Protein AF-A0A518GA41-F1 (afdb_monomer_lite)

InterPro domains:
  IPR002491 ABC transporter periplasmic binding domain [PF01497] (14-274)
  IPR002491 ABC transporter periplasmic binding domain [PS50983] (13-300)
  IPR006680 Amidohydrolase-related [PF01979] (378-723)
  IPR011059 Metal-dependent hydrolase, composite domain superfamily [G3DSA:2.30.40.10] (337-722)
  IPR011059 Metal-dependent hydrolase, composite domain superfamily [SSF51338] (331-724)
  IPR032466 Metal-dependent hydrolase [SSF51556] (382-696)
  IPR051030 Vitamin B12-binding component of ABC transporter [PTHR42860] (8-301)

Sequence (729 aa):
MHDARIVEVTPLRIVSLLPSATEILCCLGLADQLVGISHECDYPSSISGLPRVTHSLLPSNATSSQIDQAVRERWKTEPSLYALNGQLLADLKPDLIVTQTLCNVCAVPASGVQTAIRHMTPQPAVLNLEPSTLSDIFESIRQVGIASNCERRAEATLAELEERVERVTRTSCDIEMLPTVVLLEWIDPPFSAGHWNPELVARAGGEDFFKRGGQQSIAIQWEQIVAADPEVLVIACCGFDVPRTLQDLPTLQSNPQWSSLTCVQTGRVYVVDGSAYFNRPGPRIVDSLELLAHALHPTLHPRPTGLPPLHSVSPQVPVRVLPTSAPRTVAWIGGTAILPDRLLPNSTVLCRNGRITAVSEREEIPDQSLTFDVRGKYVSPGFVDIHVHGGDGADFMDGQVEAVEQVCRAHLRRGTTTIFPTTTTGTPQQILAMIAACQSVALCASNPELTTGLPNLPGVHLYGPYFAEDKVGCHSSTGRRSPTRDENQAYFDTQFVRIATCAAELPGASEFYQMARQSHCLITCGHSNSSWGEMLTAFEHGMRHVDHFWCAMSSVPSLRKRFNVPMQASMAEFVLMHEDMSTEVIADGFHLAPELLEFAYRMKGATRLCLVTDANRALGMPAGEYRFGNRESGSWLYSDGQVGWSQDRQSLASSIVGLDHMVRHMHAHTSASLPEIIRMASLTPAERAGVEQNLGSLSPGKQADLLILDSQLSVEQVYVRGQRCGPQV

Foldseek 3Di:
DDDPPPPPDDAFQEEEFAQQLQQLCVLLVNLVNYQEYAPLNPPDVSNVPHHHQKDFPDDPPDALQRRVVVQVVCVVPPLARMDGNLVVVQVSPGQEYEWEDQDSDGGDDPVNVCVSQVPHVPGHHYHYQHAQALVSLLVVSCVSCVSRVNNVSSVVLSVVLVVLLVVQQVLLVPDPDAFEEFEFQGVVLTKTDAGHQQVLSVSLNHHDQVSRYSHHIDRDHPVVVLVSLTLAYEYQYDSDAQVSSVVNVVVNVVDPCQLVRNCLVLQRYWYHPNNPAPVRSHSNVSVVSLLSSCSRPVPSRPRDPPDDHTDTDHRPDPDPDDDPDDWAKAKEFQAWEQFLVDTAGRWIFIATQQFTADIHNDDDDDPRHHYHYQHQWYKFFFFAAQAAAAAPLAGLLQLALVSVQRRQQLQLLLRHQHYAREAALDDLVSLVSSQVSLVVNQSQCPDPSSDAFGHHHQAHADYDPQADQQLNFQWDSVSHDHDDPVSLCVVLVSLRHAHYEHALPGVCNLVSLLSCVVSNHQYEYENYQDFPVSVVSSVVSPHAEYEAPPHNFHDQVSVCVVPVPDGGHTPNVVQLVDLSHAYEHALLCPSDHLVVLQVNCVRNNLLRYAYHQSAAHCQVHAWAWGFGRHRPPGAIWTGPPRFIARPVRPGGDTGNYHLLSSLLSCVVRYPDDNSSSLSNRFQNSCVSSVNNQATRGSDGPHRPFIFIAHPSSGTPWTDGSNHTHDDDD

Structure (mmCIF, N/CA/C/O backbone):
data_AF-A0A518GA41-F1
#
_entry.id   AF-A0A518GA41-F1
#
loop_
_atom_site.group_PDB
_atom_site.id
_atom_site.type_symbol
_atom_site.label_atom_id
_atom_site.label_alt_id
_atom_site.label_comp_id
_atom_site.label_asym_id
_atom_site.label_entity_id
_atom_site.label_seq_id
_atom_site.pdbx_PDB_ins_code
_atom_site.Cartn_x
_atom_site.Cartn_y
_atom_site.Cartn_z
_atom_site.occupancy
_atom_site.B_iso_or_equiv
_atom_site.auth_seq_id
_atom_site.auth_comp_id
_atom_site.auth_asym_id
_atom_site.auth_atom_id
_atom_site.pdbx_PDB_model_num
ATOM 1 N N . MET A 1 1 ? -7.193 -30.853 -69.306 1.00 41.56 1 MET A N 1
ATOM 2 C CA . MET A 1 1 ? -6.418 -29.633 -69.613 1.00 41.56 1 MET A CA 1
ATOM 3 C C . MET A 1 1 ? -7.355 -28.439 -69.554 1.00 41.56 1 MET A C 1
ATOM 5 O O . MET A 1 1 ? -8.029 -28.168 -70.535 1.00 41.56 1 MET A O 1
ATOM 9 N N . HIS A 1 2 ? -7.459 -27.794 -68.396 1.00 37.16 2 HIS A N 1
ATOM 10 C CA . HIS A 1 2 ? -7.844 -26.388 -68.274 1.00 37.16 2 HIS A CA 1
ATOM 11 C C . HIS A 1 2 ? -6.832 -25.807 -67.291 1.00 37.16 2 HIS A C 1
ATOM 13 O O . HIS A 1 2 ? -6.751 -26.227 -66.141 1.00 37.16 2 HIS A O 1
ATOM 19 N N . ASP A 1 3 ? -5.960 -24.984 -67.852 1.00 40.62 3 ASP A N 1
ATOM 20 C CA . ASP A 1 3 ? -4.780 -24.399 -67.243 1.00 40.62 3 ASP A CA 1
ATOM 21 C C . ASP A 1 3 ? -5.243 -23.189 -66.420 1.00 40.62 3 ASP A C 1
ATOM 23 O O . ASP A 1 3 ? -5.532 -22.123 -66.967 1.00 40.62 3 ASP A O 1
ATOM 27 N N . ALA A 1 4 ? -5.433 -23.382 -65.114 1.00 40.69 4 ALA A N 1
ATOM 28 C CA . ALA A 1 4 ? -5.719 -22.289 -64.195 1.00 40.69 4 ALA A CA 1
ATOM 29 C C . ALA A 1 4 ? -4.411 -21.526 -63.964 1.00 40.69 4 ALA A C 1
ATOM 31 O O . ALA A 1 4 ? -3.634 -21.856 -63.070 1.00 40.69 4 ALA A O 1
ATOM 32 N N . ARG A 1 5 ? -4.148 -20.525 -64.810 1.00 43.25 5 ARG A N 1
ATOM 33 C CA . ARG A 1 5 ? -3.075 -19.555 -64.581 1.00 43.25 5 ARG A CA 1
ATOM 34 C C . ARG A 1 5 ? -3.326 -18.882 -63.234 1.00 43.25 5 ARG A C 1
ATOM 36 O O . ARG A 1 5 ? -4.257 -18.091 -63.101 1.00 43.25 5 ARG A O 1
ATOM 43 N N . ILE A 1 6 ? -2.501 -19.214 -62.247 1.00 44.97 6 ILE A N 1
ATOM 44 C CA . ILE A 1 6 ? -2.376 -18.450 -61.010 1.00 44.97 6 ILE A CA 1
ATOM 45 C C . ILE A 1 6 ? -1.821 -17.088 -61.429 1.00 44.97 6 ILE A C 1
ATOM 47 O O . ILE A 1 6 ? -0.672 -16.981 -61.852 1.00 44.97 6 ILE A O 1
ATOM 51 N N . VAL A 1 7 ? -2.669 -16.063 -61.405 1.00 42.88 7 VAL A N 1
ATOM 52 C CA . VAL A 1 7 ? -2.219 -14.676 -61.506 1.00 42.88 7 VAL A CA 1
ATOM 53 C C . VAL A 1 7 ? -1.554 -14.368 -60.168 1.00 42.88 7 VAL A C 1
ATOM 55 O O . VAL A 1 7 ? -2.246 -14.236 -59.161 1.00 42.88 7 VAL A O 1
ATOM 58 N N . GLU A 1 8 ? -0.222 -14.324 -60.128 1.00 43.22 8 GLU A N 1
ATOM 59 C CA . GLU A 1 8 ? 0.498 -13.736 -58.996 1.00 43.22 8 GLU A CA 1
ATOM 60 C C . GLU A 1 8 ? 0.098 -12.259 -58.915 1.00 43.22 8 GLU A C 1
ATOM 62 O O . GLU A 1 8 ? 0.491 -11.443 -59.748 1.00 43.22 8 GLU A O 1
ATOM 67 N N . VAL A 1 9 ? -0.753 -11.923 -57.946 1.00 57.50 9 VAL A N 1
ATOM 68 C CA . VAL A 1 9 ? -1.063 -10.532 -57.619 1.00 57.50 9 VAL A CA 1
ATOM 69 C C . VAL A 1 9 ? 0.130 -10.003 -56.835 1.00 57.50 9 VAL A C 1
ATOM 71 O O . VAL A 1 9 ? 0.365 -10.422 -55.702 1.00 57.50 9 VAL A O 1
ATOM 74 N N . THR A 1 10 ? 0.917 -9.123 -57.451 1.00 67.69 10 THR A N 1
ATOM 75 C CA . THR A 1 10 ? 2.010 -8.428 -56.768 1.00 67.69 10 THR A CA 1
ATOM 76 C C . THR A 1 10 ? 1.435 -7.684 -55.556 1.00 67.69 10 THR A C 1
ATOM 78 O O . THR A 1 10 ? 0.450 -6.960 -55.723 1.00 67.69 10 THR A O 1
ATOM 81 N N . PRO A 1 11 ? 1.990 -7.853 -54.343 1.00 80.62 11 PRO A N 1
ATOM 82 C CA . PRO A 1 11 ? 1.499 -7.140 -53.168 1.00 80.62 11 PRO A CA 1
ATOM 83 C C . PRO A 1 11 ? 1.674 -5.628 -53.354 1.00 80.62 11 PRO A C 1
ATOM 85 O O . PRO A 1 11 ? 2.709 -5.184 -53.857 1.00 80.62 11 PRO A O 1
ATOM 88 N N . LEU A 1 12 ? 0.658 -4.855 -52.957 1.00 90.94 12 LEU A N 1
ATOM 89 C CA . LEU A 1 12 ? 0.660 -3.397 -53.076 1.00 90.94 12 LEU A CA 1
ATOM 90 C C . LEU A 1 12 ? 1.801 -2.792 -52.256 1.00 90.94 12 LEU A C 1
ATOM 92 O O . LEU A 1 12 ? 2.097 -3.237 -51.149 1.00 90.94 12 LEU A O 1
ATOM 96 N N . ARG A 1 13 ? 2.414 -1.735 -52.781 1.00 96.12 13 ARG A N 1
ATOM 97 C CA . ARG A 1 13 ? 3.384 -0.908 -52.062 1.00 96.12 13 ARG A CA 1
ATOM 98 C C . ARG A 1 13 ? 2.664 0.305 -51.497 1.00 96.12 13 ARG A C 1
ATOM 100 O O . ARG A 1 13 ? 2.216 1.170 -52.248 1.00 96.12 13 ARG A O 1
ATOM 107 N N . ILE A 1 14 ? 2.544 0.378 -50.179 1.00 97.25 14 ILE A N 1
ATOM 108 C CA . ILE A 1 14 ? 1.713 1.377 -49.509 1.00 97.25 14 ILE A CA 1
ATOM 109 C C . ILE A 1 14 ? 2.596 2.388 -48.783 1.00 97.25 14 ILE A C 1
ATOM 111 O O . ILE A 1 14 ? 3.519 2.023 -48.054 1.00 97.25 14 ILE A O 1
ATOM 115 N N . VAL A 1 15 ? 2.304 3.674 -48.964 1.00 97.00 15 VAL A N 1
ATOM 116 C CA . VAL A 1 15 ? 2.869 4.747 -48.142 1.00 97.00 15 VAL A CA 1
ATOM 117 C C . VAL A 1 15 ? 1.767 5.354 -47.285 1.00 97.00 15 VAL A C 1
ATOM 119 O O . VAL A 1 15 ? 0.741 5.793 -47.800 1.00 97.00 15 VAL A O 1
ATOM 122 N N . SER A 1 16 ? 1.989 5.404 -45.974 1.00 95.50 16 SER A N 1
ATOM 123 C CA . SER A 1 16 ? 1.065 6.031 -45.028 1.00 95.50 16 SER A CA 1
ATOM 124 C C . SER A 1 16 ? 1.602 7.385 -44.576 1.00 95.50 16 SER A C 1
ATOM 126 O O . SER A 1 16 ? 2.713 7.481 -44.061 1.00 95.50 16 SER A O 1
ATOM 128 N N . LEU A 1 17 ? 0.834 8.457 -44.761 1.00 92.19 17 LEU A N 1
ATOM 129 C CA . LEU A 1 17 ? 1.266 9.818 -44.424 1.00 92.19 17 LEU A CA 1
ATOM 130 C C . LEU A 1 17 ? 0.778 10.302 -43.057 1.00 92.19 17 LEU A C 1
ATOM 132 O O . LEU A 1 17 ? 0.968 11.473 -42.733 1.00 92.19 17 LEU A O 1
ATOM 136 N N . LEU A 1 18 ? 0.226 9.405 -42.238 1.00 89.62 18 LEU A N 1
ATOM 137 C CA . LEU A 1 18 ? -0.265 9.721 -40.904 1.00 89.62 18 LEU A CA 1
ATOM 138 C C . LEU A 1 18 ? -0.341 8.489 -39.985 1.00 89.62 18 LEU A C 1
ATOM 140 O O . LEU A 1 18 ? -0.508 7.370 -40.479 1.00 89.62 18 LEU A O 1
ATOM 144 N N . PRO A 1 19 ? -0.276 8.676 -38.653 1.00 91.25 19 PRO A N 1
ATOM 145 C CA . PRO A 1 19 ? -0.298 7.563 -37.706 1.00 91.25 19 PRO A CA 1
ATOM 146 C C . PRO A 1 19 ? -1.570 6.709 -37.772 1.00 91.25 19 PRO A C 1
ATOM 148 O O . PRO A 1 19 ? -1.466 5.489 -37.855 1.00 91.25 19 PRO A O 1
ATOM 151 N N . SER A 1 20 ? -2.761 7.316 -37.823 1.00 92.12 20 SER A N 1
ATOM 152 C CA . SER A 1 20 ? -4.032 6.568 -37.840 1.00 92.12 20 SER A CA 1
ATOM 153 C C . SER A 1 20 ? -4.149 5.633 -39.047 1.00 92.12 20 SER A C 1
ATOM 155 O O . SER A 1 20 ? -4.502 4.470 -38.886 1.00 92.12 20 SER A O 1
ATOM 157 N N . ALA A 1 21 ? -3.770 6.081 -40.246 1.00 93.50 21 ALA A N 1
ATOM 158 C CA . ALA A 1 21 ? -3.757 5.228 -41.434 1.00 93.50 21 ALA A CA 1
ATOM 159 C C . ALA A 1 21 ? -2.757 4.069 -41.315 1.00 93.50 21 ALA A C 1
ATOM 161 O O . ALA A 1 21 ? -3.058 2.955 -41.743 1.00 93.50 21 ALA A O 1
ATOM 162 N N . THR A 1 22 ? -1.592 4.300 -40.702 1.00 95.75 22 THR A N 1
ATOM 163 C CA . THR A 1 22 ? -0.607 3.238 -40.441 1.00 95.75 22 THR A CA 1
ATOM 164 C C . THR A 1 22 ? -1.181 2.179 -39.508 1.00 95.75 22 THR A C 1
ATOM 166 O O . THR A 1 22 ? -1.021 0.987 -39.763 1.00 95.75 22 THR A O 1
ATOM 169 N N . GLU A 1 23 ? -1.896 2.599 -38.466 1.00 95.69 23 GLU A N 1
ATOM 170 C CA . GLU A 1 23 ? -2.553 1.698 -37.518 1.00 95.69 23 GLU A CA 1
ATOM 171 C C . GLU A 1 23 ? -3.658 0.880 -38.179 1.00 95.69 23 GLU A C 1
ATOM 173 O O . GLU A 1 23 ? -3.713 -0.333 -37.976 1.00 95.69 23 GLU A O 1
ATOM 178 N N . ILE A 1 24 ? -4.483 1.510 -39.024 1.00 96.56 24 ILE A N 1
ATOM 179 C CA . ILE A 1 24 ? -5.497 0.811 -39.823 1.00 96.56 24 ILE A CA 1
ATOM 180 C C . ILE A 1 24 ? -4.820 -0.248 -40.701 1.00 96.56 24 ILE A C 1
ATOM 182 O O . ILE A 1 24 ? -5.158 -1.425 -40.614 1.00 96.56 24 ILE A O 1
ATOM 186 N N . LEU A 1 25 ? -3.817 0.132 -41.498 1.00 96.81 25 LEU A N 1
ATOM 187 C CA . LEU A 1 25 ? -3.103 -0.789 -42.391 1.00 96.81 25 LEU A CA 1
ATOM 188 C C . LEU A 1 25 ? -2.470 -1.963 -41.626 1.00 96.81 25 LEU A C 1
ATOM 190 O O . LEU A 1 25 ? -2.567 -3.114 -42.055 1.00 96.81 25 LEU A O 1
ATOM 194 N N . CYS A 1 26 ? -1.855 -1.704 -40.471 1.00 95.94 26 CYS A N 1
ATOM 195 C CA . CYS A 1 26 ? -1.254 -2.755 -39.652 1.00 95.94 26 CYS A CA 1
ATOM 196 C C . CYS A 1 26 ? -2.301 -3.685 -39.031 1.00 95.94 26 CYS A C 1
ATOM 198 O O . CYS A 1 26 ? -2.110 -4.899 -39.056 1.00 95.94 26 CYS A O 1
ATOM 200 N N . CYS A 1 27 ? -3.415 -3.142 -38.532 1.00 94.81 27 CYS A N 1
ATOM 201 C CA . CYS A 1 27 ? -4.527 -3.925 -37.987 1.00 94.81 27 CYS A CA 1
ATOM 202 C C . CYS A 1 27 ? -5.156 -4.834 -39.055 1.00 94.81 27 CYS A C 1
ATOM 204 O O . CYS A 1 27 ? -5.465 -5.993 -38.794 1.00 94.81 27 CYS A O 1
ATOM 206 N N . LEU A 1 28 ? -5.213 -4.357 -40.301 1.00 95.62 28 LEU A N 1
ATOM 207 C CA . LEU A 1 28 ? -5.640 -5.144 -41.457 1.00 95.62 28 LEU A CA 1
ATOM 208 C C . LEU A 1 28 ? -4.578 -6.143 -41.945 1.00 95.62 28 LEU A C 1
ATOM 210 O O . LEU A 1 28 ? -4.800 -6.827 -42.942 1.00 95.62 28 LEU A O 1
ATOM 214 N N . GLY A 1 29 ? -3.431 -6.264 -41.270 1.00 94.12 29 GLY A N 1
ATOM 215 C CA . GLY A 1 29 ? -2.361 -7.202 -41.609 1.00 94.12 29 GLY A CA 1
ATOM 216 C C . GLY A 1 29 ? -1.610 -6.831 -42.889 1.00 94.12 29 GLY A C 1
ATOM 217 O O . GLY A 1 29 ? -1.315 -7.710 -43.702 1.00 94.12 29 GLY A O 1
ATOM 218 N N . LEU A 1 30 ? -1.361 -5.536 -43.105 1.00 95.00 30 LEU A N 1
ATOM 219 C CA . LEU A 1 30 ? -0.630 -4.990 -44.258 1.00 95.00 30 LEU A CA 1
ATOM 220 C C . LEU A 1 30 ? 0.715 -4.359 -43.864 1.00 95.00 30 LEU A C 1
ATOM 222 O O . LEU A 1 30 ? 1.281 -3.594 -44.640 1.00 95.00 30 LEU A O 1
ATOM 226 N N . ALA A 1 31 ? 1.247 -4.681 -42.681 1.00 94.12 31 ALA A N 1
ATOM 227 C CA . ALA A 1 31 ? 2.524 -4.137 -42.211 1.00 94.12 31 ALA A CA 1
ATOM 228 C C . ALA A 1 31 ? 3.673 -4.389 -43.208 1.00 94.12 31 ALA A C 1
ATOM 230 O O . ALA A 1 31 ? 4.426 -3.471 -43.513 1.00 94.12 31 ALA A O 1
ATOM 231 N N . ASP A 1 32 ? 3.741 -5.586 -43.800 1.00 93.31 32 ASP A N 1
ATOM 232 C CA . ASP A 1 32 ? 4.771 -5.956 -44.789 1.00 93.31 32 ASP A CA 1
ATOM 233 C C . ASP A 1 32 ? 4.619 -5.235 -46.142 1.00 93.31 32 ASP A C 1
ATOM 235 O O . ASP A 1 32 ? 5.524 -5.260 -46.976 1.00 93.31 32 ASP A O 1
ATOM 239 N N . GLN A 1 33 ? 3.465 -4.604 -46.380 1.00 95.06 33 GLN A N 1
ATOM 240 C CA . GLN A 1 33 ? 3.168 -3.833 -47.590 1.00 95.06 33 GLN A CA 1
ATOM 241 C C . GLN A 1 33 ? 3.475 -2.340 -47.415 1.00 95.06 33 GLN A C 1
ATOM 243 O O . GLN A 1 33 ? 3.480 -1.594 -48.397 1.00 95.06 33 GLN A O 1
ATOM 248 N N . LEU A 1 34 ? 3.769 -1.890 -46.190 1.00 96.88 34 LEU A N 1
ATOM 249 C CA . LEU A 1 34 ? 4.205 -0.524 -45.929 1.00 96.88 34 LEU A CA 1
ATOM 250 C C . LEU A 1 34 ? 5.657 -0.338 -46.379 1.00 96.88 34 LEU A C 1
ATOM 252 O O . LEU A 1 34 ? 6.572 -0.991 -45.885 1.00 96.88 34 LEU A O 1
ATOM 256 N N . VAL A 1 35 ? 5.878 0.598 -47.300 1.00 96.56 35 VAL A N 1
ATOM 257 C CA . VAL A 1 35 ? 7.214 0.926 -47.829 1.00 96.56 35 VAL A CA 1
ATOM 258 C C . VAL A 1 35 ? 7.709 2.295 -47.365 1.00 96.56 35 VAL A C 1
ATOM 260 O O . VAL A 1 35 ? 8.890 2.599 -47.498 1.00 96.56 35 VAL A O 1
ATOM 263 N N . GLY A 1 36 ? 6.828 3.117 -46.792 1.00 96.12 36 GLY A N 1
ATOM 264 C CA . GLY A 1 36 ? 7.167 4.402 -46.189 1.00 96.12 36 GLY A CA 1
ATOM 265 C C . GLY A 1 36 ? 6.044 4.916 -45.295 1.00 96.12 36 GLY A C 1
ATOM 266 O O . GLY A 1 36 ? 4.870 4.620 -45.520 1.00 96.12 36 GLY A O 1
ATOM 267 N N . ILE A 1 37 ? 6.410 5.679 -44.272 1.00 96.31 37 ILE A N 1
ATOM 268 C CA . ILE A 1 37 ? 5.491 6.171 -43.239 1.00 96.31 37 ILE A CA 1
ATOM 269 C C . ILE A 1 37 ? 5.780 7.637 -42.883 1.00 96.31 37 ILE A C 1
ATOM 271 O O . ILE A 1 37 ? 6.848 8.167 -43.203 1.00 96.31 37 ILE A O 1
ATOM 275 N N . SER A 1 38 ? 4.854 8.318 -42.206 1.00 91.19 38 SER A N 1
ATOM 276 C CA . SER A 1 38 ? 5.099 9.671 -41.688 1.00 91.19 38 SER A CA 1
ATOM 277 C C . SER A 1 38 ? 6.113 9.653 -40.537 1.00 91.19 38 SER A C 1
ATOM 279 O O . SER A 1 38 ? 6.327 8.617 -39.904 1.00 91.19 38 SER A O 1
ATOM 281 N N . HIS A 1 39 ? 6.744 10.790 -40.236 1.00 87.81 39 HIS A N 1
ATOM 282 C CA . HIS A 1 39 ? 7.635 10.916 -39.069 1.00 87.81 39 HIS A CA 1
ATOM 283 C C . HIS A 1 39 ? 6.946 10.650 -37.718 1.00 87.81 39 HIS A C 1
ATOM 285 O O . HIS A 1 39 ? 7.630 10.257 -36.782 1.00 87.81 39 HIS A O 1
ATOM 291 N N . GLU A 1 40 ? 5.624 10.802 -37.627 1.00 85.75 40 GLU A N 1
ATOM 292 C CA . GLU A 1 40 ? 4.846 10.596 -36.392 1.00 85.75 40 GLU A CA 1
ATOM 293 C C . GLU A 1 40 ? 4.333 9.155 -36.232 1.00 85.75 40 GLU A C 1
ATOM 295 O O . GLU A 1 40 ? 3.752 8.811 -35.209 1.00 85.75 40 GLU A O 1
ATOM 300 N N . CYS A 1 41 ? 4.518 8.287 -37.233 1.00 90.62 41 CYS A N 1
ATOM 301 C CA . CYS A 1 41 ? 4.073 6.895 -37.141 1.00 90.62 41 CYS A CA 1
ATOM 302 C C . CYS A 1 41 ? 4.962 6.095 -36.172 1.00 90.62 41 CYS A C 1
ATOM 304 O O . CYS A 1 41 ? 6.109 5.774 -36.476 1.00 90.62 41 CYS A O 1
ATOM 306 N N . ASP A 1 42 ? 4.443 5.720 -35.018 1.00 91.06 42 ASP A N 1
ATOM 307 C CA . ASP A 1 42 ? 5.210 5.079 -33.940 1.00 91.06 42 ASP A CA 1
ATOM 308 C C . ASP A 1 42 ? 4.669 3.694 -33.538 1.00 91.06 42 ASP A C 1
ATOM 310 O O . ASP A 1 42 ? 5.316 2.980 -32.772 1.00 91.06 42 ASP A O 1
ATOM 314 N N . TYR A 1 43 ? 3.522 3.284 -34.089 1.00 91.31 43 TYR A N 1
ATOM 315 C CA . TYR A 1 43 ? 2.820 2.059 -33.721 1.00 91.31 43 TYR A CA 1
ATOM 316 C C . TYR A 1 43 ? 2.307 1.288 -34.952 1.00 91.31 43 TYR A C 1
ATOM 318 O O . TYR A 1 43 ? 1.838 1.913 -35.908 1.00 91.31 43 TYR A O 1
ATOM 326 N N . PRO A 1 44 ? 2.327 -0.062 -34.925 1.00 91.81 44 PRO A N 1
ATOM 327 C CA . PRO A 1 44 ? 2.980 -0.927 -33.932 1.00 91.81 44 PRO A CA 1
ATOM 328 C C . PRO A 1 44 ? 4.509 -0.903 -34.079 1.00 91.81 44 PRO A C 1
ATOM 330 O O . PRO A 1 44 ? 5.030 -0.497 -35.109 1.00 91.81 44 PRO A O 1
ATOM 333 N N . SER A 1 45 ? 5.261 -1.375 -33.084 1.00 89.50 45 SER A N 1
ATOM 334 C CA . SER A 1 45 ? 6.738 -1.289 -33.078 1.00 89.50 45 SER A CA 1
ATOM 335 C C . SER A 1 45 ? 7.433 -1.921 -34.298 1.00 89.50 45 SER A C 1
ATOM 337 O O . SER A 1 45 ? 8.556 -1.531 -34.636 1.00 89.50 45 SER A O 1
ATOM 339 N N . SER A 1 46 ? 6.764 -2.841 -35.000 1.00 89.75 46 SER A N 1
ATOM 340 C CA . SER A 1 46 ? 7.250 -3.476 -36.231 1.00 89.75 46 SER A CA 1
ATOM 341 C C . SER A 1 46 ? 7.485 -2.501 -37.393 1.00 89.75 46 SER A C 1
ATOM 343 O O . SER A 1 46 ? 8.305 -2.793 -38.257 1.00 89.75 46 SER A O 1
ATOM 345 N N . ILE A 1 47 ? 6.842 -1.327 -37.405 1.00 92.94 47 ILE A N 1
ATOM 346 C CA . ILE A 1 47 ? 7.004 -0.317 -38.470 1.00 92.94 47 ILE A CA 1
ATOM 347 C C . ILE A 1 47 ? 8.167 0.658 -38.231 1.00 92.94 47 ILE A C 1
ATOM 349 O O . ILE A 1 47 ? 8.469 1.485 -39.090 1.00 92.94 47 ILE A O 1
ATOM 353 N N . SER A 1 48 ? 8.835 0.580 -37.075 1.00 86.81 48 SER A N 1
ATOM 354 C CA . SER A 1 48 ? 9.861 1.548 -36.649 1.00 86.81 48 SER A CA 1
ATOM 355 C C . SER A 1 48 ? 11.020 1.711 -37.642 1.00 86.81 48 SER A C 1
ATOM 357 O O . SER A 1 48 ? 11.534 2.820 -37.791 1.00 86.81 48 SER A O 1
ATOM 359 N N . GLY A 1 49 ? 11.385 0.637 -38.353 1.00 89.12 49 GLY A N 1
ATOM 360 C CA . GLY A 1 49 ? 12.461 0.613 -39.349 1.00 89.12 49 GLY A CA 1
ATOM 361 C C . GLY A 1 49 ? 12.093 1.144 -40.740 1.00 89.12 49 GLY A C 1
ATOM 362 O O . GLY A 1 49 ? 12.960 1.172 -41.613 1.00 89.12 49 GLY A O 1
ATOM 363 N N . LEU A 1 50 ? 10.839 1.544 -40.980 1.00 94.81 50 LEU A N 1
ATOM 364 C CA . LEU A 1 50 ? 10.407 2.009 -42.298 1.00 94.81 50 LEU A CA 1
ATOM 365 C C . LEU A 1 50 ? 10.872 3.449 -42.603 1.00 94.81 50 LEU A C 1
ATOM 367 O O . LEU A 1 50 ? 10.938 4.291 -41.700 1.00 94.81 50 LEU A O 1
ATOM 371 N N . PRO A 1 51 ? 11.148 3.774 -43.883 1.00 95.19 51 PRO A N 1
ATOM 372 C CA . PRO A 1 51 ? 11.537 5.118 -44.308 1.00 95.19 51 PRO A CA 1
ATOM 373 C C . PRO A 1 51 ? 10.505 6.194 -43.950 1.00 95.19 51 PRO A C 1
ATOM 375 O O . PRO A 1 51 ? 9.307 6.030 -44.189 1.00 95.19 51 PRO A O 1
ATOM 378 N N . ARG A 1 52 ? 10.982 7.333 -43.427 1.00 94.94 52 ARG A N 1
ATOM 379 C CA . ARG A 1 52 ? 10.143 8.483 -43.059 1.00 94.94 52 ARG A CA 1
ATOM 380 C C . ARG A 1 52 ? 10.031 9.461 -44.220 1.00 94.94 52 ARG A C 1
ATOM 382 O O . ARG A 1 52 ? 11.009 10.107 -44.589 1.00 94.94 52 ARG A O 1
ATOM 389 N N . VAL A 1 53 ? 8.841 9.564 -44.807 1.00 91.38 53 VAL A N 1
ATOM 390 C CA . VAL A 1 53 ? 8.603 10.382 -46.011 1.00 91.38 53 VAL A CA 1
ATOM 391 C C . VAL A 1 53 ? 8.175 11.817 -45.702 1.00 91.38 53 VAL A C 1
ATOM 393 O O . VAL A 1 53 ? 8.152 12.648 -46.605 1.00 91.38 53 VAL A O 1
ATOM 396 N N . THR A 1 54 ? 7.882 12.141 -44.442 1.00 88.06 54 THR A N 1
ATOM 397 C CA . THR A 1 54 ? 7.578 13.506 -43.983 1.00 88.06 54 THR A CA 1
ATOM 398 C C . THR A 1 54 ? 8.499 13.917 -42.840 1.00 88.06 54 THR A C 1
ATOM 400 O O . THR A 1 54 ? 9.088 13.056 -42.193 1.00 88.06 54 THR A O 1
ATOM 403 N N . HIS A 1 55 ? 8.620 15.219 -42.579 1.00 82.75 55 HIS A N 1
ATOM 404 C CA . HIS A 1 55 ? 9.231 15.755 -41.358 1.00 82.75 55 HIS A CA 1
ATOM 405 C C . HIS A 1 55 ? 8.485 17.003 -40.872 1.00 82.75 55 HIS A C 1
ATOM 407 O O . HIS A 1 55 ? 7.887 17.726 -41.677 1.00 82.75 55 HIS A O 1
ATOM 413 N N . SER A 1 56 ? 8.531 17.243 -39.560 1.00 80.94 56 SER A N 1
ATOM 414 C CA . SER A 1 56 ? 7.954 18.432 -38.930 1.00 80.94 56 SER A CA 1
ATOM 415 C C . SER A 1 56 ? 8.765 19.682 -39.248 1.00 80.94 56 SER A C 1
ATOM 417 O O . SER A 1 56 ? 9.996 19.666 -39.220 1.00 80.94 56 SER A O 1
ATOM 419 N N . LEU A 1 57 ? 8.058 20.773 -39.545 1.00 76.50 57 LEU A N 1
ATOM 420 C CA . LEU A 1 57 ? 8.634 22.108 -39.705 1.00 76.50 57 LEU A CA 1
ATOM 421 C C . LEU A 1 57 ? 8.506 22.953 -38.422 1.00 76.50 57 LEU A C 1
ATOM 423 O O . LEU A 1 57 ? 8.840 24.145 -38.428 1.00 76.50 57 LEU A O 1
ATOM 427 N N . LEU A 1 58 ? 8.000 22.347 -37.343 1.00 74.12 58 LEU A N 1
ATOM 428 C CA . LEU A 1 58 ? 7.851 22.951 -36.025 1.00 74.12 58 LEU A CA 1
ATOM 429 C C . LEU A 1 58 ? 9.049 22.610 -35.116 1.00 74.12 58 LEU A C 1
ATOM 431 O O . LEU A 1 58 ? 9.665 21.553 -35.263 1.00 74.12 58 LEU A O 1
ATOM 435 N N . PRO A 1 59 ? 9.397 23.493 -34.164 1.00 69.62 59 PRO A N 1
ATOM 436 C CA . PRO A 1 59 ? 10.459 23.244 -33.190 1.00 69.62 59 PRO A CA 1
ATOM 437 C C . PRO A 1 59 ? 10.097 22.112 -32.213 1.00 69.62 59 PRO A C 1
ATOM 439 O O . PRO A 1 59 ? 9.013 22.102 -31.640 1.00 69.62 59 PRO A O 1
ATOM 442 N N . SER A 1 60 ? 11.035 21.192 -31.966 1.00 63.28 60 SER A N 1
ATOM 443 C CA . SER A 1 60 ? 10.806 19.972 -31.170 1.00 63.28 60 SER A CA 1
ATOM 444 C C . SER A 1 60 ? 10.758 20.173 -29.646 1.00 63.28 60 SER A C 1
ATOM 446 O O . SER A 1 60 ? 10.321 19.273 -28.940 1.00 63.28 60 SER A O 1
ATOM 448 N N . ASN A 1 61 ? 11.195 21.333 -29.133 1.00 67.19 61 ASN A N 1
ATOM 449 C CA . ASN A 1 61 ? 11.311 21.628 -27.691 1.00 67.19 61 ASN A CA 1
ATOM 450 C C . ASN A 1 61 ? 10.524 22.889 -27.270 1.00 67.19 61 ASN A C 1
ATOM 452 O O . ASN A 1 61 ? 10.905 23.568 -26.317 1.00 67.19 61 ASN A O 1
ATOM 456 N N . ALA A 1 62 ? 9.489 23.258 -28.021 1.00 74.56 62 ALA A N 1
ATOM 457 C CA . ALA A 1 62 ? 8.681 24.447 -27.755 1.00 74.56 62 ALA A CA 1
ATOM 458 C C . ALA A 1 62 ? 7.507 24.144 -26.806 1.00 74.56 62 ALA A C 1
ATOM 460 O O . ALA A 1 62 ? 6.980 23.034 -26.809 1.00 74.56 62 ALA A O 1
ATOM 461 N N . THR A 1 63 ? 7.085 25.132 -26.010 1.00 76.81 63 THR A N 1
ATOM 462 C CA . THR A 1 63 ? 5.870 25.045 -25.174 1.00 76.81 63 THR A CA 1
ATOM 463 C C . THR A 1 63 ? 4.602 25.029 -26.040 1.00 76.81 63 THR A C 1
ATOM 465 O O . THR A 1 63 ? 4.638 25.479 -27.185 1.00 76.81 63 THR A O 1
ATOM 468 N N . SER A 1 64 ? 3.459 24.565 -25.518 1.00 76.69 64 SER A N 1
ATOM 469 C CA . SER A 1 64 ? 2.157 24.613 -26.222 1.00 76.69 64 SER A CA 1
ATOM 470 C C . SER A 1 64 ? 1.831 25.996 -26.788 1.00 76.69 64 SER A C 1
ATOM 472 O O . SER A 1 64 ? 1.464 26.099 -27.954 1.00 76.69 64 SER A O 1
ATOM 474 N N . SER A 1 65 ? 2.063 27.058 -26.014 1.00 79.44 65 SER A N 1
ATOM 475 C CA . SER A 1 65 ? 1.882 28.451 -26.451 1.00 79.44 65 SER A CA 1
ATOM 476 C C . SER A 1 65 ? 2.764 28.813 -27.660 1.00 79.44 65 SER A C 1
ATOM 478 O O . SER A 1 65 ? 2.311 29.400 -28.642 1.00 79.44 65 SER A O 1
ATOM 480 N N . GLN A 1 66 ? 4.039 28.405 -27.631 1.00 81.25 66 GLN A N 1
ATOM 481 C CA . GLN A 1 66 ? 4.991 28.645 -28.722 1.00 81.25 66 GLN A CA 1
ATOM 482 C C . GLN A 1 66 ? 4.653 27.825 -29.973 1.00 81.25 66 GLN A C 1
ATOM 484 O O . GLN A 1 66 ? 4.838 28.305 -31.093 1.00 81.25 66 GLN A O 1
ATOM 489 N N . ILE A 1 67 ? 4.156 26.599 -29.792 1.00 79.38 67 ILE A N 1
ATOM 490 C CA . ILE A 1 67 ? 3.688 25.748 -30.887 1.00 79.38 67 ILE A CA 1
ATOM 491 C C . ILE A 1 67 ? 2.433 26.360 -31.519 1.00 79.38 67 ILE A C 1
ATOM 493 O O . ILE A 1 67 ? 2.425 26.544 -32.733 1.00 79.38 67 ILE A O 1
ATOM 497 N N . ASP A 1 68 ? 1.420 26.751 -30.737 1.00 79.25 68 ASP A N 1
ATOM 498 C CA . ASP A 1 68 ? 0.207 27.409 -31.253 1.00 79.25 68 ASP A CA 1
ATOM 499 C C . ASP A 1 68 ? 0.556 28.699 -32.018 1.00 79.25 68 ASP A C 1
ATOM 501 O O . ASP A 1 68 ? 0.089 28.895 -33.144 1.00 79.25 68 ASP A O 1
ATOM 505 N N . GLN A 1 69 ? 1.468 29.526 -31.491 1.00 80.44 69 GLN A N 1
ATOM 506 C CA . GLN A 1 69 ? 1.953 30.714 -32.196 1.00 80.44 69 GLN A CA 1
ATOM 507 C C . GLN A 1 69 ? 2.619 30.359 -33.536 1.00 80.44 69 GLN A C 1
ATOM 509 O O . GLN A 1 69 ? 2.273 30.943 -34.566 1.00 80.44 69 GLN A O 1
ATOM 514 N N . ALA A 1 70 ? 3.538 29.388 -33.549 1.00 78.50 70 ALA A N 1
ATOM 515 C CA . ALA A 1 70 ? 4.233 28.962 -34.763 1.00 78.50 70 ALA A CA 1
ATOM 516 C C . ALA A 1 70 ? 3.268 28.385 -35.815 1.00 78.50 70 ALA A C 1
ATOM 518 O O . ALA A 1 70 ? 3.424 28.648 -37.011 1.00 78.50 70 ALA A O 1
ATOM 519 N N . VAL A 1 71 ? 2.245 27.643 -35.379 1.00 77.88 71 VAL A N 1
ATOM 520 C CA . VAL A 1 71 ? 1.177 27.122 -36.242 1.00 77.88 71 VAL A CA 1
ATOM 521 C C . VAL A 1 71 ? 0.361 28.265 -36.844 1.00 77.88 71 VAL A C 1
ATOM 523 O O . VAL A 1 71 ? 0.196 28.314 -38.063 1.00 77.88 71 VAL A O 1
ATOM 526 N N . ARG A 1 72 ? -0.093 29.230 -36.032 1.00 77.62 72 ARG A N 1
ATOM 527 C CA . ARG A 1 72 ? -0.872 30.392 -36.502 1.00 77.62 72 ARG A CA 1
ATOM 528 C C . ARG A 1 72 ? -0.091 31.295 -37.447 1.00 77.62 72 ARG A C 1
ATOM 530 O O . ARG A 1 72 ? -0.673 31.858 -38.373 1.00 77.62 72 ARG A O 1
ATOM 537 N N . GLU A 1 73 ? 1.202 31.487 -37.203 1.00 77.50 73 GLU A N 1
ATOM 538 C CA . GLU A 1 73 ? 2.072 32.282 -38.071 1.00 77.50 73 GLU A CA 1
ATOM 539 C C . GLU A 1 73 ? 2.287 31.597 -39.420 1.00 77.50 73 GLU A C 1
ATOM 541 O O . GLU A 1 73 ? 2.125 32.245 -40.455 1.00 77.50 73 GLU A O 1
ATOM 546 N N . ARG A 1 74 ? 2.556 30.285 -39.423 1.00 72.62 74 ARG A N 1
ATOM 547 C CA . ARG A 1 74 ? 2.678 29.501 -40.659 1.00 72.62 74 ARG A CA 1
ATOM 548 C C . ARG A 1 74 ? 1.371 29.438 -41.431 1.00 72.62 74 ARG A C 1
ATOM 550 O O . ARG A 1 74 ? 1.390 29.648 -42.633 1.00 72.62 74 ARG A O 1
ATOM 557 N N . TRP A 1 75 ? 0.232 29.274 -40.764 1.00 67.88 75 TRP A N 1
ATOM 558 C CA . TRP A 1 75 ? -1.083 29.290 -41.415 1.00 67.88 75 TRP A CA 1
ATOM 559 C C . TRP A 1 75 ? -1.360 30.553 -42.242 1.00 67.88 75 TRP A C 1
ATOM 561 O O . TRP A 1 75 ? -2.140 30.499 -43.191 1.00 67.88 75 TRP A O 1
ATOM 571 N N . LYS A 1 76 ? -0.724 31.689 -41.923 1.00 66.69 76 LYS A N 1
ATOM 572 C CA . LYS A 1 76 ? -0.852 32.927 -42.711 1.00 66.69 76 LYS A CA 1
ATOM 573 C C . LYS A 1 76 ? -0.061 32.894 -44.023 1.00 66.69 76 LYS A C 1
ATOM 575 O O . LYS A 1 76 ? -0.366 33.688 -44.910 1.00 66.69 76 LYS A O 1
ATOM 580 N N . THR A 1 77 ? 0.959 32.043 -44.138 1.00 60.28 77 THR A N 1
ATOM 581 C CA . THR A 1 77 ? 1.940 32.051 -45.236 1.00 60.28 77 THR A CA 1
ATOM 582 C C . THR A 1 77 ? 1.987 30.740 -46.028 1.00 60.28 77 THR A C 1
ATOM 584 O O . THR A 1 77 ? 2.042 30.794 -47.254 1.00 60.28 77 THR A O 1
ATOM 587 N N . GLU A 1 78 ? 1.908 29.578 -45.372 1.00 60.44 78 GLU A N 1
ATOM 588 C CA . GLU A 1 78 ? 1.891 28.237 -45.972 1.00 60.44 78 GLU A CA 1
ATOM 589 C C . GLU A 1 78 ? 0.957 27.284 -45.188 1.00 60.44 78 GLU A C 1
ATOM 591 O O . GLU A 1 78 ? 1.100 27.131 -43.975 1.00 60.44 78 GLU A O 1
ATOM 596 N N . PRO A 1 79 ? 0.015 26.582 -45.846 1.00 59.47 79 PRO A N 1
ATOM 597 C CA . PRO A 1 79 ? -1.000 25.788 -45.147 1.00 59.47 79 PRO A CA 1
ATOM 598 C C . PRO A 1 79 ? -0.521 24.425 -44.613 1.00 59.47 79 PRO A C 1
ATOM 600 O O . PRO A 1 79 ? -1.286 23.779 -43.905 1.00 59.47 79 PRO A O 1
ATOM 603 N N . SER A 1 80 ? 0.695 23.963 -44.939 1.00 67.31 80 SER A N 1
ATOM 604 C CA . SER A 1 80 ? 1.220 22.668 -44.469 1.00 67.31 80 SER A CA 1
ATOM 605 C C . SER A 1 80 ? 2.265 22.859 -43.372 1.00 67.31 80 SER A C 1
ATOM 607 O O . SER A 1 80 ? 3.269 23.539 -43.575 1.00 67.31 80 SER A O 1
ATOM 609 N N . LEU A 1 81 ? 2.071 22.202 -42.227 1.00 69.88 81 LEU A N 1
ATOM 610 C CA . LEU A 1 81 ? 3.052 22.177 -41.131 1.00 69.88 81 LEU A CA 1
ATOM 611 C C . LEU A 1 81 ? 4.177 21.156 -41.335 1.00 69.88 81 LEU A C 1
ATOM 613 O O . LEU A 1 81 ? 5.145 21.120 -40.573 1.00 69.88 81 LEU A O 1
ATOM 617 N N . TYR A 1 82 ? 4.065 20.349 -42.387 1.00 74.31 82 TYR A N 1
ATOM 618 C CA . TYR A 1 82 ? 4.977 19.258 -42.685 1.00 74.31 82 TYR A CA 1
ATOM 619 C C . TYR A 1 82 ? 5.507 19.371 -44.105 1.00 74.31 82 TYR A C 1
ATOM 621 O O . TYR A 1 82 ? 4.778 19.730 -45.036 1.00 74.31 82 TYR A O 1
ATOM 629 N N . ALA A 1 83 ? 6.771 19.000 -44.280 1.00 78.00 83 ALA A N 1
ATOM 630 C CA . ALA A 1 83 ? 7.382 18.884 -45.592 1.00 78.00 83 ALA A CA 1
ATOM 631 C C . ALA A 1 83 ? 7.444 17.415 -46.025 1.00 78.00 83 ALA A C 1
ATOM 633 O O . ALA A 1 83 ? 7.886 16.537 -45.278 1.00 78.00 83 ALA A O 1
ATOM 634 N N . LEU A 1 84 ? 6.996 17.161 -47.255 1.00 84.69 84 LEU A N 1
ATOM 635 C CA . LEU A 1 84 ? 7.006 15.851 -47.898 1.00 84.69 84 LEU A CA 1
ATOM 636 C C . LEU A 1 84 ? 8.308 15.675 -48.691 1.00 84.69 84 LEU A C 1
ATOM 638 O O . LEU A 1 84 ? 8.654 16.507 -49.531 1.00 84.69 84 LEU A O 1
ATOM 642 N N . ASN A 1 85 ? 9.024 14.578 -48.458 1.00 87.06 85 ASN A N 1
ATOM 643 C CA . ASN A 1 85 ? 10.216 14.226 -49.219 1.00 87.06 85 ASN A CA 1
ATOM 644 C C . ASN A 1 85 ? 9.810 13.575 -50.550 1.00 87.06 85 ASN A C 1
ATOM 646 O O . ASN A 1 85 ? 9.685 12.355 -50.651 1.00 87.06 85 ASN A O 1
ATOM 650 N N . GLY A 1 86 ? 9.588 14.406 -51.572 1.00 84.12 86 GLY A N 1
ATOM 651 C CA . GLY A 1 86 ? 9.132 13.955 -52.889 1.00 84.12 86 GLY A CA 1
ATOM 652 C C . GLY A 1 86 ? 10.092 12.987 -53.588 1.00 84.12 86 GLY A C 1
ATOM 653 O O . GLY A 1 86 ? 9.630 12.067 -54.258 1.00 84.12 86 GLY A O 1
ATOM 654 N N . GLN A 1 87 ? 11.408 13.142 -53.394 1.00 85.81 87 GLN A N 1
ATOM 655 C CA . GLN A 1 87 ? 12.402 12.241 -53.986 1.00 85.81 87 GLN A CA 1
ATOM 656 C C . GLN A 1 87 ? 12.327 10.849 -53.355 1.00 85.81 87 GLN A C 1
ATOM 658 O O . GLN A 1 87 ? 12.176 9.864 -54.071 1.00 85.81 87 GLN A O 1
ATOM 663 N N . LEU A 1 88 ? 12.340 10.770 -52.019 1.00 91.38 88 LEU A N 1
ATOM 664 C CA . LEU A 1 88 ? 12.187 9.497 -51.314 1.00 91.38 88 LEU A CA 1
ATOM 665 C C . LEU A 1 88 ? 10.846 8.837 -51.659 1.00 91.38 88 LEU A C 1
ATOM 667 O O . LEU A 1 88 ? 10.800 7.639 -51.912 1.00 91.38 88 LEU A O 1
ATOM 671 N N . LEU A 1 89 ? 9.762 9.614 -51.723 1.00 90.81 89 LEU A N 1
ATOM 672 C CA . LEU A 1 89 ? 8.449 9.104 -52.115 1.00 90.81 89 LEU A CA 1
ATOM 673 C C . LEU A 1 89 ? 8.464 8.495 -53.530 1.00 90.81 89 LEU A C 1
ATOM 675 O O . LEU A 1 89 ? 7.871 7.439 -53.735 1.00 90.81 89 LEU A O 1
ATOM 679 N N . ALA A 1 90 ? 9.165 9.119 -54.485 1.00 89.44 90 ALA A N 1
ATOM 680 C CA . ALA A 1 90 ? 9.336 8.586 -55.838 1.00 89.44 90 ALA A CA 1
ATOM 681 C C . ALA A 1 90 ? 10.152 7.283 -55.845 1.00 89.44 90 ALA A C 1
ATOM 683 O O . ALA A 1 90 ? 9.770 6.312 -56.501 1.00 89.44 90 ALA A O 1
ATOM 684 N N . ASP A 1 91 ? 11.249 7.246 -55.083 1.00 92.25 91 ASP A N 1
ATOM 685 C CA . ASP A 1 91 ? 12.155 6.095 -54.997 1.00 92.25 91 ASP A CA 1
ATOM 686 C C . ASP A 1 91 ? 11.466 4.865 -54.384 1.00 92.25 91 ASP A C 1
ATOM 688 O O . ASP A 1 91 ? 11.744 3.726 -54.771 1.00 92.25 91 ASP A O 1
ATOM 692 N N . LEU A 1 92 ? 10.517 5.092 -53.471 1.00 94.19 92 LEU A N 1
ATOM 693 C CA . LEU A 1 92 ? 9.711 4.047 -52.845 1.00 94.19 92 LEU A CA 1
ATOM 694 C C . LEU A 1 92 ? 8.664 3.427 -53.775 1.00 94.19 92 LEU A C 1
ATOM 696 O O . LEU A 1 92 ? 8.182 2.338 -53.460 1.00 94.19 92 LEU A O 1
ATOM 700 N N . LYS A 1 93 ? 8.339 4.056 -54.913 1.00 93.44 93 LYS A N 1
ATOM 701 C CA . LYS A 1 93 ? 7.384 3.548 -55.917 1.00 93.44 93 LYS A CA 1
ATOM 702 C C . LYS A 1 93 ? 6.078 3.022 -55.288 1.00 93.44 93 LYS A C 1
ATOM 704 O O . LYS A 1 93 ? 5.819 1.821 -55.383 1.00 93.44 93 LYS A O 1
ATOM 709 N N . PRO A 1 94 ? 5.313 3.860 -54.567 1.00 94.94 94 PRO A N 1
ATOM 710 C CA . PRO A 1 94 ? 4.041 3.434 -54.000 1.00 94.94 94 PRO A CA 1
ATOM 711 C C . PRO A 1 94 ? 3.005 3.157 -55.096 1.00 94.94 94 PRO A C 1
ATOM 713 O O . PRO A 1 94 ? 2.990 3.832 -56.123 1.00 94.94 94 PRO A O 1
ATOM 716 N N . ASP A 1 95 ? 2.110 2.212 -54.827 1.00 94.81 95 ASP A N 1
ATOM 717 C CA . ASP A 1 95 ? 0.877 1.966 -55.582 1.00 94.81 95 ASP A CA 1
ATOM 718 C C . ASP A 1 95 ? -0.315 2.688 -54.929 1.00 94.81 95 ASP A C 1
ATOM 720 O O . ASP A 1 95 ? -1.222 3.159 -55.616 1.00 94.81 95 ASP A O 1
ATOM 724 N N . LEU A 1 96 ? -0.283 2.817 -53.596 1.00 95.50 96 LEU A N 1
ATOM 725 C CA . LEU A 1 96 ? -1.292 3.489 -52.779 1.00 95.50 96 LEU A CA 1
ATOM 726 C C . LEU A 1 96 ? -0.619 4.426 -51.769 1.00 95.50 96 LEU A C 1
ATOM 728 O O . LEU A 1 96 ? 0.308 4.036 -51.058 1.00 95.50 96 LEU A O 1
ATOM 732 N N . ILE A 1 97 ? -1.121 5.653 -51.671 1.00 95.19 97 ILE A N 1
ATOM 733 C CA . ILE A 1 97 ? -0.764 6.615 -50.631 1.00 95.19 97 ILE A CA 1
ATOM 734 C C . ILE A 1 97 ? -2.013 6.918 -49.812 1.00 95.19 97 ILE A C 1
ATOM 736 O O . ILE A 1 97 ? -3.010 7.385 -50.362 1.00 95.19 97 ILE A O 1
ATOM 740 N N . VAL A 1 98 ? -1.953 6.691 -48.502 1.00 94.31 98 VAL A N 1
ATOM 741 C CA . VAL A 1 98 ? -3.040 7.043 -47.579 1.00 94.31 98 VAL A CA 1
ATOM 742 C C . VAL A 1 98 ? -2.685 8.339 -46.855 1.00 94.31 98 VAL A C 1
ATOM 744 O O . VAL A 1 98 ? -1.594 8.469 -46.300 1.00 94.31 98 VAL A O 1
ATOM 747 N N . THR A 1 99 ? -3.591 9.311 -46.897 1.00 89.88 99 THR A N 1
ATOM 748 C CA . THR A 1 99 ? -3.443 10.645 -46.306 1.00 89.88 99 THR A CA 1
ATOM 749 C C . THR A 1 99 ? -4.745 11.102 -45.628 1.00 89.88 99 THR A C 1
ATOM 751 O O . THR A 1 99 ? -5.735 10.372 -45.641 1.00 89.88 99 THR A O 1
ATOM 754 N N . GLN A 1 100 ? -4.761 12.292 -45.028 1.00 81.38 100 GLN A N 1
ATOM 755 C CA . GLN A 1 100 ? -5.925 12.868 -44.344 1.00 81.38 100 GLN A CA 1
ATOM 756 C C . GLN A 1 100 ? -5.957 14.385 -44.509 1.00 81.38 100 GLN A C 1
ATOM 758 O O . GLN A 1 100 ? -4.918 15.042 -44.464 1.00 81.38 100 GLN A O 1
ATOM 763 N N . THR A 1 101 ? -7.164 14.939 -44.638 1.00 73.12 101 THR A N 1
ATOM 764 C CA . THR A 1 101 ? -7.410 16.393 -44.684 1.00 73.12 101 THR A CA 1
ATOM 765 C C . THR A 1 101 ? -8.464 16.802 -43.640 1.00 73.12 101 THR A C 1
ATOM 767 O O . THR A 1 101 ? -9.245 17.723 -43.833 1.00 73.12 101 THR A O 1
ATOM 770 N N . LEU A 1 102 ? -8.489 16.116 -42.491 1.00 65.19 102 LEU A N 1
ATOM 771 C CA . LEU A 1 102 ? -9.379 16.453 -41.367 1.00 65.19 102 LEU A CA 1
ATOM 772 C C . LEU A 1 102 ? -8.950 17.743 -40.652 1.00 65.19 102 LEU A C 1
ATOM 774 O O . LEU A 1 102 ? -9.772 18.568 -40.260 1.00 65.19 102 LEU A O 1
ATOM 778 N N . CYS A 1 103 ? -7.638 17.912 -40.492 1.00 61.03 103 CYS A N 1
ATOM 779 C CA . CYS A 1 103 ? -7.017 19.077 -39.889 1.00 61.03 103 CYS A CA 1
ATOM 780 C C . CYS A 1 103 ? -5.710 19.369 -40.632 1.00 61.03 103 CYS A C 1
ATOM 782 O O . CYS A 1 103 ? -4.842 18.501 -40.717 1.00 61.03 103 CYS A O 1
ATOM 784 N N . ASN A 1 104 ? -5.537 20.599 -41.127 1.00 57.72 104 ASN A N 1
ATOM 785 C CA . ASN A 1 104 ? -4.301 21.031 -41.804 1.00 57.72 104 ASN A CA 1
ATOM 786 C C . ASN A 1 104 ? -3.090 21.121 -40.851 1.00 57.72 104 ASN A C 1
ATOM 788 O O . ASN A 1 104 ? -1.992 21.476 -41.275 1.00 57.72 104 ASN A O 1
ATOM 792 N N . VAL A 1 105 ? -3.297 20.829 -39.561 1.00 59.25 105 VAL A N 1
ATOM 793 C CA . VAL A 1 105 ? -2.240 20.728 -38.551 1.00 59.25 105 VAL A CA 1
ATOM 794 C C . VAL A 1 105 ? -1.638 19.328 -38.491 1.00 59.25 105 VAL A C 1
ATOM 796 O O . VAL A 1 105 ? -0.451 19.232 -38.236 1.00 59.25 105 VAL A O 1
ATOM 799 N N . CYS A 1 106 ? -2.416 18.263 -38.727 1.00 56.31 106 CYS A N 1
ATOM 800 C CA . CYS A 1 106 ? -2.056 16.902 -38.290 1.00 56.31 106 CYS A CA 1
ATOM 801 C C . CYS A 1 106 ? -1.576 15.966 -39.412 1.00 56.31 106 CYS A C 1
ATOM 803 O O . CYS A 1 106 ? -1.143 14.850 -39.142 1.00 56.31 106 CYS A O 1
ATOM 805 N N . ALA A 1 107 ? -1.682 16.371 -40.680 1.00 62.09 107 ALA A N 1
ATOM 806 C CA . ALA A 1 107 ? -1.197 15.585 -41.815 1.00 62.09 107 ALA A CA 1
ATOM 807 C C . ALA A 1 107 ? -0.870 16.473 -43.025 1.00 62.09 107 ALA A C 1
ATOM 809 O O . ALA A 1 107 ? -1.265 17.637 -43.090 1.00 62.09 107 ALA A O 1
ATOM 810 N N . VAL A 1 108 ? -0.149 15.914 -44.006 1.00 69.88 108 VAL A N 1
ATOM 811 C CA . VAL A 1 108 ? 0.076 16.564 -45.309 1.00 69.88 108 VAL A CA 1
ATOM 812 C C . VAL A 1 108 ? -1.225 16.511 -46.125 1.00 69.88 108 VAL A C 1
ATOM 814 O O . VAL A 1 108 ? -1.633 15.411 -46.504 1.00 69.88 108 VAL A O 1
ATOM 817 N N . PRO A 1 109 ? -1.848 17.649 -46.484 1.00 70.06 109 PRO A N 1
ATOM 818 C CA . PRO A 1 109 ? -3.117 17.646 -47.211 1.00 70.06 109 PRO A CA 1
ATOM 819 C C . PRO A 1 109 ? -3.027 16.919 -48.556 1.00 70.06 109 PRO A C 1
ATOM 821 O O . PRO A 1 109 ? -1.989 16.949 -49.230 1.00 70.06 109 PRO A O 1
ATOM 824 N N . ALA A 1 110 ? -4.140 16.338 -49.013 1.00 75.94 110 ALA A N 1
ATOM 825 C CA . ALA A 1 110 ? -4.191 15.593 -50.274 1.00 75.94 110 ALA A CA 1
ATOM 826 C C . ALA A 1 110 ? -3.696 16.402 -51.493 1.00 75.94 110 ALA A C 1
ATOM 828 O O . ALA A 1 110 ? -3.069 15.848 -52.395 1.00 75.94 110 ALA A O 1
ATOM 829 N N . SER A 1 111 ? -3.897 17.723 -51.506 1.00 75.50 111 SER A N 1
ATOM 830 C CA . SER A 1 111 ? -3.398 18.625 -52.557 1.00 75.50 111 SER A CA 1
ATOM 831 C C . SER A 1 111 ? -1.862 18.705 -52.614 1.00 75.50 111 SER A C 1
ATOM 833 O O . SER A 1 111 ? -1.279 18.769 -53.704 1.00 75.50 111 SER A O 1
ATOM 835 N N . GLY A 1 112 ? -1.193 18.647 -51.458 1.00 77.31 112 GLY A N 1
ATOM 836 C CA . GLY A 1 112 ? 0.266 18.585 -51.349 1.00 77.31 112 GLY A CA 1
ATOM 837 C C . GLY A 1 112 ? 0.814 17.258 -51.871 1.00 77.31 112 GLY A C 1
ATOM 838 O O . GLY A 1 112 ? 1.760 17.244 -52.660 1.00 77.31 112 GLY A O 1
ATOM 839 N N . VAL A 1 113 ? 0.149 16.149 -51.527 1.00 82.31 113 VAL A N 1
ATOM 840 C CA . VAL A 1 113 ? 0.480 14.806 -52.033 1.00 82.31 113 VAL A CA 1
ATOM 841 C C . VAL A 1 113 ? 0.321 14.744 -53.549 1.00 82.31 113 VAL A C 1
ATOM 843 O O . VAL A 1 113 ? 1.258 14.366 -54.247 1.00 82.31 113 VAL A O 1
ATOM 846 N N . GLN A 1 114 ? -0.828 15.186 -54.074 1.00 83.94 114 GLN A N 1
ATOM 847 C CA . GLN A 1 114 ? -1.106 15.211 -55.512 1.00 83.94 114 GLN A CA 1
ATOM 848 C C . GLN A 1 114 ? -0.055 16.001 -56.287 1.00 83.94 114 GLN A C 1
ATOM 850 O O . GLN A 1 114 ? 0.300 15.602 -57.389 1.00 83.94 114 GLN A O 1
ATOM 855 N N . THR A 1 115 ? 0.452 17.101 -55.722 1.00 82.38 115 THR A N 1
ATOM 856 C CA . THR A 1 115 ? 1.523 17.905 -56.325 1.00 82.38 115 THR A CA 1
ATOM 857 C C . THR A 1 115 ? 2.851 17.148 -56.362 1.00 82.38 115 THR A C 1
ATOM 859 O O . THR A 1 115 ? 3.509 17.137 -57.401 1.00 82.38 115 THR A O 1
ATOM 862 N N . ALA A 1 116 ? 3.215 16.460 -55.278 1.00 82.69 116 ALA A N 1
ATOM 863 C CA . ALA A 1 116 ? 4.465 15.705 -55.194 1.00 82.69 116 ALA A CA 1
ATOM 864 C C . ALA A 1 116 ? 4.516 14.490 -56.136 1.00 82.69 116 ALA A C 1
ATOM 866 O O . ALA A 1 116 ? 5.591 14.130 -56.611 1.00 82.69 116 ALA A O 1
ATOM 867 N N . ILE A 1 117 ? 3.368 13.879 -56.443 1.00 87.00 117 ILE A N 1
ATOM 868 C CA . ILE A 1 117 ? 3.303 12.670 -57.278 1.00 87.00 117 ILE A CA 1
ATOM 869 C C . ILE A 1 117 ? 3.045 12.937 -58.770 1.00 87.00 117 ILE A C 1
ATOM 871 O O . ILE A 1 117 ? 3.060 11.987 -59.549 1.00 87.00 117 ILE A O 1
ATOM 875 N N . ARG A 1 118 ? 2.827 14.193 -59.210 1.00 87.06 118 ARG A N 1
ATOM 876 C CA . ARG A 1 118 ? 2.464 14.511 -60.618 1.00 87.06 118 ARG A CA 1
ATOM 877 C C . ARG A 1 118 ? 3.470 14.010 -61.652 1.00 87.06 118 ARG A C 1
ATOM 879 O O . ARG A 1 118 ? 3.107 13.792 -62.801 1.00 87.06 118 ARG A O 1
ATOM 886 N N . HIS A 1 119 ? 4.733 13.887 -61.256 1.00 84.62 119 HIS A N 1
ATOM 887 C CA . HIS A 1 119 ? 5.830 13.477 -62.129 1.00 84.62 119 HIS A CA 1
ATOM 888 C C . HIS A 1 119 ? 6.113 11.966 -62.079 1.00 84.62 119 HIS A C 1
ATOM 890 O O . HIS A 1 119 ? 7.011 11.497 -62.775 1.00 84.62 119 HIS A O 1
ATOM 896 N N . MET A 1 120 ? 5.375 11.200 -61.267 1.00 88.25 120 MET A N 1
ATOM 897 C CA . MET A 1 120 ? 5.547 9.752 -61.132 1.00 88.25 120 MET A CA 1
ATOM 898 C C . MET A 1 120 ? 4.803 9.005 -62.245 1.00 88.25 120 MET A C 1
ATOM 900 O O . MET A 1 120 ? 3.738 9.423 -62.697 1.00 88.25 120 MET A O 1
ATOM 904 N N . THR A 1 121 ? 5.363 7.893 -62.721 1.00 84.19 121 THR A N 1
ATOM 905 C CA . THR A 1 121 ? 4.737 7.041 -63.744 1.00 84.19 121 THR A CA 1
ATOM 906 C C . THR A 1 121 ? 5.018 5.562 -63.429 1.00 84.19 121 THR A C 1
ATOM 908 O O . THR A 1 121 ? 6.187 5.172 -63.472 1.00 84.19 121 THR A O 1
ATOM 911 N N . PRO A 1 122 ? 3.994 4.728 -63.140 1.00 86.62 122 PRO A N 1
ATOM 912 C CA . PRO A 1 122 ? 2.583 5.094 -62.962 1.00 86.62 122 PRO A CA 1
ATOM 913 C C . PRO A 1 122 ? 2.374 5.989 -61.730 1.00 86.62 122 PRO A C 1
ATOM 915 O O . PRO A 1 122 ? 3.211 6.036 -60.831 1.00 86.62 122 PRO A O 1
ATOM 918 N N . GLN A 1 123 ? 1.271 6.735 -61.714 1.00 90.62 123 GLN A N 1
ATOM 919 C CA . GLN A 1 123 ? 0.918 7.582 -60.578 1.00 90.62 123 GLN A CA 1
ATOM 920 C C . GLN A 1 123 ? 0.210 6.734 -59.500 1.00 90.62 123 GLN A C 1
ATOM 922 O O . GLN A 1 123 ? -0.717 6.003 -59.857 1.00 90.62 123 GLN A O 1
ATOM 927 N N . PRO A 1 124 ? 0.602 6.825 -58.213 1.00 92.38 124 PRO A N 1
ATOM 928 C CA . PRO A 1 124 ? -0.067 6.102 -57.132 1.00 92.38 124 PRO A CA 1
ATOM 929 C C . PRO A 1 124 ? -1.514 6.566 -56.943 1.00 92.38 124 PRO A C 1
ATOM 931 O O . PRO A 1 124 ? -1.823 7.751 -57.106 1.00 92.38 124 PRO A O 1
ATOM 934 N N . ALA A 1 125 ? -2.383 5.650 -56.514 1.00 93.06 125 ALA A N 1
ATOM 935 C CA . ALA A 1 125 ? -3.694 6.008 -55.990 1.00 93.06 125 ALA A CA 1
ATOM 936 C C . ALA A 1 125 ? -3.530 6.784 -54.673 1.00 93.06 125 ALA A C 1
ATOM 938 O O . ALA A 1 125 ? -2.685 6.440 -53.848 1.00 93.06 125 ALA A O 1
ATOM 939 N N . VAL A 1 126 ? -4.336 7.825 -54.459 1.00 93.00 126 VAL A N 1
ATOM 940 C CA . VAL A 1 126 ? -4.330 8.606 -53.212 1.00 93.00 126 VAL A CA 1
ATOM 941 C C . VAL A 1 126 ? -5.674 8.431 -52.520 1.00 93.00 126 VAL A C 1
ATOM 943 O O . VAL A 1 126 ? -6.697 8.852 -53.057 1.00 93.00 126 VAL A O 1
ATOM 946 N N . LEU A 1 127 ? -5.663 7.830 -51.331 1.00 94.06 127 LEU A N 1
ATOM 947 C CA . LEU A 1 127 ? -6.825 7.711 -50.456 1.00 94.06 127 LEU A CA 1
ATOM 948 C C . LEU A 1 127 ? -6.742 8.789 -49.374 1.00 94.06 127 LEU A C 1
ATOM 950 O O . LEU A 1 127 ? -5.789 8.818 -48.601 1.00 94.06 127 LEU A O 1
ATOM 954 N N . ASN A 1 128 ? -7.730 9.677 -49.331 1.00 91.75 128 ASN A N 1
ATOM 955 C CA . ASN A 1 128 ? -7.828 10.745 -48.341 1.00 91.75 128 ASN A CA 1
ATOM 956 C C . ASN A 1 128 ? -8.944 10.414 -47.345 1.00 91.75 128 ASN A C 1
ATOM 958 O O . ASN A 1 128 ? -10.093 10.277 -47.754 1.00 91.75 128 ASN A O 1
ATOM 962 N N . LEU A 1 129 ? -8.591 10.283 -46.068 1.00 91.38 129 LEU A N 1
ATOM 963 C CA . LEU A 1 129 ? -9.515 9.973 -44.976 1.00 91.38 129 LEU A CA 1
ATOM 964 C C . LEU A 1 129 ? -9.932 11.269 -44.269 1.00 91.38 129 LEU A C 1
ATOM 966 O O . LEU A 1 129 ? -9.082 12.108 -43.983 1.00 91.38 129 LEU A O 1
ATOM 970 N N . GLU A 1 130 ? -11.218 11.447 -43.969 1.00 89.44 130 GLU A N 1
ATOM 971 C CA . GLU A 1 130 ? -11.740 12.643 -43.279 1.00 89.44 130 GLU A CA 1
ATOM 972 C C . GLU A 1 130 ? -12.811 12.286 -42.231 1.00 89.44 130 GLU A C 1
ATOM 974 O O . GLU A 1 130 ? -13.952 12.738 -42.326 1.00 89.44 130 GLU A O 1
ATOM 979 N N . PRO A 1 131 ? -12.486 11.450 -41.229 1.00 92.69 131 PRO A N 1
ATOM 980 C CA . PRO A 1 131 ? -13.481 11.019 -40.261 1.00 92.69 131 PRO A CA 1
ATOM 981 C C . PRO A 1 131 ? -13.839 12.128 -39.272 1.00 92.69 131 PRO A C 1
ATOM 983 O O . PRO A 1 131 ? -12.955 12.705 -38.645 1.00 92.69 131 PRO A O 1
ATOM 986 N N . SER A 1 132 ? -15.133 12.396 -39.092 1.00 91.75 132 SER A N 1
ATOM 987 C CA . SER A 1 132 ? -15.634 13.391 -38.136 1.00 91.75 132 SER A CA 1
ATOM 988 C C . SER A 1 132 ? -16.387 12.773 -36.958 1.00 91.75 132 SER A C 1
ATOM 990 O O . SER A 1 132 ? -16.483 13.386 -35.902 1.00 91.75 132 SER A O 1
ATOM 992 N N . THR A 1 133 ? -16.878 11.547 -37.105 1.00 95.00 133 THR A N 1
ATOM 993 C CA . THR A 1 133 ? -17.614 10.782 -36.087 1.00 95.00 133 THR A CA 1
ATOM 994 C C . THR A 1 133 ? -16.988 9.404 -35.887 1.00 95.00 133 THR A C 1
ATOM 996 O O . THR A 1 133 ? -16.180 8.975 -36.713 1.00 95.00 133 THR A O 1
ATOM 999 N N . LEU A 1 134 ? -17.373 8.669 -34.835 1.00 95.62 134 LEU A N 1
ATOM 1000 C CA . LEU A 1 134 ? -16.901 7.289 -34.649 1.00 95.62 134 LEU A CA 1
ATOM 1001 C C . LEU A 1 134 ? -17.291 6.395 -35.838 1.00 95.62 134 LEU A C 1
ATOM 1003 O O . LEU A 1 134 ? -16.505 5.559 -36.280 1.00 95.62 134 LEU A O 1
ATOM 1007 N N . SER A 1 135 ? -18.478 6.623 -36.405 1.00 95.25 135 SER A N 1
ATOM 1008 C CA . SER A 1 135 ? -18.943 5.897 -37.592 1.00 95.25 135 SER A CA 1
ATOM 1009 C C . SER A 1 135 ? -18.072 6.185 -38.820 1.00 95.25 135 SER A C 1
ATOM 1011 O O . SER A 1 135 ? -17.752 5.264 -39.569 1.00 95.25 135 SER A O 1
ATOM 1013 N N . ASP A 1 136 ? -17.610 7.426 -39.002 1.00 96.06 136 ASP A N 1
ATOM 1014 C CA . ASP A 1 136 ? -16.706 7.760 -40.111 1.00 96.06 136 ASP A CA 1
ATOM 1015 C C . ASP A 1 136 ? -15.311 7.135 -39.936 1.00 96.06 136 ASP A C 1
ATOM 1017 O O . ASP A 1 136 ? -14.635 6.839 -40.924 1.00 96.06 136 ASP A O 1
ATOM 1021 N N . ILE A 1 137 ? -14.854 6.926 -38.693 1.00 96.56 137 ILE A N 1
ATOM 1022 C CA . ILE A 1 137 ? -13.603 6.197 -38.417 1.00 96.56 137 ILE A CA 1
ATOM 1023 C C . ILE A 1 137 ? -13.736 4.753 -38.901 1.00 96.56 137 ILE A C 1
ATOM 1025 O O . ILE A 1 137 ? -12.842 4.230 -39.567 1.00 96.56 137 ILE A O 1
ATOM 1029 N N . PHE A 1 138 ? -14.865 4.113 -38.605 1.00 97.38 138 PHE A N 1
ATOM 1030 C CA . PHE A 1 138 ? -15.145 2.753 -39.059 1.00 97.38 138 PHE A CA 1
ATOM 1031 C C . PHE A 1 138 ? -15.282 2.686 -40.582 1.00 97.38 138 PHE A C 1
ATOM 1033 O O . PHE A 1 138 ? -14.718 1.794 -41.218 1.00 97.38 138 PHE A O 1
ATOM 1040 N N . GLU A 1 139 ? -15.905 3.688 -41.199 1.00 96.75 139 GLU A N 1
ATOM 1041 C CA . GLU A 1 139 ? -15.920 3.798 -42.657 1.00 96.75 139 GLU A CA 1
ATOM 1042 C C . GLU A 1 139 ? -14.514 4.020 -43.237 1.00 96.75 139 GLU A C 1
ATOM 1044 O O . GLU A 1 139 ? -14.175 3.443 -44.265 1.00 96.75 139 GLU A O 1
ATOM 1049 N N . SER A 1 140 ? -13.636 4.757 -42.552 1.00 96.12 140 SER A N 1
ATOM 1050 C CA . SER A 1 140 ? -12.235 4.917 -42.968 1.00 96.12 140 SER A CA 1
ATOM 1051 C C . SER A 1 140 ? -11.482 3.579 -42.964 1.00 96.12 140 SER A C 1
ATOM 1053 O O . SER A 1 140 ? -10.729 3.293 -43.896 1.00 96.12 140 SER A O 1
ATOM 1055 N N . ILE A 1 141 ? -11.723 2.713 -41.970 1.00 97.19 141 ILE A N 1
ATOM 1056 C CA . ILE A 1 141 ? -11.187 1.338 -41.945 1.00 97.19 141 ILE A CA 1
ATOM 1057 C C . ILE A 1 141 ? -11.706 0.539 -43.148 1.00 97.19 141 ILE A C 1
ATOM 1059 O O . ILE A 1 141 ? -10.920 -0.129 -43.827 1.00 97.19 141 ILE A O 1
ATOM 1063 N N . ARG A 1 142 ? -13.005 0.650 -43.461 1.00 97.44 142 ARG A N 1
ATOM 1064 C CA . ARG A 1 142 ? -13.628 0.003 -44.628 1.00 97.44 142 ARG A CA 1
ATOM 1065 C C . ARG A 1 142 ? -13.008 0.483 -45.944 1.00 97.44 142 ARG A C 1
ATOM 1067 O O . ARG A 1 142 ? -12.634 -0.338 -46.781 1.00 97.44 142 ARG A O 1
ATOM 1074 N N . GLN A 1 143 ? -12.828 1.793 -46.110 1.00 96.94 143 GLN A N 1
ATOM 1075 C CA . GLN A 1 143 ? -12.221 2.410 -47.293 1.00 96.94 143 GLN A CA 1
ATOM 1076 C C . GLN A 1 143 ? -10.771 1.970 -47.503 1.00 96.94 143 GLN A C 1
ATOM 1078 O O . GLN A 1 143 ? -10.389 1.646 -48.629 1.00 96.94 143 GLN A O 1
ATOM 1083 N N . VAL A 1 144 ? -9.970 1.905 -46.433 1.00 96.38 144 VAL A N 1
ATOM 1084 C CA . VAL A 1 144 ? -8.610 1.350 -46.505 1.00 96.38 144 VAL A CA 1
ATOM 1085 C C . VAL A 1 144 ? -8.666 -0.126 -46.892 1.00 96.38 144 VAL A C 1
ATOM 1087 O O . VAL A 1 144 ? -7.893 -0.546 -47.752 1.00 96.38 144 VAL A O 1
ATOM 1090 N N . GLY A 1 145 ? -9.606 -0.894 -46.333 1.00 95.81 145 GLY A N 1
ATOM 1091 C CA . GLY A 1 145 ? -9.867 -2.282 -46.710 1.00 95.81 145 GLY A CA 1
ATOM 1092 C C . GLY A 1 145 ? -10.100 -2.461 -48.210 1.00 95.81 145 GLY A C 1
ATOM 1093 O O . GLY A 1 145 ? -9.428 -3.276 -48.836 1.00 95.81 145 GLY A O 1
ATOM 1094 N N . ILE A 1 146 ? -10.982 -1.653 -48.801 1.00 95.12 146 ILE A N 1
ATOM 1095 C CA . ILE A 1 146 ? -11.280 -1.669 -50.242 1.00 95.12 146 ILE A CA 1
ATOM 1096 C C . ILE A 1 146 ? -10.052 -1.253 -51.062 1.00 95.12 146 ILE A C 1
ATOM 1098 O O . ILE A 1 146 ? -9.640 -1.962 -51.976 1.00 95.12 146 ILE A O 1
ATOM 1102 N N . ALA A 1 147 ? -9.416 -0.130 -50.718 1.00 94.62 147 ALA A N 1
ATOM 1103 C CA . ALA A 1 147 ? -8.273 0.397 -51.469 1.00 94.62 147 ALA A CA 1
ATOM 1104 C C . ALA A 1 147 ? -7.047 -0.534 -51.453 1.00 94.62 147 ALA A C 1
ATOM 1106 O O . ALA A 1 147 ? -6.204 -0.463 -52.347 1.00 94.62 147 ALA A O 1
ATOM 1107 N N . SER A 1 148 ? -6.949 -1.406 -50.448 1.00 93.62 148 SER A N 1
ATOM 1108 C CA . SER A 1 148 ? -5.866 -2.379 -50.285 1.00 93.62 148 SER A CA 1
ATOM 1109 C C . SER A 1 148 ? -6.271 -3.827 -50.607 1.00 93.62 148 SER A C 1
ATOM 1111 O O . SER A 1 148 ? -5.479 -4.743 -50.380 1.00 93.62 148 SER A O 1
ATOM 1113 N N . ASN A 1 149 ? -7.469 -4.047 -51.167 1.00 92.56 149 ASN A N 1
ATOM 1114 C CA . ASN A 1 149 ? -8.022 -5.366 -51.513 1.00 92.56 149 ASN A CA 1
ATOM 1115 C C . ASN A 1 149 ? -8.054 -6.351 -50.323 1.00 92.56 149 ASN A C 1
ATOM 1117 O O . ASN A 1 149 ? -7.670 -7.521 -50.439 1.00 92.56 149 ASN A O 1
ATOM 1121 N N . CYS A 1 150 ? -8.446 -5.872 -49.143 1.00 93.56 150 CYS A N 1
ATOM 1122 C CA . CYS A 1 150 ? -8.552 -6.669 -47.924 1.00 93.56 150 CYS A CA 1
ATOM 1123 C C . CYS A 1 150 ? -9.885 -6.503 -47.174 1.00 93.56 150 CYS A C 1
ATOM 1125 O O . CYS A 1 150 ? -9.947 -6.649 -45.954 1.00 93.56 150 CYS A O 1
ATOM 1127 N N . GLU A 1 151 ? -10.973 -6.300 -47.911 1.00 96.12 151 GLU A N 1
ATOM 1128 C CA . GLU A 1 151 ? -12.333 -6.052 -47.418 1.00 96.12 151 GLU A CA 1
ATOM 1129 C C . GLU A 1 151 ? -12.777 -7.073 -46.368 1.00 96.12 151 GLU A C 1
ATOM 1131 O O . GLU A 1 151 ? -13.257 -6.698 -45.307 1.00 96.12 151 GLU A O 1
ATOM 1136 N N . ARG A 1 152 ? -12.543 -8.374 -46.596 1.00 94.38 152 ARG A N 1
ATOM 1137 C CA . ARG A 1 152 ? -12.904 -9.414 -45.612 1.00 94.38 152 ARG A CA 1
ATOM 1138 C C . ARG A 1 152 ? -12.203 -9.242 -44.263 1.00 94.38 152 ARG A C 1
ATOM 1140 O O . ARG A 1 152 ? -12.803 -9.559 -43.242 1.00 94.38 152 ARG A O 1
ATOM 1147 N N . ARG A 1 153 ? -10.944 -8.788 -44.256 1.00 95.31 153 ARG A N 1
ATOM 1148 C CA . ARG A 1 153 ? -10.216 -8.496 -43.010 1.00 95.31 153 ARG A CA 1
ATOM 1149 C C . ARG A 1 153 ? -10.760 -7.225 -42.366 1.00 95.31 153 ARG A C 1
ATOM 1151 O O . ARG A 1 153 ? -10.957 -7.224 -41.161 1.00 95.31 153 ARG A O 1
ATOM 1158 N N . ALA A 1 154 ? -11.081 -6.208 -43.168 1.00 95.81 154 ALA A N 1
ATOM 1159 C CA . ALA A 1 154 ? -11.685 -4.974 -42.675 1.00 95.81 154 ALA A CA 1
ATOM 1160 C C . ALA A 1 154 ? -13.041 -5.210 -42.001 1.00 95.81 154 ALA A C 1
ATOM 1162 O O . ALA A 1 154 ? -13.219 -4.771 -40.872 1.00 95.81 154 ALA A O 1
ATOM 1163 N N . GLU A 1 155 ? -13.950 -5.974 -42.612 1.00 97.25 155 GLU A N 1
ATOM 1164 C CA . GLU A 1 155 ? -15.238 -6.306 -41.980 1.00 97.25 155 GLU A CA 1
ATOM 1165 C C . GLU A 1 155 ? -15.064 -7.110 -40.682 1.00 97.25 155 GLU A C 1
ATOM 1167 O O . GLU A 1 155 ? -15.796 -6.892 -39.722 1.00 97.25 155 GLU A O 1
ATOM 1172 N N . ALA A 1 156 ? -14.086 -8.023 -40.625 1.00 95.44 156 ALA A N 1
ATOM 1173 C CA . ALA A 1 156 ? -13.808 -8.792 -39.412 1.00 95.44 156 ALA A CA 1
ATOM 1174 C C . ALA A 1 156 ? -13.287 -7.899 -38.273 1.00 95.44 156 ALA A C 1
ATOM 1176 O O . ALA A 1 156 ? -13.770 -8.000 -37.148 1.00 95.44 156 ALA A O 1
ATOM 1177 N N . THR A 1 157 ? -12.345 -6.999 -38.571 1.00 95.69 157 THR A N 1
ATOM 1178 C CA . THR A 1 157 ? -11.842 -6.003 -37.615 1.00 95.69 157 THR A CA 1
ATOM 1179 C C . THR A 1 157 ? -12.954 -5.065 -37.148 1.00 95.69 157 THR A C 1
ATOM 1181 O O . THR A 1 157 ? -13.053 -4.780 -35.959 1.00 95.69 157 THR A O 1
ATOM 1184 N N . LEU A 1 158 ? -13.811 -4.598 -38.060 1.00 97.62 158 LEU A N 1
ATOM 1185 C CA . LEU A 1 158 ? -14.936 -3.727 -37.720 1.00 97.62 158 LEU A CA 1
ATOM 1186 C C . LEU A 1 158 ? -15.913 -4.405 -36.762 1.00 97.62 158 LEU A C 1
ATOM 1188 O O . LEU A 1 158 ? -16.269 -3.799 -35.757 1.00 97.62 158 LEU A O 1
ATOM 1192 N N . ALA A 1 159 ? -16.267 -5.668 -37.008 1.00 96.69 159 ALA A N 1
ATOM 1193 C CA . ALA A 1 159 ? -17.145 -6.421 -36.116 1.00 96.69 159 ALA A CA 1
ATOM 1194 C C . ALA A 1 159 ? -16.583 -6.524 -34.683 1.00 96.69 159 ALA A C 1
ATOM 1196 O O . ALA A 1 159 ? -17.329 -6.380 -33.716 1.00 96.69 159 ALA A O 1
ATOM 1197 N N . GLU A 1 160 ? -15.268 -6.724 -34.532 1.00 97.06 160 GLU A N 1
ATOM 1198 C CA . GLU A 1 160 ? -14.607 -6.764 -33.220 1.00 97.06 160 GLU A CA 1
ATOM 1199 C C . GLU A 1 160 ? -14.650 -5.400 -32.509 1.00 97.06 160 GLU A C 1
ATOM 1201 O O . GLU A 1 160 ? -14.970 -5.317 -31.320 1.00 97.06 160 GLU A O 1
ATOM 1206 N N . LEU A 1 161 ? -14.350 -4.318 -33.233 1.00 97.25 161 LEU A N 1
ATOM 1207 C CA . LEU A 1 161 ? -14.371 -2.957 -32.688 1.00 97.25 161 LEU A CA 1
ATOM 1208 C C . LEU A 1 161 ? -15.792 -2.524 -32.298 1.00 97.25 161 LEU A C 1
ATOM 1210 O O . LEU A 1 161 ? -15.985 -1.947 -31.226 1.00 97.25 161 LEU A O 1
ATOM 1214 N N . GLU A 1 162 ? -16.790 -2.840 -33.123 1.00 97.94 162 GLU A N 1
ATOM 1215 C CA . GLU A 1 162 ? -18.205 -2.569 -32.851 1.00 97.94 162 GLU A CA 1
ATOM 1216 C C . GLU A 1 162 ? -18.699 -3.327 -31.613 1.00 97.94 162 GLU A C 1
ATOM 1218 O O . GLU A 1 162 ? -19.375 -2.740 -30.767 1.00 97.94 162 GLU A O 1
ATOM 1223 N N . GLU A 1 163 ? -18.311 -4.596 -31.443 1.00 97.44 163 GLU A N 1
ATOM 1224 C CA . GLU A 1 163 ? -18.668 -5.375 -30.252 1.00 97.44 163 GLU A CA 1
ATOM 1225 C C . GLU A 1 163 ? -18.100 -4.746 -28.971 1.00 97.44 163 GLU A C 1
ATOM 1227 O O . GLU A 1 163 ? -18.782 -4.667 -27.944 1.00 97.44 163 GLU A O 1
ATOM 1232 N N . ARG A 1 164 ? -16.852 -4.267 -29.020 1.00 96.75 164 ARG A N 1
ATOM 1233 C CA . ARG A 1 164 ? -16.213 -3.584 -27.887 1.00 96.75 164 ARG A CA 1
ATOM 1234 C C . ARG A 1 164 ? -16.922 -2.276 -27.529 1.00 96.75 164 ARG A C 1
ATOM 1236 O O . ARG A 1 164 ? -17.199 -2.044 -26.352 1.00 96.75 164 ARG A O 1
ATOM 1243 N N . VAL A 1 165 ? -17.280 -1.466 -28.526 1.00 97.88 165 VAL A N 1
ATOM 1244 C CA . VAL A 1 165 ? -18.051 -0.224 -28.331 1.00 97.88 165 VAL A CA 1
ATOM 1245 C C . VAL A 1 165 ? -19.419 -0.513 -27.719 1.00 97.88 165 VAL A C 1
ATOM 1247 O O . VAL A 1 165 ? -19.838 0.161 -26.775 1.00 97.88 165 VAL A O 1
ATOM 1250 N N . GLU A 1 166 ? -20.112 -1.524 -28.231 1.00 97.31 166 GLU A N 1
ATOM 1251 C CA . GLU A 1 166 ? -21.431 -1.927 -27.752 1.00 97.31 166 GLU A CA 1
ATOM 1252 C C . GLU A 1 166 ? -21.377 -2.440 -26.307 1.00 97.31 166 GLU A C 1
ATOM 1254 O O . GLU A 1 166 ? -22.265 -2.145 -25.509 1.00 97.31 166 GLU A O 1
ATOM 1259 N N . ARG A 1 167 ? -20.307 -3.146 -25.923 1.00 95.94 167 ARG A N 1
ATOM 1260 C CA . ARG A 1 167 ? -20.098 -3.590 -24.539 1.00 95.94 167 ARG A CA 1
ATOM 1261 C C . ARG A 1 167 ? -20.020 -2.415 -23.569 1.00 95.94 167 ARG A C 1
ATOM 1263 O O . ARG A 1 167 ? -20.683 -2.448 -22.536 1.00 95.94 167 ARG A O 1
ATOM 1270 N N . VAL A 1 168 ? -19.242 -1.384 -23.905 1.00 97.00 168 VAL A N 1
ATOM 1271 C CA . VAL A 1 168 ? -19.152 -0.168 -23.083 1.00 97.00 168 VAL A CA 1
ATOM 1272 C C . VAL A 1 168 ? -20.504 0.542 -23.040 1.00 97.00 168 VAL A C 1
ATOM 1274 O O . VAL A 1 168 ? -21.016 0.827 -21.962 1.00 97.00 168 VAL A O 1
ATOM 1277 N N . THR A 1 169 ? -21.115 0.747 -24.208 1.00 96.12 169 THR A N 1
ATOM 1278 C CA . THR A 1 169 ? -22.390 1.468 -24.340 1.00 96.12 169 THR A CA 1
ATOM 1279 C C . THR A 1 169 ? -23.498 0.805 -23.516 1.00 96.12 169 THR A C 1
ATOM 1281 O O . THR A 1 169 ? -24.245 1.490 -22.824 1.00 96.12 169 THR A O 1
ATOM 1284 N N . ARG A 1 170 ? -23.579 -0.531 -23.532 1.00 95.38 170 ARG A N 1
ATOM 1285 C CA . ARG A 1 170 ? -24.564 -1.297 -22.758 1.00 95.38 170 ARG A CA 1
ATOM 1286 C C . ARG A 1 170 ? -24.336 -1.202 -21.256 1.00 95.38 170 ARG A C 1
ATOM 1288 O O . ARG A 1 170 ? -25.291 -1.065 -20.511 1.00 95.38 170 ARG A O 1
ATOM 1295 N N . THR A 1 171 ? -23.095 -1.270 -20.793 1.00 93.25 171 THR A N 1
ATOM 1296 C CA . THR A 1 171 ? -22.811 -1.111 -19.359 1.00 93.25 171 THR A CA 1
ATOM 1297 C C . THR A 1 171 ? -23.105 0.318 -18.888 1.00 93.25 171 THR A C 1
ATOM 1299 O O . THR A 1 171 ? -23.510 0.516 -17.746 1.00 93.25 171 THR A O 1
ATOM 1302 N N . SER A 1 172 ? -22.947 1.313 -19.765 1.00 94.06 172 SER A N 1
ATOM 1303 C CA . SER A 1 172 ? -23.228 2.717 -19.452 1.00 94.06 172 SER A CA 1
ATOM 1304 C C . SER A 1 172 ? -24.696 3.134 -19.610 1.00 94.06 172 SER A C 1
ATOM 1306 O O . SER A 1 172 ? -25.037 4.241 -19.198 1.00 94.06 172 SER A O 1
ATOM 1308 N N . CYS A 1 173 ? -25.577 2.305 -20.187 1.00 88.88 173 CYS A N 1
ATOM 1309 C CA . CYS A 1 173 ? -26.938 2.742 -20.531 1.00 88.88 173 CYS A CA 1
ATOM 1310 C C . CYS A 1 173 ? -27.860 2.953 -19.322 1.00 88.88 173 CYS A C 1
ATOM 1312 O O . CYS A 1 173 ? -28.794 3.746 -19.414 1.00 88.88 173 CYS A O 1
ATOM 1314 N N . ASP A 1 174 ? -27.586 2.279 -18.203 1.00 84.44 174 ASP A N 1
ATOM 1315 C CA . ASP A 1 174 ? -28.414 2.320 -16.989 1.00 84.44 174 ASP A CA 1
ATOM 1316 C C . ASP A 1 174 ? -27.948 3.390 -15.978 1.00 84.44 174 ASP A C 1
ATOM 1318 O O . ASP A 1 174 ? -28.409 3.433 -14.837 1.00 84.44 174 ASP A O 1
ATOM 1322 N N . ILE A 1 175 ? -27.014 4.259 -16.372 1.00 88.56 175 ILE A N 1
ATOM 1323 C CA . ILE A 1 175 ? -26.473 5.310 -15.506 1.00 88.56 175 ILE A CA 1
ATOM 1324 C C . ILE A 1 175 ? -27.458 6.484 -15.450 1.00 88.56 175 ILE A C 1
ATOM 1326 O O . ILE A 1 175 ? -27.645 7.203 -16.428 1.00 88.56 175 ILE A O 1
ATOM 1330 N N . GLU A 1 176 ? -28.072 6.698 -14.284 1.00 80.44 176 GLU A N 1
ATOM 1331 C CA . GLU A 1 176 ? -29.084 7.750 -14.092 1.00 80.44 176 GLU A CA 1
ATOM 1332 C C . GLU A 1 176 ? -28.495 9.171 -14.032 1.00 80.44 176 GLU A C 1
ATOM 1334 O O . GLU A 1 176 ? -29.152 10.124 -14.451 1.00 80.44 176 GLU A O 1
ATOM 1339 N N . MET A 1 177 ? -27.269 9.329 -13.515 1.00 84.50 177 MET A N 1
ATOM 1340 C CA . MET A 1 177 ? -26.588 10.626 -13.402 1.00 84.50 177 MET A CA 1
ATOM 1341 C C . MET A 1 177 ? -25.257 10.602 -14.150 1.00 84.50 177 MET A C 1
ATOM 1343 O O . MET A 1 177 ? -24.305 9.945 -13.725 1.00 84.50 177 MET A O 1
ATOM 1347 N N . LEU A 1 178 ? -25.202 11.326 -15.267 1.00 90.50 178 LEU A N 1
ATOM 1348 C CA . LEU A 1 178 ? -24.011 11.431 -16.103 1.00 90.50 178 LEU A CA 1
ATOM 1349 C C . LEU A 1 178 ? -23.126 12.572 -15.580 1.00 90.50 178 LEU A C 1
ATOM 1351 O O . LEU A 1 178 ? -23.623 13.694 -15.475 1.00 90.50 178 LEU A O 1
ATOM 1355 N N . PRO A 1 179 ? -21.840 12.330 -15.268 1.00 93.38 179 PRO A N 1
ATOM 1356 C CA . PRO A 1 179 ? -20.940 13.404 -14.885 1.00 93.38 179 PRO A CA 1
ATOM 1357 C C . PRO A 1 179 ? -20.738 14.374 -16.050 1.00 93.38 179 PRO A C 1
ATOM 1359 O O . PRO A 1 179 ? -20.562 13.948 -17.197 1.00 93.38 179 PRO A O 1
ATOM 1362 N N . THR A 1 180 ? -20.692 15.669 -15.747 1.00 96.50 180 THR A N 1
ATOM 1363 C CA . THR A 1 180 ? -20.318 16.691 -16.733 1.00 96.50 180 THR A CA 1
ATOM 1364 C C . THR A 1 180 ? -18.822 16.601 -17.036 1.00 96.50 180 THR A C 1
ATOM 1366 O O . THR A 1 180 ? -17.988 16.652 -16.127 1.00 96.50 180 THR A O 1
ATOM 1369 N N . VAL A 1 181 ? -18.469 16.491 -18.316 1.00 97.88 181 VAL A N 1
ATOM 1370 C CA . VAL A 1 181 ? -17.097 16.286 -18.791 1.00 97.88 181 VAL A CA 1
ATOM 1371 C C . VAL A 1 181 ? -16.652 17.456 -19.658 1.00 97.88 181 VAL A C 1
ATOM 1373 O O . VAL A 1 181 ? -17.366 17.893 -20.559 1.00 97.88 181 VAL A O 1
ATOM 1376 N N . VAL A 1 182 ? -15.428 17.925 -19.434 1.00 97.62 182 VAL A N 1
ATOM 1377 C CA . VAL A 1 182 ? -14.700 18.756 -20.399 1.00 97.62 182 VAL A CA 1
ATOM 1378 C C . VAL A 1 182 ? -13.498 17.962 -20.894 1.00 97.62 182 VAL A C 1
ATOM 1380 O O . VAL A 1 182 ? -12.666 17.535 -20.096 1.00 97.62 182 VAL A O 1
ATOM 1383 N N . LEU A 1 183 ? -13.399 17.770 -22.211 1.00 96.81 183 LEU A N 1
ATOM 1384 C CA . LEU A 1 183 ? -12.238 17.161 -22.860 1.00 96.81 183 LEU A CA 1
ATOM 1385 C C . LEU A 1 183 ? -11.447 18.238 -23.610 1.00 96.81 183 LEU A C 1
ATOM 1387 O O . LEU A 1 183 ? -11.979 18.907 -24.500 1.00 96.81 183 LEU A O 1
ATOM 1391 N N . LEU A 1 184 ? -10.184 18.420 -23.226 1.00 96.06 184 LEU A N 1
ATOM 1392 C CA . LEU A 1 184 ? -9.264 19.381 -23.822 1.00 96.06 184 LEU A CA 1
ATOM 1393 C C . LEU A 1 184 ? -8.285 18.688 -24.767 1.00 96.06 184 LEU A C 1
ATOM 1395 O O . LEU A 1 184 ? -7.571 17.776 -24.362 1.00 96.06 184 LEU A O 1
ATOM 1399 N N . GLU A 1 185 ? -8.195 19.175 -26.001 1.00 92.81 185 GLU A N 1
ATOM 1400 C CA . GLU A 1 185 ? -7.203 18.727 -26.995 1.00 92.81 185 GLU A CA 1
ATOM 1401 C C . GLU A 1 185 ? -5.967 19.640 -27.050 1.00 92.81 185 GLU A C 1
ATOM 1403 O O . GLU A 1 185 ? -4.980 19.324 -27.716 1.00 92.81 185 GLU A O 1
ATOM 1408 N N . TRP A 1 186 ? -5.999 20.771 -26.342 1.00 92.44 186 TRP A N 1
ATOM 1409 C CA . TRP A 1 186 ? -4.871 21.689 -26.183 1.00 92.44 186 TRP A CA 1
ATOM 1410 C C . TRP A 1 186 ? -5.017 22.494 -24.888 1.00 92.44 186 TRP A C 1
ATOM 1412 O O . TRP A 1 186 ? -6.142 22.734 -24.445 1.00 92.44 186 TRP A O 1
ATOM 1422 N N . ILE A 1 187 ? -3.894 22.904 -24.286 1.00 89.88 187 ILE A N 1
ATOM 1423 C CA . ILE A 1 187 ? -3.855 23.597 -22.984 1.00 89.88 187 ILE A CA 1
ATOM 1424 C C . ILE A 1 187 ? -3.841 25.123 -23.128 1.00 89.88 187 ILE A C 1
ATOM 1426 O O . ILE A 1 187 ? -4.602 25.794 -22.434 1.00 89.88 187 ILE A O 1
ATOM 1430 N N . ASP A 1 188 ? -2.981 25.672 -23.992 1.00 85.12 188 ASP A N 1
ATOM 1431 C CA . ASP A 1 188 ? -2.784 27.121 -24.113 1.00 85.12 188 ASP A CA 1
ATOM 1432 C C . ASP A 1 188 ? -2.688 27.576 -25.585 1.00 85.12 188 ASP A C 1
ATOM 1434 O O . ASP A 1 188 ? -1.710 27.235 -26.262 1.00 85.12 188 ASP A O 1
ATOM 1438 N N . PRO A 1 189 ? -3.695 28.319 -26.095 1.00 87.88 189 PRO A N 1
ATOM 1439 C CA . PRO A 1 189 ? -5.000 28.542 -25.456 1.00 87.88 189 PRO A CA 1
ATOM 1440 C C . PRO A 1 189 ? -5.782 27.217 -25.345 1.00 87.88 189 PRO A C 1
ATOM 1442 O O . PRO A 1 189 ? -5.522 26.305 -26.128 1.00 87.88 189 PRO A O 1
ATOM 1445 N N . PRO A 1 190 ? -6.739 27.062 -24.414 1.00 91.19 190 PRO A N 1
ATOM 1446 C CA . PRO A 1 190 ? -7.438 25.792 -24.267 1.00 91.19 190 PRO A CA 1
ATOM 1447 C C . PRO A 1 190 ? -8.314 25.495 -25.490 1.00 91.19 190 PRO A C 1
ATOM 1449 O O . PRO A 1 190 ? -9.033 26.373 -25.970 1.00 91.19 190 PRO A O 1
ATOM 1452 N N . PHE A 1 191 ? -8.282 24.254 -25.985 1.00 93.50 191 PHE A N 1
ATOM 1453 C CA . PHE A 1 191 ? -9.167 23.794 -27.063 1.00 93.50 191 PHE A CA 1
ATOM 1454 C C . PHE A 1 191 ? -10.134 22.733 -26.555 1.00 93.50 191 PHE A C 1
ATOM 1456 O O . PHE A 1 191 ? -9.700 21.694 -26.064 1.00 93.50 191 PHE A O 1
ATOM 1463 N N . SER A 1 192 ? -11.434 22.971 -26.735 1.00 93.62 192 SER A N 1
ATOM 1464 C CA . SER A 1 192 ? -12.461 21.948 -26.530 1.00 93.62 192 SER A CA 1
ATOM 1465 C C . SER A 1 192 ? -12.419 20.942 -27.673 1.00 93.62 192 SER A C 1
ATOM 1467 O O . SER A 1 192 ? -12.389 21.328 -28.848 1.00 93.62 192 SER A O 1
ATOM 1469 N N . ALA A 1 193 ? -12.444 19.665 -27.301 1.00 93.19 193 ALA A N 1
ATOM 1470 C CA . ALA A 1 193 ? -12.470 18.551 -28.227 1.00 93.19 193 ALA A CA 1
ATOM 1471 C C . ALA A 1 193 ? -13.722 18.541 -29.108 1.00 93.19 193 ALA A C 1
ATOM 1473 O O . ALA A 1 193 ? -14.828 18.867 -28.672 1.00 93.19 193 ALA A O 1
ATOM 1474 N N . GLY A 1 194 ? -13.530 18.135 -30.358 1.00 91.06 194 GLY A N 1
ATOM 1475 C CA . GLY A 1 194 ? -14.585 17.976 -31.348 1.00 91.06 194 GLY A CA 1
ATOM 1476 C C . GLY A 1 194 ? -14.614 16.563 -31.927 1.00 91.06 194 GLY A C 1
ATOM 1477 O O . GLY A 1 194 ? -14.173 15.596 -31.310 1.00 91.06 194 GLY A O 1
ATOM 1478 N N . HIS A 1 195 ? -15.118 16.446 -33.148 1.00 93.62 195 HIS A N 1
ATOM 1479 C CA . HIS A 1 195 ? -15.167 15.224 -33.938 1.00 93.62 195 HIS A CA 1
ATOM 1480 C C . HIS A 1 195 ? -15.839 14.069 -33.168 1.00 93.62 195 HIS A C 1
ATOM 1482 O O . HIS A 1 195 ? -16.976 14.204 -32.708 1.00 93.62 195 HIS A O 1
ATOM 1488 N N . TRP A 1 196 ? -15.160 12.932 -33.028 1.00 95.38 196 TRP A N 1
ATOM 1489 C CA . TRP A 1 196 ? -15.662 11.740 -32.346 1.00 95.38 196 TRP A CA 1
ATOM 1490 C C . TRP A 1 196 ? -15.619 11.856 -30.818 1.00 95.38 196 TRP A C 1
ATOM 1492 O O . TRP A 1 196 ? -16.375 11.161 -30.149 1.00 95.38 196 TRP A O 1
ATOM 1502 N N . ASN A 1 197 ? -14.775 12.717 -30.239 1.00 96.12 197 ASN A N 1
ATOM 1503 C CA . ASN A 1 197 ? -14.511 12.720 -28.795 1.00 96.12 197 ASN A CA 1
ATOM 1504 C C . ASN A 1 197 ? -15.776 12.959 -27.940 1.00 96.12 197 ASN A C 1
ATOM 1506 O O . ASN A 1 197 ? -16.005 12.177 -27.014 1.00 96.12 197 ASN A O 1
ATOM 1510 N N . PRO A 1 198 ? -16.669 13.917 -28.267 1.00 95.69 198 PRO A N 1
ATOM 1511 C CA . PRO A 1 198 ? -17.947 14.059 -27.564 1.00 95.69 198 PRO A CA 1
ATOM 1512 C C . PRO A 1 198 ? -18.866 12.832 -27.683 1.00 95.69 198 PRO A C 1
ATOM 1514 O O . PRO A 1 198 ? -19.591 12.511 -26.743 1.00 95.69 198 PRO A O 1
ATOM 1517 N N . GLU A 1 199 ? -18.827 12.115 -28.813 1.00 96.25 199 GLU A N 1
ATOM 1518 C CA . GLU A 1 199 ? -19.566 10.855 -28.978 1.00 96.25 199 GLU A CA 1
ATOM 1519 C C . GLU A 1 199 ? -19.003 9.762 -28.056 1.00 96.25 199 GLU A C 1
ATOM 1521 O O . GLU A 1 199 ? -19.772 9.025 -27.438 1.00 96.25 199 GLU A O 1
ATOM 1526 N N . LEU A 1 200 ? -17.675 9.679 -27.910 1.00 97.62 200 LEU A N 1
ATOM 1527 C CA . LEU A 1 200 ? -17.039 8.735 -26.987 1.00 97.62 200 LEU A CA 1
ATOM 1528 C C . LEU A 1 200 ? -17.406 9.036 -25.533 1.00 97.62 200 LEU A C 1
ATOM 1530 O O . LEU A 1 200 ? -17.722 8.112 -24.790 1.00 97.62 200 LEU A O 1
ATOM 1534 N N . VAL A 1 201 ? -17.417 10.314 -25.136 1.00 97.75 201 VAL A N 1
ATOM 1535 C CA . VAL A 1 201 ? -17.857 10.739 -23.797 1.00 97.75 201 VAL A CA 1
ATOM 1536 C C . VAL A 1 201 ? -19.298 10.296 -23.536 1.00 97.75 201 VAL A C 1
ATOM 1538 O O . VAL A 1 201 ? -19.571 9.693 -22.499 1.00 97.75 201 VAL A O 1
ATOM 1541 N N . ALA A 1 202 ? -20.201 10.517 -24.495 1.00 96.38 202 ALA A N 1
ATOM 1542 C CA . ALA A 1 202 ? -21.596 10.100 -24.370 1.00 96.38 202 ALA A CA 1
ATOM 1543 C C . ALA A 1 202 ? -21.734 8.575 -24.223 1.00 96.38 202 ALA A C 1
ATOM 1545 O O . ALA A 1 202 ? -22.420 8.096 -23.322 1.00 96.38 202 ALA A O 1
ATOM 1546 N N . ARG A 1 203 ? -21.038 7.795 -25.061 1.00 96.94 203 ARG A N 1
ATOM 1547 C CA . ARG A 1 203 ? -21.051 6.320 -24.999 1.00 96.94 203 ARG A CA 1
ATOM 1548 C C . ARG A 1 203 ? -20.401 5.766 -23.731 1.00 96.94 203 ARG A C 1
ATOM 1550 O O . ARG A 1 203 ? -20.807 4.712 -23.256 1.00 96.94 203 ARG A O 1
ATOM 1557 N N . ALA A 1 204 ? -19.428 6.481 -23.170 1.00 97.38 204 ALA A N 1
ATOM 1558 C CA . ALA A 1 204 ? -18.803 6.161 -21.892 1.00 97.38 204 ALA A CA 1
ATOM 1559 C C . ALA A 1 204 ? -19.720 6.443 -20.687 1.00 97.38 204 ALA A C 1
ATOM 1561 O O . ALA A 1 204 ? -19.421 5.989 -19.584 1.00 97.38 204 ALA A O 1
ATOM 1562 N N . GLY A 1 205 ? -20.852 7.129 -20.880 1.00 96.44 205 GLY A N 1
ATOM 1563 C CA . GLY A 1 205 ? -21.778 7.499 -19.811 1.00 96.44 205 GLY A CA 1
ATOM 1564 C C . GLY A 1 205 ? -21.466 8.852 -19.170 1.00 96.44 205 GLY A C 1
ATOM 1565 O O . GLY A 1 205 ? -21.743 9.032 -17.990 1.00 96.44 205 GLY A O 1
ATOM 1566 N N . GLY A 1 206 ? -20.862 9.790 -19.899 1.00 96.06 206 GLY A N 1
ATOM 1567 C CA . GLY A 1 206 ? -20.683 11.182 -19.472 1.00 96.06 206 GLY A CA 1
ATOM 1568 C C . GLY A 1 206 ? -21.458 12.163 -20.342 1.00 96.06 206 GLY A C 1
ATOM 1569 O O . GLY A 1 206 ? -21.947 11.817 -21.417 1.00 96.06 206 GLY A O 1
ATOM 1570 N N . GLU A 1 207 ? -21.526 13.414 -19.902 1.00 95.12 207 GLU A N 1
ATOM 1571 C CA . GLU A 1 207 ? -22.083 14.515 -20.684 1.00 95.12 207 GLU A CA 1
ATOM 1572 C C . GLU A 1 207 ? -20.970 15.499 -21.063 1.00 95.12 207 GLU A C 1
ATOM 1574 O O . GLU A 1 207 ? -20.487 16.249 -20.220 1.00 95.12 207 GLU A O 1
ATOM 1579 N N . ASP A 1 208 ? -20.551 15.512 -22.334 1.00 95.00 208 ASP A N 1
ATOM 1580 C CA . ASP A 1 208 ? -19.617 16.534 -22.825 1.00 95.00 208 ASP A CA 1
ATOM 1581 C C . ASP A 1 208 ? -20.277 17.918 -22.749 1.00 95.00 208 ASP A C 1
ATOM 1583 O O . ASP A 1 208 ? -21.349 18.136 -23.317 1.00 95.00 208 ASP A O 1
ATOM 1587 N N . PHE A 1 209 ? -19.637 18.861 -22.059 1.00 93.00 209 PHE A N 1
ATOM 1588 C CA . PHE A 1 209 ? -20.223 20.174 -21.795 1.00 93.00 209 PHE A CA 1
ATOM 1589 C C . PHE A 1 209 ? -20.424 21.006 -23.072 1.00 93.00 209 PHE A C 1
ATOM 1591 O O . PHE A 1 209 ? -21.429 21.705 -23.218 1.00 93.00 209 PHE A O 1
ATOM 1598 N N . PHE A 1 210 ? -19.483 20.935 -24.020 1.00 89.56 210 PHE A N 1
ATOM 1599 C CA . PHE A 1 210 ? -19.506 21.764 -25.230 1.00 89.56 210 PHE A CA 1
ATOM 1600 C C . PHE A 1 210 ? -20.338 21.158 -26.375 1.00 89.56 210 PHE A C 1
ATOM 1602 O O . PHE A 1 210 ? -20.703 21.880 -27.307 1.00 89.56 210 PHE A O 1
ATOM 1609 N N . LYS A 1 211 ? -20.667 19.862 -26.299 1.00 87.69 211 LYS A N 1
ATOM 1610 C CA . LYS A 1 211 ? -21.557 19.097 -27.191 1.00 87.69 211 LYS A CA 1
ATOM 1611 C C . LYS A 1 211 ? -21.199 19.232 -28.673 1.00 87.69 211 LYS A C 1
ATOM 1613 O O . LYS A 1 211 ? -22.070 19.428 -29.522 1.00 87.69 211 LYS A O 1
ATOM 1618 N N . ARG A 1 212 ? -19.908 19.123 -29.007 1.00 87.12 212 ARG A N 1
ATOM 1619 C CA . ARG A 1 212 ? -19.374 19.372 -30.366 1.00 87.12 212 ARG A CA 1
ATOM 1620 C C . ARG A 1 212 ? -19.165 18.113 -31.218 1.00 87.12 212 ARG A C 1
ATOM 1622 O O . ARG A 1 212 ? -18.266 18.082 -32.056 1.00 87.12 212 ARG A O 1
ATOM 1629 N N . GLY A 1 213 ? -19.984 17.078 -31.027 1.00 89.44 213 GLY A N 1
ATOM 1630 C CA . GLY A 1 213 ? -19.887 15.838 -31.810 1.00 89.44 213 GLY A CA 1
ATOM 1631 C C . GLY A 1 213 ? -19.976 16.103 -33.320 1.00 89.44 213 GLY A C 1
ATOM 1632 O O . GLY A 1 213 ? -20.851 16.845 -33.770 1.00 89.44 213 GLY A O 1
ATOM 1633 N N . GLY A 1 214 ? -19.046 15.545 -34.098 1.00 89.50 214 GLY A N 1
ATOM 1634 C CA . GLY A 1 214 ? -18.950 15.730 -35.552 1.00 89.50 214 GLY A CA 1
ATOM 1635 C C . GLY A 1 214 ? -18.412 17.091 -36.017 1.00 89.50 214 GLY A C 1
ATOM 1636 O O . GLY A 1 214 ? -18.271 17.310 -37.217 1.00 89.50 214 GLY A O 1
ATOM 1637 N N . GLN A 1 215 ? -18.111 18.026 -35.109 1.00 90.81 215 GLN A N 1
ATOM 1638 C CA . GLN A 1 215 ? -17.628 19.371 -35.452 1.00 90.81 215 GLN A CA 1
ATOM 1639 C C . GLN A 1 215 ? -16.148 19.535 -35.123 1.00 90.81 215 GLN A C 1
ATOM 1641 O O . GLN A 1 215 ? -15.645 18.893 -34.215 1.00 90.81 215 GLN A O 1
ATOM 1646 N N . GLN A 1 216 ? -15.450 20.457 -35.785 1.00 87.62 216 GLN A N 1
ATOM 1647 C CA . GLN A 1 216 ? -14.055 20.746 -35.442 1.00 87.62 216 GLN A CA 1
ATOM 1648 C C . GLN A 1 216 ? -13.898 21.250 -33.999 1.00 87.62 216 GLN A C 1
ATOM 1650 O O . GLN A 1 216 ? -14.758 21.979 -33.473 1.00 87.62 216 GLN A O 1
ATOM 1655 N N . SER A 1 217 ? -12.760 20.889 -33.408 1.00 88.81 217 SER A N 1
ATOM 1656 C CA . SER A 1 217 ? -12.256 21.401 -32.137 1.00 88.81 217 SER A CA 1
ATOM 1657 C C . SER A 1 217 ? -12.054 22.913 -32.218 1.00 88.81 217 SER A C 1
ATOM 1659 O O . SER A 1 217 ? -11.655 23.446 -33.257 1.00 88.81 217 SER A O 1
ATOM 1661 N N . ILE A 1 218 ? -12.355 23.623 -31.133 1.00 89.12 218 ILE A N 1
ATOM 1662 C CA . ILE A 1 218 ? -12.312 25.090 -31.105 1.00 89.12 218 ILE A CA 1
ATOM 1663 C C . ILE A 1 218 ? -11.514 25.589 -29.913 1.00 89.12 218 ILE A C 1
ATOM 1665 O O . ILE A 1 218 ? -11.585 25.012 -28.829 1.00 89.12 218 ILE A O 1
ATOM 1669 N N . ALA A 1 219 ? -10.818 26.708 -30.104 1.00 90.19 219 ALA A N 1
ATOM 1670 C CA . ALA A 1 219 ? -10.270 27.463 -28.990 1.00 90.19 219 ALA A CA 1
ATOM 1671 C C . ALA A 1 219 ? -11.425 27.996 -28.132 1.00 90.19 219 ALA A C 1
ATOM 1673 O O . ALA A 1 219 ? -12.353 28.625 -28.649 1.00 90.19 219 ALA A O 1
ATOM 1674 N N . ILE A 1 220 ? -11.351 27.758 -26.831 1.00 91.44 220 ILE A N 1
ATOM 1675 C CA . ILE A 1 220 ? -12.279 28.267 -25.824 1.00 91.44 220 ILE A CA 1
ATOM 1676 C C . ILE A 1 220 ? -11.543 29.236 -24.902 1.00 91.44 220 ILE A C 1
ATOM 1678 O O . ILE A 1 220 ? -10.315 29.300 -24.882 1.00 91.44 220 ILE A O 1
ATOM 1682 N N . GLN A 1 221 ? -12.300 30.036 -24.162 1.00 88.06 221 GLN A N 1
ATOM 1683 C CA . GLN A 1 221 ? -11.750 30.869 -23.099 1.00 88.06 221 GLN A CA 1
ATOM 1684 C C . GLN A 1 221 ? -11.802 30.127 -21.767 1.00 88.06 221 GLN A C 1
ATOM 1686 O O . GLN A 1 221 ? -12.687 29.298 -21.539 1.00 88.06 221 GLN A O 1
ATOM 1691 N N . TRP A 1 222 ? -10.869 30.441 -20.872 1.00 86.94 222 TRP A N 1
ATOM 1692 C CA . TRP A 1 222 ? -10.796 29.803 -19.560 1.00 86.94 222 TRP A CA 1
ATOM 1693 C C . TRP A 1 222 ? -12.090 29.972 -18.754 1.00 86.94 222 TRP A C 1
ATOM 1695 O O . TRP A 1 222 ? -12.560 29.041 -18.106 1.00 86.94 222 TRP A O 1
ATOM 1705 N N . GLU A 1 223 ? -12.720 31.140 -18.854 1.00 85.25 223 GLU A N 1
ATOM 1706 C CA . GLU A 1 223 ? -13.979 31.463 -18.188 1.00 85.25 223 GLU A CA 1
ATOM 1707 C C . GLU A 1 223 ? -15.105 30.505 -18.590 1.00 85.25 223 GLU A C 1
ATOM 1709 O O . GLU A 1 223 ? -16.018 30.275 -17.803 1.00 85.25 223 GLU A O 1
ATOM 1714 N N . GLN A 1 224 ? -15.037 29.914 -19.787 1.00 88.56 224 GLN A N 1
ATOM 1715 C CA . GLN A 1 224 ? -16.003 28.911 -20.231 1.00 88.56 224 GLN A CA 1
ATOM 1716 C C . GLN A 1 224 ? -15.782 27.561 -19.541 1.00 88.56 224 GLN A C 1
ATOM 1718 O O . GLN A 1 224 ? -16.757 26.873 -19.270 1.00 88.56 224 GLN A O 1
ATOM 1723 N N . ILE A 1 225 ? -14.535 27.200 -19.217 1.00 90.81 225 ILE A N 1
ATOM 1724 C CA . ILE A 1 225 ? -14.216 26.004 -18.417 1.00 90.81 225 ILE A CA 1
ATOM 1725 C C . ILE A 1 225 ? -14.684 26.213 -16.974 1.00 90.81 225 ILE A C 1
ATOM 1727 O O . ILE A 1 225 ? -15.284 25.323 -16.384 1.00 90.81 225 ILE A O 1
ATOM 1731 N N . VAL A 1 226 ? -14.479 27.413 -16.424 1.00 86.69 226 VAL A N 1
ATOM 1732 C CA . VAL A 1 226 ? -14.970 27.764 -15.082 1.00 86.69 226 VAL A CA 1
ATOM 1733 C C . VAL A 1 226 ? -16.492 27.777 -15.022 1.00 86.69 226 VAL A C 1
ATOM 1735 O O . VAL A 1 226 ? -17.064 27.266 -14.069 1.00 86.69 226 VAL A O 1
ATOM 1738 N N . ALA A 1 227 ? -17.158 28.335 -16.034 1.00 79.88 227 ALA A N 1
ATOM 1739 C CA . ALA A 1 227 ? -18.617 28.333 -16.108 1.00 79.88 227 ALA A CA 1
ATOM 1740 C C . ALA A 1 227 ? -19.198 26.923 -16.291 1.00 79.88 227 ALA A C 1
ATOM 1742 O O . ALA A 1 227 ? -20.329 26.684 -15.875 1.00 79.88 227 ALA A O 1
ATOM 1743 N N . ALA A 1 228 ? -18.440 26.017 -16.917 1.00 87.56 228 ALA A N 1
ATOM 1744 C CA . ALA A 1 228 ? -18.811 24.616 -17.051 1.00 87.56 228 ALA A CA 1
ATOM 1745 C C . ALA A 1 228 ? -18.732 23.845 -15.732 1.00 87.56 228 ALA A C 1
ATOM 1747 O O . ALA A 1 228 ? -19.480 22.889 -15.568 1.00 87.56 228 ALA A O 1
ATOM 1748 N N . ASP A 1 229 ? -17.816 24.253 -14.844 1.00 90.00 229 ASP A N 1
ATOM 1749 C CA . ASP A 1 229 ? -17.470 23.583 -13.587 1.00 90.00 229 ASP A CA 1
ATOM 1750 C C . ASP A 1 229 ? -17.527 22.046 -13.686 1.00 90.00 229 ASP A C 1
ATOM 1752 O O . ASP A 1 229 ? -18.339 21.399 -13.020 1.00 90.00 229 ASP A O 1
ATOM 1756 N N . PRO A 1 230 ? -16.728 21.443 -14.587 1.00 94.38 230 PRO A N 1
ATOM 1757 C CA . PRO A 1 230 ? -16.893 20.040 -14.918 1.00 94.38 230 PRO A CA 1
ATOM 1758 C C . PRO A 1 230 ? -16.609 19.151 -13.709 1.00 94.38 230 PRO A C 1
ATOM 1760 O O . PRO A 1 230 ? -15.685 19.392 -12.929 1.00 94.38 230 PRO A O 1
ATOM 1763 N N . GLU A 1 231 ? -17.360 18.060 -13.607 1.00 94.56 231 GLU A N 1
ATOM 1764 C CA . GLU A 1 231 ? -17.105 16.998 -12.635 1.00 94.56 231 GLU A CA 1
ATOM 1765 C C . GLU A 1 231 ? -15.901 16.146 -13.048 1.00 94.56 231 GLU A C 1
ATOM 1767 O O . GLU A 1 231 ? -15.234 15.566 -12.193 1.00 94.56 231 GLU A O 1
ATOM 1772 N N . VAL A 1 232 ? -15.598 16.091 -14.352 1.00 96.81 232 VAL A N 1
ATOM 1773 C CA . VAL A 1 232 ? -14.416 15.424 -14.907 1.00 96.81 232 VAL A CA 1
ATOM 1774 C C . VAL A 1 232 ? -13.746 16.291 -15.969 1.00 96.81 232 VAL A C 1
ATOM 1776 O O . VAL A 1 232 ? -14.380 16.727 -16.927 1.00 96.81 232 VAL A O 1
ATOM 1779 N N . LEU A 1 233 ? -12.434 16.483 -15.843 1.00 97.19 233 LEU A N 1
ATOM 1780 C CA . LEU A 1 233 ? -11.614 17.147 -16.855 1.00 97.19 233 LEU A CA 1
ATOM 1781 C C . LEU A 1 233 ? -10.629 16.145 -17.454 1.00 97.19 233 LEU A C 1
ATOM 1783 O O . LEU A 1 233 ? -9.799 15.592 -16.738 1.00 97.19 233 LEU A O 1
ATOM 1787 N N . VAL A 1 234 ? -10.693 15.929 -18.765 1.00 97.00 234 VAL A N 1
ATOM 1788 C CA . VAL A 1 234 ? -9.756 15.071 -19.501 1.00 97.00 234 VAL A CA 1
ATOM 1789 C C . VAL A 1 234 ? -8.870 15.948 -20.379 1.00 97.00 234 VAL A C 1
ATOM 1791 O O . VAL A 1 234 ? -9.370 16.750 -21.159 1.00 97.00 234 VAL A O 1
ATOM 1794 N N . ILE A 1 235 ? -7.553 15.807 -20.263 1.00 96.56 235 ILE A N 1
ATOM 1795 C CA . ILE A 1 235 ? -6.553 16.571 -21.012 1.00 96.56 235 ILE A CA 1
ATOM 1796 C C . ILE A 1 235 ? -5.817 15.602 -21.938 1.00 96.56 235 ILE A C 1
ATOM 1798 O O . ILE A 1 235 ? -4.992 14.803 -21.493 1.00 96.56 235 ILE A O 1
ATOM 1802 N N . ALA A 1 236 ? -6.138 15.678 -23.225 1.00 94.75 236 ALA A N 1
ATOM 1803 C CA . ALA A 1 236 ? -5.704 14.772 -24.278 1.00 94.75 236 ALA A CA 1
ATOM 1804 C C . ALA A 1 236 ? -5.015 15.549 -25.411 1.00 94.75 236 ALA A C 1
ATOM 1806 O O . ALA A 1 236 ? -5.520 15.638 -26.533 1.00 94.75 236 ALA A O 1
ATOM 1807 N N . CYS A 1 237 ? -3.859 16.145 -25.113 1.00 92.19 237 CYS A N 1
ATOM 1808 C CA . CYS A 1 237 ? -3.209 17.094 -26.013 1.00 92.19 237 CYS A CA 1
ATOM 1809 C C . CYS A 1 237 ? -2.805 16.508 -27.382 1.00 92.19 237 CYS A C 1
ATOM 1811 O O . CYS A 1 237 ? -2.160 15.461 -27.477 1.00 92.19 237 CYS A O 1
ATOM 1813 N N . CYS A 1 238 ? -3.123 17.274 -28.430 1.00 86.88 238 CYS A N 1
ATOM 1814 C CA . CYS A 1 238 ? -2.620 17.204 -29.805 1.00 86.88 238 CYS A CA 1
ATOM 1815 C C . CYS A 1 238 ? -1.170 16.707 -29.928 1.00 86.88 238 CYS A C 1
ATOM 1817 O O . CYS A 1 238 ? -0.264 17.482 -29.648 1.00 86.88 238 CYS A O 1
ATOM 1819 N N . GLY A 1 239 ? -0.908 15.463 -30.345 1.00 83.81 239 GLY A N 1
ATOM 1820 C CA . GLY A 1 239 ? 0.461 14.998 -30.614 1.00 83.81 239 GLY A CA 1
ATOM 1821 C C . GLY A 1 239 ? 1.370 14.885 -29.382 1.00 83.81 239 GLY A C 1
ATOM 1822 O O . GLY A 1 239 ? 2.573 14.680 -29.540 1.00 83.81 239 GLY A O 1
ATOM 1823 N N . PHE A 1 240 ? 0.828 14.998 -28.165 1.00 88.56 240 PHE A N 1
ATOM 1824 C CA . PHE A 1 240 ? 1.584 14.858 -26.920 1.00 88.56 240 PHE A CA 1
ATOM 1825 C C . PHE A 1 240 ? 1.271 13.529 -26.233 1.00 88.56 240 PHE A C 1
ATOM 1827 O O . PHE A 1 240 ? 0.121 13.084 -26.192 1.00 88.56 240 PHE A O 1
ATOM 1834 N N . ASP A 1 241 ? 2.308 12.937 -25.647 1.00 89.69 241 ASP A N 1
ATOM 1835 C CA . ASP A 1 241 ? 2.171 11.886 -24.648 1.00 89.69 241 ASP A CA 1
ATOM 1836 C C . ASP A 1 241 ? 1.897 12.494 -23.255 1.00 89.69 241 ASP A C 1
ATOM 1838 O O . ASP A 1 241 ? 1.825 13.720 -23.069 1.00 89.69 241 ASP A O 1
ATOM 1842 N N . VAL A 1 242 ? 1.725 11.633 -22.250 1.00 90.50 242 VAL A N 1
ATOM 1843 C CA . VAL A 1 242 ? 1.476 12.070 -20.868 1.00 90.50 242 VAL A CA 1
ATOM 1844 C C . VAL A 1 242 ? 2.640 12.917 -20.318 1.00 90.50 242 VAL A C 1
ATOM 1846 O O . VAL A 1 242 ? 2.373 14.042 -19.888 1.00 90.50 242 VAL A O 1
ATOM 1849 N N . PRO A 1 243 ? 3.918 12.470 -20.345 1.00 90.00 243 PRO A N 1
ATOM 1850 C CA . PRO A 1 243 ? 5.037 13.274 -19.851 1.00 90.00 243 PRO A CA 1
ATOM 1851 C C . PRO A 1 243 ? 5.138 14.663 -20.483 1.00 90.00 243 PRO A C 1
ATOM 1853 O O . PRO A 1 243 ? 5.400 15.634 -19.771 1.00 90.00 243 PRO A O 1
ATOM 1856 N N . ARG A 1 244 ? 4.920 14.786 -21.798 1.00 88.12 244 ARG A N 1
ATOM 1857 C CA . ARG A 1 244 ? 4.952 16.079 -22.486 1.00 88.12 244 ARG A CA 1
ATOM 1858 C C . ARG A 1 244 ? 3.796 16.971 -22.052 1.00 88.12 244 ARG A C 1
ATOM 1860 O O . ARG A 1 244 ? 4.022 18.143 -21.766 1.00 88.12 244 ARG A O 1
ATOM 1867 N N . THR A 1 245 ? 2.585 16.427 -21.951 1.00 90.06 245 THR A N 1
ATOM 1868 C CA . THR A 1 245 ? 1.407 17.184 -21.497 1.00 90.06 245 THR A CA 1
ATOM 1869 C C . THR A 1 245 ? 1.594 17.721 -20.076 1.00 90.06 245 THR A C 1
ATOM 1871 O O . THR A 1 245 ? 1.251 18.868 -19.792 1.00 90.06 245 THR A O 1
ATOM 1874 N N . LEU A 1 246 ? 2.220 16.938 -19.193 1.00 89.06 246 LEU A N 1
ATOM 1875 C CA . LEU A 1 246 ? 2.514 17.350 -17.818 1.00 89.06 246 LEU A CA 1
ATOM 1876 C C . LEU A 1 246 ? 3.505 18.515 -17.713 1.00 89.06 246 LEU A C 1
ATOM 1878 O O . LEU A 1 246 ? 3.444 19.260 -16.738 1.00 89.06 246 LEU A O 1
ATOM 1882 N N . GLN A 1 247 ? 4.383 18.715 -18.701 1.00 88.62 247 GLN A N 1
ATOM 1883 C CA . GLN A 1 247 ? 5.288 19.874 -18.726 1.00 88.62 247 GLN A CA 1
ATOM 1884 C C . GLN A 1 247 ? 4.531 21.194 -18.918 1.00 88.62 247 GLN A C 1
ATOM 1886 O O . GLN A 1 247 ? 4.974 22.228 -18.422 1.00 88.62 247 GLN A O 1
ATOM 1891 N N . ASP A 1 248 ? 3.388 21.150 -19.605 1.00 86.19 248 ASP A N 1
ATOM 1892 C CA . ASP A 1 248 ? 2.584 22.327 -19.940 1.00 86.19 248 ASP A CA 1
ATOM 1893 C C . ASP A 1 248 ? 1.388 22.516 -18.988 1.00 86.19 248 ASP A C 1
ATOM 1895 O O . ASP A 1 248 ? 0.800 23.596 -18.925 1.00 86.19 248 ASP A O 1
ATOM 1899 N N . LEU A 1 249 ? 1.058 21.494 -18.192 1.00 88.88 249 LEU A N 1
ATOM 1900 C CA . LEU A 1 249 ? -0.001 21.539 -17.184 1.00 88.88 249 LEU A CA 1
ATOM 1901 C C . LEU A 1 249 ? 0.122 22.715 -16.187 1.00 88.88 249 LEU A C 1
ATOM 1903 O O . LEU A 1 249 ? -0.916 23.307 -15.881 1.00 88.88 249 LEU A O 1
ATOM 1907 N N . PRO A 1 250 ? 1.320 23.129 -15.711 1.00 88.62 250 PRO A N 1
ATOM 1908 C CA . PRO A 1 250 ? 1.454 24.294 -14.834 1.00 88.62 250 PRO A CA 1
ATOM 1909 C C . PRO A 1 250 ? 0.859 25.586 -15.408 1.00 88.62 250 PRO A C 1
ATOM 1911 O O . PRO A 1 250 ? 0.377 26.418 -14.643 1.00 88.62 250 PRO A O 1
ATOM 1914 N N . THR A 1 251 ? 0.833 25.751 -16.736 1.00 84.69 251 THR A N 1
ATOM 1915 C CA . THR A 1 251 ? 0.192 26.901 -17.397 1.00 84.69 251 THR A CA 1
ATOM 1916 C C . THR A 1 251 ? -1.297 26.945 -17.074 1.00 84.69 251 THR A C 1
ATOM 1918 O O . THR A 1 251 ? -1.824 27.986 -16.687 1.00 84.69 251 THR A O 1
ATOM 1921 N N . LEU A 1 252 ? -1.958 25.793 -17.141 1.00 84.19 252 LEU A N 1
ATOM 1922 C CA . LEU A 1 252 ? -3.374 25.645 -16.832 1.00 84.19 252 LEU A CA 1
ATOM 1923 C C . LEU A 1 252 ? -3.642 25.796 -15.321 1.00 84.19 252 LEU A C 1
ATOM 1925 O O . LEU A 1 252 ? -4.575 26.484 -14.913 1.00 84.19 252 LEU A O 1
ATOM 1929 N N . GLN A 1 253 ? -2.761 25.232 -14.487 1.00 85.69 253 GLN A N 1
ATOM 1930 C CA . GLN A 1 253 ? -2.836 25.325 -13.021 1.00 85.69 253 GLN A CA 1
ATOM 1931 C C . GLN A 1 253 ? -2.569 26.737 -12.481 1.00 85.69 253 GLN A C 1
ATOM 1933 O O . GLN A 1 253 ? -3.003 27.065 -11.379 1.00 85.69 253 GLN A O 1
ATOM 1938 N N . SER A 1 254 ? -1.862 27.576 -13.245 1.00 82.69 254 SER A N 1
ATOM 1939 C CA . SER A 1 254 ? -1.570 28.963 -12.867 1.00 82.69 254 SER A CA 1
ATOM 1940 C C . SER A 1 254 ? -2.807 29.863 -12.855 1.00 82.69 254 SER A C 1
ATOM 1942 O O . SER A 1 254 ? -2.758 30.970 -12.312 1.00 82.69 254 SER A O 1
ATOM 1944 N N . ASN A 1 255 ? -3.928 29.404 -13.423 1.00 83.81 255 ASN A N 1
ATOM 1945 C CA . ASN A 1 255 ? -5.156 30.169 -13.397 1.00 83.81 255 ASN A CA 1
ATOM 1946 C C . ASN A 1 255 ? -5.713 30.281 -11.959 1.00 83.81 255 ASN A C 1
ATOM 1948 O O . ASN A 1 255 ? -5.922 29.254 -11.310 1.00 83.81 255 ASN A O 1
ATOM 1952 N N . PRO A 1 256 ? -6.048 31.489 -11.462 1.00 82.25 256 PRO A N 1
ATOM 1953 C CA . PRO A 1 256 ? -6.554 31.675 -10.098 1.00 82.25 256 PRO A CA 1
ATOM 1954 C C . PRO A 1 256 ? -7.812 30.863 -9.754 1.00 82.25 256 PRO A C 1
ATOM 1956 O O . PRO A 1 256 ? -8.052 30.580 -8.583 1.00 82.25 256 PRO A O 1
ATOM 1959 N N . GLN A 1 257 ? -8.622 30.508 -10.754 1.00 84.56 257 GLN A N 1
ATOM 1960 C CA . GLN A 1 257 ? -9.870 29.758 -10.586 1.00 84.56 257 GLN A CA 1
ATOM 1961 C C . GLN A 1 257 ? -9.684 28.243 -10.762 1.00 84.56 257 GLN A C 1
ATOM 1963 O O . GLN A 1 257 ? -10.627 27.492 -10.529 1.00 84.56 257 GLN A O 1
ATOM 1968 N N . TRP A 1 258 ? -8.485 27.770 -11.121 1.00 86.31 258 TRP A N 1
ATOM 1969 C CA . TRP A 1 258 ? -8.187 26.343 -11.282 1.00 86.31 258 TRP A CA 1
ATOM 1970 C C . TRP A 1 258 ? -8.574 25.520 -10.052 1.00 86.31 258 TRP A C 1
ATOM 1972 O O . TRP A 1 258 ? -9.328 24.558 -10.150 1.00 86.31 258 TRP A O 1
ATOM 1982 N N . SER A 1 259 ? -8.128 25.945 -8.871 1.00 83.88 259 SER A N 1
ATOM 1983 C CA . SER A 1 259 ? -8.411 25.261 -7.604 1.00 83.88 259 SER A CA 1
ATOM 1984 C C . SER A 1 259 ? -9.887 25.303 -7.188 1.00 83.88 259 SER A C 1
ATOM 1986 O O . SER A 1 259 ? -10.284 24.583 -6.270 1.00 83.88 259 SER A O 1
ATOM 1988 N N . SER A 1 260 ? -10.704 26.138 -7.840 1.00 83.38 260 SER A N 1
ATOM 1989 C CA . SER A 1 260 ? -12.138 26.244 -7.559 1.00 83.38 260 SER A CA 1
ATOM 1990 C C . SER A 1 260 ? -12.999 25.246 -8.335 1.00 83.38 260 SER A C 1
ATOM 1992 O O . SER A 1 260 ? -14.143 25.057 -7.942 1.00 83.38 260 SER A O 1
ATOM 1994 N N . LEU A 1 261 ? -12.457 24.601 -9.376 1.00 83.50 261 LEU A N 1
ATOM 1995 C CA . LEU A 1 261 ? -13.198 23.641 -10.199 1.00 83.50 261 LEU A CA 1
ATOM 1996 C C . LEU A 1 261 ? -13.514 22.352 -9.428 1.00 83.50 261 LEU A C 1
ATOM 1998 O O . LEU A 1 261 ? -12.634 21.785 -8.770 1.00 83.50 261 LEU A O 1
ATOM 2002 N N . THR A 1 262 ? -14.728 21.834 -9.600 1.00 85.44 262 THR A N 1
ATOM 2003 C CA . THR A 1 262 ? -15.211 20.586 -8.995 1.00 85.44 262 THR A CA 1
ATOM 2004 C C . THR A 1 262 ? -14.296 19.405 -9.331 1.00 85.44 262 THR A C 1
ATOM 2006 O O . THR A 1 262 ? -13.855 18.694 -8.423 1.00 85.44 262 THR A O 1
ATOM 2009 N N . CYS A 1 263 ? -13.905 19.219 -10.597 1.00 87.44 263 CYS A N 1
ATOM 2010 C CA . CYS A 1 263 ? -12.970 18.159 -10.995 1.00 87.44 263 CYS A CA 1
ATOM 2011 C C . CYS A 1 263 ? -11.596 18.272 -10.309 1.00 87.44 263 CYS A C 1
ATOM 2013 O O . CYS A 1 263 ? -10.969 17.257 -10.019 1.00 87.44 263 CYS A O 1
ATOM 2015 N N . VAL A 1 264 ? -11.112 19.488 -10.027 1.00 86.19 264 VAL A N 1
ATOM 2016 C CA . VAL A 1 264 ? -9.821 19.710 -9.348 1.00 86.19 264 VAL A CA 1
ATOM 2017 C C . VAL A 1 264 ? -9.935 19.390 -7.859 1.00 86.19 264 VAL A C 1
ATOM 2019 O O . VAL A 1 264 ? -9.047 18.750 -7.298 1.00 86.19 264 VAL A O 1
ATOM 2022 N N . GLN A 1 265 ? -11.039 19.783 -7.224 1.00 78.31 265 GLN A N 1
ATOM 2023 C CA . GLN A 1 265 ? -11.304 19.522 -5.805 1.00 78.31 265 GLN A CA 1
ATOM 2024 C C . GLN A 1 265 ? -11.508 18.030 -5.519 1.00 78.31 265 GLN A C 1
ATOM 2026 O O . GLN A 1 265 ? -11.008 17.512 -4.521 1.00 78.31 265 GLN A O 1
ATOM 2031 N N . THR A 1 266 ? -12.184 17.334 -6.432 1.00 76.81 266 THR A N 1
ATOM 2032 C CA . THR A 1 266 ? -12.486 15.897 -6.344 1.00 76.81 266 THR A CA 1
ATOM 2033 C C . THR A 1 266 ? -11.386 15.001 -6.923 1.00 76.81 266 THR A C 1
ATOM 2035 O O . THR A 1 266 ? -11.507 13.782 -6.879 1.00 76.81 266 THR A O 1
ATOM 2038 N N . GLY A 1 267 ? -10.299 15.568 -7.462 1.00 85.38 267 GLY A N 1
ATOM 2039 C CA . GLY A 1 267 ? -9.187 14.802 -8.042 1.00 85.38 267 GLY A CA 1
ATOM 2040 C C . GLY A 1 267 ? -9.524 14.072 -9.351 1.00 85.38 267 GLY A C 1
ATOM 2041 O O . GLY A 1 267 ? -8.840 13.118 -9.717 1.00 85.38 267 GLY A O 1
ATOM 2042 N N . ARG A 1 268 ? -10.558 14.512 -10.074 1.00 93.00 268 ARG A N 1
ATOM 2043 C CA . ARG A 1 268 ? -11.032 13.944 -11.349 1.00 93.00 268 ARG A CA 1
ATOM 2044 C C . ARG A 1 268 ? -10.522 14.728 -12.561 1.00 93.00 268 ARG A C 1
ATOM 2046 O O . ARG A 1 268 ? -11.264 15.026 -13.498 1.00 93.00 268 ARG A O 1
ATOM 2053 N N . VAL A 1 269 ? -9.238 15.078 -12.528 1.00 95.19 269 VAL A N 1
ATOM 2054 C CA . VAL A 1 269 ? -8.507 15.644 -13.667 1.00 95.19 269 VAL A CA 1
ATOM 2055 C C . VAL A 1 269 ? -7.570 14.575 -14.208 1.00 95.19 269 VAL A C 1
ATOM 2057 O O . VAL A 1 269 ? -6.647 14.160 -13.509 1.00 95.19 269 VAL A O 1
ATOM 2060 N N . TYR A 1 270 ? -7.781 14.148 -15.447 1.00 95.56 270 TYR A N 1
ATOM 2061 C CA . TYR A 1 270 ? -7.032 13.069 -16.078 1.00 95.56 270 TYR A CA 1
ATOM 2062 C C . TYR A 1 270 ? -6.208 13.596 -17.246 1.00 95.56 270 TYR A C 1
ATOM 2064 O O . TYR A 1 270 ? -6.748 14.162 -18.189 1.00 95.56 270 TYR A O 1
ATOM 2072 N N . VAL A 1 271 ? -4.899 13.372 -17.205 1.00 94.81 271 VAL A N 1
ATOM 2073 C CA . VAL A 1 271 ? -3.999 13.551 -18.343 1.00 94.81 271 VAL A CA 1
ATOM 2074 C C . VAL A 1 271 ? -3.841 12.206 -19.039 1.00 94.81 271 VAL A C 1
ATOM 2076 O O . VAL A 1 271 ? -3.551 11.189 -18.403 1.00 94.81 271 VAL A O 1
ATOM 2079 N N . VAL A 1 272 ? -4.044 12.200 -20.350 1.00 93.88 272 VAL A N 1
ATOM 2080 C CA . VAL A 1 272 ? -3.981 10.997 -21.185 1.00 93.88 272 VAL A CA 1
ATOM 2081 C C . VAL A 1 272 ? -3.023 11.208 -22.346 1.00 93.88 272 VAL A C 1
ATOM 2083 O O . VAL A 1 272 ? -2.695 12.341 -22.697 1.00 93.88 272 VAL A O 1
ATOM 2086 N N . ASP A 1 273 ? -2.564 10.112 -22.948 1.00 93.06 273 ASP A N 1
ATOM 2087 C CA . ASP A 1 273 ? -1.795 10.181 -24.188 1.00 93.06 273 ASP A CA 1
ATOM 2088 C C . ASP A 1 273 ? -2.746 10.562 -25.331 1.00 93.06 273 ASP A C 1
ATOM 2090 O O . ASP A 1 273 ? -3.439 9.732 -25.933 1.00 93.06 273 ASP A O 1
ATOM 2094 N N . GLY A 1 274 ? -2.822 11.873 -25.561 1.00 90.00 274 GLY A N 1
ATOM 2095 C CA . GLY A 1 274 ? -3.653 12.461 -26.593 1.00 90.00 274 GLY A CA 1
ATOM 2096 C C . GLY A 1 274 ? -3.200 12.026 -27.978 1.00 90.00 274 GLY A C 1
ATOM 2097 O O . GLY A 1 274 ? -4.048 11.777 -28.835 1.00 90.00 274 GLY A O 1
ATOM 2098 N N . SER A 1 275 ? -1.889 11.895 -28.199 1.00 88.19 275 SER A N 1
ATOM 2099 C CA . SER A 1 275 ? -1.334 11.455 -29.478 1.00 88.19 275 SER A CA 1
ATOM 2100 C C . SER A 1 275 ? -1.820 10.060 -29.844 1.00 88.19 275 SER A C 1
ATOM 2102 O O . SER A 1 275 ? -2.338 9.880 -30.938 1.00 88.19 275 SER A O 1
ATOM 2104 N N . ALA A 1 276 ? -1.675 9.078 -28.957 1.00 87.94 276 ALA A N 1
ATOM 2105 C CA . ALA A 1 276 ? -1.922 7.678 -29.278 1.00 87.94 276 ALA A CA 1
ATOM 2106 C C . ALA A 1 276 ? -3.408 7.302 -29.307 1.00 87.94 276 ALA A C 1
ATOM 2108 O O . ALA A 1 276 ? -3.805 6.507 -30.159 1.00 87.94 276 ALA A O 1
ATOM 2109 N N . TYR A 1 277 ? -4.211 7.849 -28.391 1.00 91.00 277 TYR A N 1
ATOM 2110 C CA . TYR A 1 277 ? -5.564 7.343 -28.145 1.00 91.00 277 TYR A CA 1
ATOM 2111 C C . TYR A 1 277 ? -6.653 8.321 -28.605 1.00 91.00 277 TYR A C 1
ATOM 2113 O O . TYR A 1 277 ? -7.603 7.925 -29.273 1.00 91.00 277 TYR A O 1
ATOM 2121 N N . PHE A 1 278 ? -6.534 9.616 -28.326 1.00 91.38 278 PHE A N 1
ATOM 2122 C CA . PHE A 1 278 ? -7.674 10.535 -28.490 1.00 91.38 278 PHE A CA 1
ATOM 2123 C C . PHE A 1 278 ? -7.684 11.307 -29.812 1.00 91.38 278 PHE A C 1
ATOM 2125 O O . PHE A 1 278 ? -8.747 11.737 -30.259 1.00 91.38 278 PHE A O 1
ATOM 2132 N N . ASN A 1 279 ? -6.524 11.446 -30.461 1.00 87.81 279 ASN A N 1
ATOM 2133 C CA . ASN A 1 279 ? -6.364 12.269 -31.664 1.00 87.81 279 ASN A CA 1
ATOM 2134 C C . ASN A 1 279 ? -5.998 11.463 -32.926 1.00 87.81 279 ASN A C 1
ATOM 2136 O O . ASN A 1 279 ? -5.750 12.044 -33.984 1.00 87.81 279 ASN A O 1
ATOM 2140 N N . ARG A 1 280 ? -5.993 10.124 -32.844 1.00 90.62 280 ARG A N 1
ATOM 2141 C CA . ARG A 1 280 ? -5.790 9.218 -33.985 1.00 90.62 280 ARG A CA 1
ATOM 2142 C C . ARG A 1 280 ? -7.094 8.502 -34.337 1.00 90.62 280 ARG A C 1
ATOM 2144 O O . ARG A 1 280 ? -7.474 7.567 -33.635 1.00 90.62 280 ARG A O 1
ATOM 2151 N N . PRO A 1 281 ? -7.765 8.879 -35.440 1.00 91.75 281 PRO A N 1
ATOM 2152 C CA . PRO A 1 281 ? -8.988 8.211 -35.869 1.00 91.75 281 PRO A CA 1
ATOM 2153 C C . PRO A 1 281 ? -8.686 6.856 -36.519 1.00 91.75 281 PRO A C 1
ATOM 2155 O O . PRO A 1 281 ? -8.653 6.722 -37.740 1.00 91.75 281 PRO A O 1
ATOM 2158 N N . GLY A 1 282 ? -8.410 5.853 -35.693 1.00 92.75 282 GLY A N 1
ATOM 2159 C CA . GLY A 1 282 ? -8.093 4.488 -36.104 1.00 92.75 282 GLY A CA 1
ATOM 2160 C C . GLY A 1 282 ? -8.605 3.459 -35.091 1.00 92.75 282 GLY A C 1
ATOM 2161 O O . GLY A 1 282 ? -9.397 3.806 -34.217 1.00 92.75 282 GLY A O 1
ATOM 2162 N N . PRO A 1 283 ? -8.159 2.192 -35.163 1.00 94.50 283 PRO A N 1
ATOM 2163 C CA . PRO A 1 283 ? -8.689 1.108 -34.330 1.00 94.50 283 PRO A CA 1
ATOM 2164 C C . PRO A 1 283 ? -8.593 1.374 -32.821 1.00 94.50 283 PRO A C 1
ATOM 2166 O O . PRO A 1 283 ? -9.507 1.035 -32.071 1.00 94.50 283 PRO A O 1
ATOM 2169 N N . ARG A 1 284 ? -7.522 2.046 -32.379 1.00 94.56 284 ARG A N 1
ATOM 2170 C CA . ARG A 1 284 ? -7.286 2.378 -30.966 1.00 94.56 284 ARG A CA 1
ATOM 2171 C C . ARG A 1 284 ? -8.233 3.439 -30.405 1.00 94.56 284 ARG A C 1
ATOM 2173 O O . ARG A 1 284 ? -8.204 3.692 -29.209 1.00 94.56 284 ARG A O 1
ATOM 2180 N N . ILE A 1 285 ? -9.134 4.012 -31.207 1.00 95.50 285 ILE A N 1
ATOM 2181 C CA . ILE A 1 285 ? -10.153 4.923 -30.671 1.00 95.50 285 ILE A CA 1
ATOM 2182 C C . ILE A 1 285 ? -11.137 4.217 -29.724 1.00 95.50 285 ILE A C 1
ATOM 2184 O O . ILE A 1 285 ? -11.718 4.836 -28.834 1.00 95.50 285 ILE A O 1
ATOM 2188 N N . VAL A 1 286 ? -11.299 2.901 -29.886 1.00 96.62 286 VAL A N 1
ATOM 2189 C CA . VAL A 1 286 ? -12.094 2.075 -28.973 1.00 96.62 286 VAL A CA 1
ATOM 2190 C C . VAL A 1 286 ? -11.390 1.909 -27.624 1.00 96.62 286 VAL A C 1
ATOM 2192 O O . VAL A 1 286 ? -12.055 1.901 -26.592 1.00 96.62 286 VAL A O 1
ATOM 2195 N N . ASP A 1 287 ? -10.055 1.883 -27.607 1.00 95.81 287 ASP A N 1
ATOM 2196 C CA . ASP A 1 287 ? -9.268 1.907 -26.368 1.00 95.81 287 ASP A CA 1
ATOM 2197 C C . ASP A 1 287 ? -9.552 3.207 -25.588 1.00 95.81 287 ASP A C 1
ATOM 2199 O O . ASP A 1 287 ? -9.713 3.193 -24.370 1.00 95.81 287 ASP A O 1
ATOM 2203 N N . SER A 1 288 ? -9.702 4.330 -26.296 1.00 95.25 288 SER A N 1
ATOM 2204 C CA . SER A 1 288 ? -10.056 5.639 -25.727 1.00 95.25 288 SER A CA 1
ATOM 2205 C C . SER A 1 288 ? -11.447 5.649 -25.105 1.00 95.25 288 SER A C 1
ATOM 2207 O O . SER A 1 288 ? -11.630 6.227 -24.036 1.00 95.25 288 SER A O 1
ATOM 2209 N N . LEU A 1 289 ? -12.421 4.990 -25.742 1.00 97.38 289 LEU A N 1
ATOM 2210 C CA . LEU A 1 289 ? -13.764 4.810 -25.186 1.00 97.38 289 LEU A CA 1
ATOM 2211 C C . LEU A 1 289 ? -13.724 4.008 -23.881 1.00 97.38 289 LEU A C 1
ATOM 2213 O O . LEU A 1 289 ? -14.342 4.403 -22.897 1.00 97.38 289 LEU A O 1
ATOM 2217 N N . GLU A 1 290 ? -12.983 2.902 -23.859 1.00 96.62 290 GLU A N 1
ATOM 2218 C CA . GLU A 1 290 ? -12.836 2.057 -22.673 1.00 96.62 290 GLU A CA 1
ATOM 2219 C C . GLU A 1 290 ? -12.095 2.800 -21.537 1.00 96.62 290 GLU A C 1
ATOM 2221 O O . GLU A 1 290 ? -12.487 2.709 -20.371 1.00 96.62 290 GLU A O 1
ATOM 2226 N N . LEU A 1 291 ? -11.078 3.607 -21.870 1.00 95.12 291 LEU A N 1
ATOM 2227 C CA . LEU A 1 291 ? -10.386 4.495 -20.927 1.00 95.12 291 LEU A CA 1
ATOM 2228 C C . LEU A 1 291 ? -11.309 5.587 -20.372 1.00 95.12 291 LEU A C 1
ATOM 2230 O O . LEU A 1 291 ? -11.298 5.829 -19.165 1.00 95.12 291 LEU A O 1
ATOM 2234 N N . LEU A 1 292 ? -12.123 6.228 -21.217 1.00 96.31 292 LEU A N 1
ATOM 2235 C CA . LEU A 1 292 ? -13.116 7.211 -20.776 1.00 96.31 292 LEU A CA 1
ATOM 2236 C C . LEU A 1 292 ? -14.149 6.568 -19.854 1.00 96.31 292 LEU A C 1
ATOM 2238 O O . LEU A 1 292 ? -14.407 7.093 -18.778 1.00 96.31 292 LEU A O 1
ATOM 2242 N N . ALA A 1 293 ? -14.699 5.412 -20.222 1.00 96.44 293 ALA A N 1
ATOM 2243 C CA . ALA A 1 293 ? -15.691 4.721 -19.404 1.00 96.44 293 ALA A CA 1
ATOM 2244 C C . ALA A 1 293 ? -15.144 4.382 -18.010 1.00 96.44 293 ALA A C 1
ATOM 2246 O O . ALA A 1 293 ? -15.822 4.611 -17.008 1.00 96.44 293 ALA A O 1
ATOM 2247 N N . HIS A 1 294 ? -13.882 3.947 -17.931 1.00 94.38 294 HIS A N 1
ATOM 2248 C CA . HIS A 1 294 ? -13.187 3.746 -16.663 1.00 94.38 294 HIS A CA 1
ATOM 2249 C C . HIS A 1 294 ? -12.973 5.053 -15.874 1.00 94.38 294 HIS A C 1
ATOM 2251 O O . HIS A 1 294 ? -13.199 5.077 -14.667 1.00 94.38 294 HIS A O 1
ATOM 2257 N N . ALA A 1 295 ? -12.581 6.151 -16.533 1.00 92.50 295 ALA A N 1
ATOM 2258 C CA . ALA A 1 295 ? -12.401 7.462 -15.893 1.00 92.50 295 ALA A CA 1
ATOM 2259 C C . ALA A 1 295 ? -13.705 8.004 -15.280 1.00 92.50 295 ALA A C 1
ATOM 2261 O O . ALA A 1 295 ? -13.725 8.614 -14.204 1.00 92.50 295 ALA A O 1
ATOM 2262 N N . LEU A 1 296 ? -14.808 7.807 -16.001 1.00 94.69 296 LEU A N 1
ATOM 2263 C CA . LEU A 1 296 ? -16.116 8.317 -15.621 1.00 94.69 296 LEU A CA 1
ATOM 2264 C C . LEU A 1 296 ? -16.775 7.437 -14.556 1.00 94.69 296 LEU A C 1
ATOM 2266 O O . LEU A 1 296 ? -17.341 7.979 -13.605 1.00 94.69 296 LEU A O 1
ATOM 2270 N N . HIS A 1 297 ? -16.645 6.112 -14.676 1.00 91.81 297 HIS A N 1
ATOM 2271 C CA . HIS A 1 297 ? -17.378 5.129 -13.872 1.00 91.81 297 HIS A CA 1
ATOM 2272 C C . HIS A 1 297 ? -16.507 3.910 -13.516 1.00 91.81 297 HIS A C 1
ATOM 2274 O O . HIS A 1 297 ? -16.788 2.794 -13.962 1.00 91.81 297 HIS A O 1
ATOM 2280 N N . PRO A 1 298 ? -15.466 4.073 -12.678 1.00 87.38 298 PRO A N 1
ATOM 2281 C CA . PRO A 1 298 ? -14.464 3.028 -12.424 1.00 87.38 298 PRO A CA 1
ATOM 2282 C C . PRO A 1 298 ? -15.016 1.772 -11.731 1.00 87.38 298 PRO A C 1
ATOM 2284 O O . PRO A 1 298 ? -14.386 0.716 -11.771 1.00 87.38 298 PRO A O 1
ATOM 2287 N N . THR A 1 299 ? -16.183 1.867 -11.086 1.00 86.06 299 THR A N 1
ATOM 2288 C CA . THR A 1 299 ? -16.878 0.734 -10.452 1.00 86.06 299 THR A CA 1
ATOM 2289 C C . THR A 1 299 ? -17.660 -0.124 -11.445 1.00 86.06 299 THR A C 1
ATOM 2291 O O . THR A 1 299 ? -17.833 -1.316 -11.199 1.00 86.06 299 THR A O 1
ATOM 2294 N N . LEU A 1 300 ? -18.134 0.467 -12.547 1.00 88.25 300 LEU A N 1
ATOM 2295 C CA . LEU A 1 300 ? -18.896 -0.216 -13.599 1.00 88.25 300 LEU A CA 1
ATOM 2296 C C . LEU A 1 300 ? -17.982 -0.682 -14.732 1.00 88.25 300 LEU A C 1
ATOM 2298 O O . LEU A 1 300 ? -18.145 -1.781 -15.259 1.00 88.25 300 LEU A O 1
ATOM 2302 N N . HIS A 1 301 ? -16.995 0.146 -15.069 1.00 91.19 301 HIS A N 1
ATOM 2303 C CA . HIS A 1 301 ? -16.006 -0.116 -16.102 1.00 91.19 301 HIS A CA 1
ATOM 2304 C C . HIS A 1 301 ? -14.643 -0.330 -15.446 1.00 91.19 301 HIS A C 1
ATOM 2306 O O . HIS A 1 301 ? -13.951 0.643 -15.120 1.00 91.19 301 HIS A O 1
ATOM 2312 N N . PRO A 1 302 ? -14.239 -1.592 -15.209 1.00 85.94 302 PRO A N 1
ATOM 2313 C CA . PRO A 1 302 ? -12.905 -1.873 -14.708 1.00 85.94 302 PRO A CA 1
ATOM 2314 C C . PRO A 1 302 ? -11.861 -1.402 -15.719 1.00 85.94 302 PRO A C 1
ATOM 2316 O O . PRO A 1 302 ? -12.129 -1.285 -16.917 1.00 85.94 302 PRO A O 1
ATOM 2319 N N . ARG A 1 303 ? -10.644 -1.154 -15.233 1.00 85.44 303 ARG A N 1
ATOM 2320 C CA . ARG A 1 303 ? -9.560 -0.675 -16.085 1.00 85.44 303 ARG A CA 1
ATOM 2321 C C . ARG A 1 303 ? -9.312 -1.649 -17.252 1.00 85.44 303 ARG A C 1
ATOM 2323 O O . ARG A 1 303 ? -9.134 -2.846 -17.000 1.00 85.44 303 ARG A O 1
ATOM 2330 N N . PRO A 1 304 ? -9.235 -1.166 -18.505 1.00 82.62 304 PRO A N 1
ATOM 2331 C CA . PRO A 1 304 ? -8.995 -2.038 -19.648 1.00 82.62 304 PRO A CA 1
ATOM 2332 C C . PRO A 1 304 ? -7.605 -2.679 -19.565 1.00 82.62 304 PRO A C 1
ATOM 2334 O O . PRO A 1 304 ? -6.604 -2.021 -19.266 1.00 82.62 304 PRO A O 1
ATOM 2337 N N . THR A 1 305 ? -7.537 -3.986 -19.813 1.00 80.69 305 THR A N 1
ATOM 2338 C CA . THR A 1 305 ? -6.286 -4.750 -19.712 1.00 80.69 305 THR A CA 1
ATOM 2339 C C . THR A 1 305 ? -5.347 -4.388 -20.863 1.00 80.69 305 THR A C 1
ATOM 2341 O O . THR A 1 305 ? -5.763 -4.364 -22.014 1.00 80.69 305 THR A O 1
ATOM 2344 N N . GLY A 1 306 ? -4.068 -4.140 -20.566 1.00 79.81 306 GLY A N 1
ATOM 2345 C CA . GLY A 1 306 ? -3.052 -3.842 -21.584 1.00 79.81 306 GLY A CA 1
ATOM 2346 C C . GLY A 1 306 ? -2.965 -2.373 -22.015 1.00 79.81 306 GLY A C 1
ATOM 2347 O O . GLY A 1 306 ? -2.078 -2.044 -22.799 1.00 79.81 306 GLY A O 1
ATOM 2348 N N . LEU A 1 307 ? -3.813 -1.489 -21.473 1.00 83.19 307 LEU A N 1
ATOM 2349 C CA . LEU A 1 307 ? -3.738 -0.041 -21.695 1.00 83.19 307 LEU A CA 1
ATOM 2350 C C . LEU A 1 307 ? -2.987 0.689 -20.560 1.00 83.19 307 LEU A C 1
ATOM 2352 O O . LEU A 1 307 ? -3.049 0.266 -19.393 1.00 83.19 307 LEU A O 1
ATOM 2356 N N . PRO A 1 308 ? -2.277 1.794 -20.866 1.00 77.88 308 PRO A N 1
ATOM 2357 C CA . PRO A 1 308 ? -1.607 2.609 -19.854 1.00 77.88 308 PRO A CA 1
ATOM 2358 C C . PRO A 1 308 ? -2.615 3.232 -18.868 1.00 77.88 308 PRO A C 1
ATOM 2360 O O . PRO A 1 308 ? -3.783 3.416 -19.216 1.00 77.88 308 PRO A O 1
ATOM 2363 N N . PRO A 1 309 ? -2.197 3.538 -17.625 1.00 73.75 309 PRO A N 1
ATOM 2364 C CA . PRO A 1 309 ? -3.077 4.177 -16.653 1.00 73.75 309 PRO A CA 1
ATOM 2365 C C . PRO A 1 309 ? -3.434 5.593 -17.095 1.00 73.75 309 PRO A C 1
ATOM 2367 O O . PRO A 1 309 ? -2.609 6.296 -17.680 1.00 73.75 309 PRO A O 1
ATOM 2370 N N . LEU A 1 310 ? -4.633 6.039 -16.723 1.00 80.69 310 LEU A N 1
ATOM 2371 C CA . LEU A 1 310 ? -4.964 7.460 -16.727 1.00 80.69 310 LEU A CA 1
ATOM 2372 C C . LEU A 1 310 ? -4.102 8.163 -15.672 1.00 80.69 310 LEU A C 1
ATOM 2374 O O . LEU A 1 310 ? -4.053 7.722 -14.523 1.00 80.69 310 LEU A O 1
ATOM 2378 N N . HIS A 1 311 ? -3.434 9.257 -16.031 1.00 86.31 311 HIS A N 1
ATOM 2379 C CA . HIS A 1 311 ? -2.642 10.020 -15.072 1.00 86.31 311 HIS A CA 1
ATOM 2380 C C . HIS A 1 311 ? -3.531 11.048 -14.363 1.00 86.31 311 HIS A C 1
ATOM 2382 O O . HIS A 1 311 ? -3.907 12.056 -14.957 1.00 86.31 311 HIS A O 1
ATOM 2388 N N . SER A 1 312 ? -3.882 10.811 -13.097 1.00 87.19 312 SER A N 1
ATOM 2389 C CA . SER A 1 312 ? -4.664 11.762 -12.299 1.00 87.19 312 SER A CA 1
ATOM 2390 C C . SER A 1 312 ? -3.800 12.918 -11.787 1.00 87.19 312 SER A C 1
ATOM 2392 O O . SER A 1 312 ? -2.744 12.685 -11.196 1.00 87.19 312 SER A O 1
ATOM 2394 N N . VAL A 1 313 ? -4.264 14.158 -11.937 1.00 81.75 313 VAL A N 1
ATOM 2395 C CA . VAL A 1 313 ? -3.592 15.345 -11.389 1.00 81.75 313 VAL A CA 1
ATOM 2396 C C . VAL A 1 313 ? -4.007 15.549 -9.932 1.00 81.75 313 VAL A C 1
ATOM 2398 O O . VAL A 1 313 ? -5.164 15.854 -9.643 1.00 81.75 313 VAL A O 1
ATOM 2401 N N . SER A 1 314 ? -3.053 15.413 -9.011 1.00 59.59 314 SER A N 1
ATOM 2402 C CA . SER A 1 314 ? -3.280 15.613 -7.575 1.00 59.59 314 SER A CA 1
ATOM 2403 C C . SER A 1 314 ? -3.635 17.073 -7.233 1.00 59.59 314 SER A C 1
ATOM 2405 O O . SER A 1 314 ? -3.039 17.997 -7.799 1.00 59.59 314 SER A O 1
ATOM 2407 N N . PRO A 1 315 ? -4.539 17.325 -6.268 1.00 57.59 315 PRO A N 1
ATOM 2408 C CA . PRO A 1 315 ? -4.845 18.680 -5.809 1.00 57.59 315 PRO A CA 1
ATOM 2409 C C . PRO A 1 315 ? -3.629 19.337 -5.122 1.00 57.59 315 PRO A C 1
ATOM 2411 O O . PRO A 1 315 ? -2.997 18.745 -4.250 1.00 57.59 315 PRO A O 1
ATOM 2414 N N . GLN A 1 316 ? -3.303 20.583 -5.500 1.00 41.59 316 GLN A N 1
ATOM 2415 C CA . GLN A 1 316 ? -2.120 21.329 -5.016 1.00 41.59 316 GLN A CA 1
ATOM 2416 C C . GLN A 1 316 ? -2.268 21.940 -3.607 1.00 41.59 316 GLN A C 1
ATOM 2418 O O . GLN A 1 316 ? -1.316 22.510 -3.077 1.00 41.59 316 GLN A O 1
ATOM 2423 N N . VAL A 1 317 ? -3.438 21.832 -2.975 1.00 36.41 317 VAL A N 1
ATOM 2424 C CA . VAL A 1 317 ? -3.691 22.334 -1.615 1.00 36.41 317 VAL A CA 1
ATOM 2425 C C . VAL A 1 317 ? -4.451 21.256 -0.841 1.00 36.41 317 VAL A C 1
ATOM 2427 O O . VAL A 1 317 ? -5.412 20.715 -1.389 1.00 36.41 317 VAL A O 1
ATOM 2430 N N . PRO A 1 318 ? -4.090 20.944 0.421 1.00 32.19 318 PRO A N 1
ATOM 2431 C CA . PRO A 1 318 ? -4.942 20.132 1.280 1.00 32.19 318 PRO A CA 1
ATOM 2432 C C . PRO A 1 318 ? -6.236 20.912 1.530 1.00 32.19 318 PRO A C 1
ATOM 2434 O O . PRO A 1 318 ? -6.271 21.875 2.300 1.00 32.19 318 PRO A O 1
ATOM 2437 N N . VAL A 1 319 ? -7.293 20.553 0.806 1.00 30.06 319 VAL A N 1
ATOM 2438 C CA . VAL A 1 319 ? -8.566 21.264 0.867 1.00 30.06 319 VAL A CA 1
ATOM 2439 C C . VAL A 1 319 ? -9.219 21.009 2.221 1.00 30.06 319 VAL A C 1
ATOM 2441 O O . VAL A 1 319 ? -9.445 19.878 2.647 1.00 30.06 319 VAL A O 1
ATOM 2444 N N . ARG A 1 320 ? -9.562 22.106 2.896 1.00 30.72 320 ARG A N 1
ATOM 2445 C CA . ARG A 1 320 ? -10.514 22.124 4.001 1.00 30.72 320 ARG A CA 1
ATOM 2446 C C . ARG A 1 320 ? -11.907 22.201 3.376 1.00 30.72 320 ARG A C 1
ATOM 2448 O O . ARG A 1 320 ? -12.387 23.294 3.092 1.00 30.72 320 ARG A O 1
ATOM 2455 N N . VAL A 1 321 ? -12.519 21.052 3.101 1.00 32.72 321 VAL A N 1
ATOM 2456 C CA . VAL A 1 321 ? -13.863 21.006 2.510 1.00 32.72 321 VAL A CA 1
ATOM 2457 C C . VAL A 1 321 ? -14.906 21.320 3.588 1.00 32.72 321 VAL A C 1
ATOM 2459 O O . VAL A 1 321 ? -14.876 20.760 4.687 1.00 32.72 321 VAL A O 1
ATOM 2462 N N . LEU A 1 322 ? -15.813 22.254 3.291 1.00 26.61 322 LEU A N 1
ATOM 2463 C CA . LEU A 1 322 ? -17.033 22.463 4.069 1.00 26.61 322 LEU A CA 1
ATOM 2464 C C . LEU A 1 322 ? -18.041 21.369 3.677 1.00 26.61 322 LEU A C 1
ATOM 2466 O O . LEU A 1 322 ? -18.322 21.226 2.491 1.00 26.61 322 LEU A O 1
ATOM 2470 N N . PRO A 1 323 ? -18.596 20.605 4.633 1.00 31.52 323 PRO A N 1
ATOM 2471 C CA . PRO A 1 323 ? -19.447 19.464 4.318 1.00 31.52 323 PRO A CA 1
ATOM 2472 C C . PRO A 1 323 ? -20.774 19.909 3.687 1.00 31.52 323 PRO A C 1
ATOM 2474 O O . PRO A 1 323 ? -21.493 20.739 4.245 1.00 31.52 323 PRO A O 1
ATOM 2477 N N . THR A 1 324 ? -21.123 19.301 2.554 1.00 35.53 324 THR A N 1
ATOM 2478 C CA . THR A 1 324 ? -22.376 19.497 1.797 1.00 35.53 324 THR A CA 1
ATOM 2479 C C . THR A 1 324 ? -23.564 18.686 2.337 1.00 35.53 324 THR A C 1
ATOM 2481 O O . THR A 1 324 ? -24.633 18.647 1.736 1.00 35.53 324 THR A O 1
ATOM 2484 N N . SER A 1 325 ? -23.454 18.099 3.530 1.00 39.09 325 SER A N 1
ATOM 2485 C CA . SER A 1 325 ? -24.609 17.625 4.301 1.00 39.09 325 SER A CA 1
ATOM 2486 C C . SER A 1 325 ? -24.337 17.774 5.798 1.00 39.09 325 SER A C 1
ATOM 2488 O O . SER A 1 325 ? -23.184 17.751 6.232 1.00 39.09 325 SER A O 1
ATOM 2490 N N . ALA A 1 326 ? -25.387 17.984 6.600 1.00 38.56 326 ALA A N 1
ATOM 2491 C CA . ALA A 1 326 ? -25.251 18.093 8.051 1.00 38.56 326 ALA A CA 1
ATOM 2492 C C . ALA A 1 326 ? -24.441 16.897 8.602 1.00 38.56 326 ALA A C 1
ATOM 2494 O O . ALA A 1 326 ? -24.679 15.764 8.176 1.00 38.56 326 ALA A O 1
ATOM 2495 N N . PRO A 1 327 ? -23.487 17.117 9.527 1.00 49.00 327 PRO A N 1
ATOM 2496 C CA . PRO A 1 327 ? -22.600 16.060 9.998 1.00 49.00 327 PRO A CA 1
ATOM 2497 C C . PRO A 1 327 ? -23.414 14.941 10.656 1.00 49.00 327 PRO A C 1
ATOM 2499 O O . PRO A 1 327 ? -23.955 15.133 11.745 1.00 49.00 327 PRO A O 1
ATOM 2502 N N . ARG A 1 328 ? -23.509 13.783 9.990 1.00 70.50 328 ARG A N 1
ATOM 2503 C CA . ARG A 1 328 ? -24.196 12.598 10.518 1.00 70.50 328 ARG A CA 1
ATOM 2504 C C . ARG A 1 328 ? -23.397 12.037 11.692 1.00 70.50 328 ARG A C 1
ATOM 2506 O O . ARG A 1 328 ? -22.265 11.587 11.522 1.00 70.50 328 ARG A O 1
ATOM 2513 N N . THR A 1 329 ? -23.986 12.077 12.881 1.00 88.75 329 THR A N 1
ATOM 2514 C CA . THR A 1 329 ? -23.487 11.336 14.042 1.00 88.75 329 THR A CA 1
ATOM 2515 C C . THR A 1 329 ? -23.772 9.850 13.834 1.00 88.75 329 THR A C 1
ATOM 2517 O O . THR A 1 329 ? -24.872 9.485 13.419 1.00 88.75 329 THR A O 1
ATOM 2520 N N . VAL A 1 330 ? -22.792 8.996 14.121 1.00 92.19 330 VAL A N 1
ATOM 2521 C CA . VAL A 1 330 ? -22.931 7.535 14.127 1.00 92.19 330 VAL A CA 1
ATOM 2522 C C . VAL A 1 330 ? -22.781 7.037 15.561 1.00 92.19 330 VAL A C 1
ATOM 2524 O O . VAL A 1 330 ? -21.890 7.494 16.276 1.00 92.19 330 VAL A O 1
ATOM 2527 N N . ALA A 1 331 ? -23.637 6.112 15.983 1.00 94.12 331 ALA A N 1
ATOM 2528 C CA . ALA A 1 331 ? -23.616 5.526 17.318 1.00 94.12 331 ALA A CA 1
ATOM 2529 C C . ALA A 1 331 ? -23.599 3.995 17.235 1.00 94.12 331 ALA A C 1
ATOM 2531 O O . ALA A 1 331 ? -24.476 3.414 16.602 1.00 94.12 331 ALA A O 1
ATOM 2532 N N . TRP A 1 332 ? -22.653 3.336 17.904 1.00 96.50 332 TRP A N 1
ATOM 2533 C CA . TRP A 1 332 ? -22.687 1.884 18.137 1.00 96.50 332 TRP A CA 1
ATOM 2534 C C . TRP A 1 332 ? -23.071 1.628 19.587 1.00 96.50 332 TRP A C 1
ATOM 2536 O O . TRP A 1 332 ? -22.377 2.105 20.486 1.00 96.50 332 TRP A O 1
ATOM 2546 N N . ILE A 1 333 ? -24.175 0.915 19.816 1.00 95.81 333 ILE A N 1
ATOM 2547 C CA . ILE A 1 333 ? -24.816 0.827 21.135 1.00 95.81 333 ILE A CA 1
ATOM 2548 C C . ILE A 1 333 ? -24.963 -0.610 21.633 1.00 95.81 333 ILE A C 1
ATOM 2550 O O . ILE A 1 333 ? -25.203 -1.540 20.864 1.00 95.81 333 ILE A O 1
ATOM 2554 N N . GLY A 1 334 ? -24.852 -0.783 22.950 1.00 93.44 334 GLY A N 1
ATOM 2555 C CA . GLY A 1 334 ? -25.159 -2.024 23.662 1.00 93.44 334 GLY A CA 1
ATOM 2556 C C . GLY A 1 334 ? -24.100 -3.129 23.558 1.00 93.44 334 GLY A C 1
ATOM 2557 O O . GLY A 1 334 ? -24.252 -4.169 24.199 1.00 93.44 334 GLY A O 1
ATOM 2558 N N . GLY A 1 335 ? -23.027 -2.918 22.794 1.00 96.19 335 GLY A N 1
ATOM 2559 C CA . GLY A 1 335 ? -21.890 -3.838 22.706 1.00 96.19 335 GLY A CA 1
ATOM 2560 C C . GLY A 1 335 ? -20.907 -3.690 23.866 1.00 96.19 335 GLY A C 1
ATOM 2561 O O . GLY A 1 335 ? -21.028 -2.795 24.704 1.00 96.19 335 GLY A O 1
ATOM 2562 N N . THR A 1 336 ? -19.897 -4.555 23.907 1.00 98.56 336 THR A N 1
ATOM 2563 C CA . THR A 1 336 ? -18.788 -4.450 24.867 1.00 98.56 336 THR A CA 1
ATOM 2564 C C . THR A 1 336 ? -17.588 -3.781 24.203 1.00 98.56 336 THR A C 1
ATOM 2566 O O . THR A 1 336 ? -16.928 -4.401 23.370 1.00 98.56 336 THR A O 1
ATOM 2569 N N . ALA A 1 337 ? -17.290 -2.528 24.549 1.00 98.56 337 ALA A N 1
ATOM 2570 C CA . ALA A 1 337 ? -16.115 -1.842 24.019 1.00 98.56 337 ALA A CA 1
ATOM 2571 C C . ALA A 1 337 ? -14.838 -2.385 24.672 1.00 98.56 337 ALA A C 1
ATOM 2573 O O . ALA A 1 337 ? -14.755 -2.511 25.896 1.00 98.56 337 ALA A O 1
ATOM 2574 N N . ILE A 1 338 ? -13.838 -2.698 23.852 1.00 98.69 338 ILE A N 1
ATOM 2575 C CA . ILE A 1 338 ? -12.524 -3.147 24.307 1.00 98.69 338 ILE A CA 1
ATOM 2576 C C . ILE A 1 338 ? -11.634 -1.912 24.455 1.00 98.69 338 ILE A C 1
ATOM 2578 O O . ILE A 1 338 ? -11.192 -1.320 23.469 1.00 98.69 338 ILE A O 1
ATOM 2582 N N . LEU A 1 339 ? -11.413 -1.495 25.700 1.00 98.31 339 LEU A N 1
ATOM 2583 C CA . LEU A 1 339 ? -10.517 -0.395 26.050 1.00 98.31 339 LEU A CA 1
ATOM 2584 C C . LEU A 1 339 ? -9.113 -0.940 26.356 1.00 98.31 339 LEU A C 1
ATOM 2586 O O . LEU A 1 339 ? -8.976 -2.133 26.623 1.00 98.31 339 LEU A O 1
ATOM 2590 N N . PRO A 1 340 ? -8.063 -0.096 26.354 1.00 95.75 340 PRO A N 1
ATOM 2591 C CA . PRO A 1 340 ? -6.686 -0.560 26.556 1.00 95.75 340 PRO A CA 1
ATOM 2592 C C . PRO A 1 340 ? -6.424 -1.320 27.864 1.00 95.75 340 PRO A C 1
ATOM 2594 O O . PRO A 1 340 ? -5.454 -2.068 27.940 1.00 95.75 340 PRO A O 1
ATOM 2597 N N . ASP A 1 341 ? -7.240 -1.091 28.892 1.00 94.31 341 ASP A N 1
ATOM 2598 C CA . ASP A 1 341 ? -7.077 -1.607 30.253 1.00 94.31 341 ASP A CA 1
ATOM 2599 C C . ASP A 1 341 ? -8.243 -2.493 30.721 1.00 94.31 341 ASP A C 1
ATOM 2601 O O . ASP A 1 341 ? -8.125 -3.171 31.741 1.00 94.31 341 ASP A O 1
ATOM 2605 N N . ARG A 1 342 ? -9.388 -2.478 30.022 1.00 97.62 342 ARG A N 1
ATOM 2606 C CA . ARG A 1 342 ? -10.614 -3.152 30.476 1.00 97.62 342 ARG A CA 1
ATOM 2607 C C . ARG A 1 342 ? -11.635 -3.381 29.366 1.00 97.62 342 ARG A C 1
ATOM 2609 O O . ARG A 1 342 ? -11.585 -2.771 28.303 1.00 97.62 342 ARG A O 1
ATOM 2616 N N . LEU A 1 343 ? -12.629 -4.208 29.668 1.00 98.56 343 LEU A N 1
ATOM 2617 C CA . LEU A 1 343 ? -13.861 -4.320 28.889 1.00 98.56 343 LEU A CA 1
ATOM 2618 C C . LEU A 1 343 ? -14.927 -3.384 29.469 1.00 98.56 343 LEU A C 1
ATOM 2620 O O . LEU A 1 343 ? -15.121 -3.352 30.684 1.00 98.56 343 LEU A O 1
ATOM 2624 N N . LEU A 1 344 ? -15.619 -2.642 28.607 1.00 98.25 344 LEU A N 1
ATOM 2625 C CA . LEU A 1 344 ? -16.724 -1.757 28.972 1.00 98.25 344 LEU A CA 1
ATOM 2626 C C . LEU A 1 344 ? -18.048 -2.337 28.438 1.00 98.25 344 LEU A C 1
ATOM 2628 O O . LEU A 1 344 ? -18.341 -2.169 27.250 1.00 98.25 344 LEU A O 1
ATOM 2632 N N . PRO A 1 345 ? -18.832 -3.056 29.260 1.00 97.19 345 PRO A N 1
ATOM 2633 C CA . PRO A 1 345 ? -20.090 -3.659 28.827 1.00 97.19 345 PRO A CA 1
ATOM 2634 C C . PRO A 1 345 ? -21.174 -2.601 28.591 1.00 97.19 345 PRO A C 1
ATOM 2636 O O . PRO A 1 345 ? -21.143 -1.527 29.184 1.00 97.19 345 PRO A O 1
ATOM 2639 N N . ASN A 1 346 ? -22.168 -2.929 27.757 1.00 95.25 346 ASN A N 1
ATOM 2640 C CA . ASN A 1 346 ? -23.294 -2.042 27.420 1.00 95.25 346 ASN A CA 1
ATOM 2641 C C . ASN A 1 346 ? -22.846 -0.638 26.971 1.00 95.25 346 ASN A C 1
ATOM 2643 O O . ASN A 1 346 ? -23.480 0.365 27.285 1.00 95.25 346 ASN A O 1
ATOM 2647 N N . SER A 1 347 ? -21.728 -0.575 26.256 1.00 96.56 347 SER A N 1
ATOM 2648 C CA . SER A 1 347 ? -21.114 0.671 25.818 1.00 96.56 347 SER A CA 1
ATOM 2649 C C . SER A 1 347 ? -21.892 1.344 24.688 1.00 96.56 347 SER A C 1
ATOM 2651 O O . SER A 1 347 ? -22.569 0.699 23.884 1.00 96.56 347 SER A O 1
ATOM 2653 N N . THR A 1 348 ? -21.742 2.660 24.624 1.00 96.62 348 THR A N 1
ATOM 2654 C CA . THR A 1 348 ? -22.068 3.513 23.491 1.00 96.62 348 THR A CA 1
ATOM 2655 C C . THR A 1 348 ? -20.776 4.141 22.986 1.00 96.62 348 THR A C 1
ATOM 2657 O O . THR A 1 348 ? -20.068 4.803 23.747 1.00 96.62 348 THR A O 1
ATOM 2660 N N . VAL A 1 349 ? -20.465 3.933 21.706 1.00 97.12 349 VAL A N 1
ATOM 2661 C CA . VAL A 1 349 ? -19.374 4.616 20.999 1.00 97.12 349 VAL A CA 1
ATOM 2662 C C . VAL A 1 349 ? -20.003 5.613 20.036 1.00 97.12 349 VAL A C 1
ATOM 2664 O O . VAL A 1 349 ? -20.730 5.213 19.128 1.00 97.12 349 VAL A O 1
ATOM 2667 N N . LEU A 1 350 ? -19.738 6.904 20.234 1.00 96.31 350 LEU A N 1
ATOM 2668 C CA . LEU A 1 350 ? -20.217 7.965 19.349 1.00 96.31 350 LEU A CA 1
ATOM 2669 C C . LEU A 1 350 ? -19.108 8.421 18.410 1.00 96.31 350 LEU A C 1
ATOM 2671 O O . LEU A 1 350 ? -17.977 8.659 18.836 1.00 96.31 350 LEU A O 1
ATOM 2675 N N . CYS A 1 351 ? -19.457 8.596 17.142 1.00 93.38 351 CYS A N 1
ATOM 2676 C CA . CYS A 1 351 ? -18.602 9.157 16.114 1.00 93.38 351 CYS A CA 1
ATOM 2677 C C . CYS A 1 351 ? -19.279 10.355 15.451 1.00 93.38 351 CYS A C 1
ATOM 2679 O O . CYS A 1 351 ? -20.454 10.306 15.088 1.00 93.38 351 CYS A O 1
ATOM 2681 N N . ARG A 1 352 ? -18.511 11.422 15.237 1.00 90.31 352 ARG A N 1
ATOM 2682 C CA . ARG A 1 352 ? -18.913 12.571 14.429 1.00 90.31 352 ARG A CA 1
ATOM 2683 C C . ARG A 1 352 ? -17.760 12.966 13.522 1.00 90.31 352 ARG A C 1
ATOM 2685 O O . ARG A 1 352 ? -16.635 13.122 13.991 1.00 90.31 352 ARG A O 1
ATOM 2692 N N . ASN A 1 353 ? -18.040 13.144 12.232 1.00 84.56 353 ASN A N 1
ATOM 2693 C CA . ASN A 1 353 ? -17.036 13.513 11.223 1.00 84.56 353 ASN A CA 1
ATOM 2694 C C . ASN A 1 353 ? -15.808 12.587 11.244 1.00 84.56 353 ASN A C 1
ATOM 2696 O O . ASN A 1 353 ? -14.665 13.040 11.222 1.00 84.56 353 ASN A O 1
ATOM 2700 N N . GLY A 1 354 ? -16.061 11.284 11.378 1.00 88.31 354 GLY A N 1
ATOM 2701 C CA . GLY A 1 354 ? -15.032 10.251 11.413 1.00 88.31 354 GLY A CA 1
ATOM 2702 C C . GLY A 1 354 ? -14.138 10.233 12.649 1.00 88.31 354 GLY A C 1
ATOM 2703 O O . GLY A 1 354 ? -13.136 9.519 12.651 1.00 88.31 354 GLY A O 1
ATOM 2704 N N . ARG A 1 355 ? -14.489 10.968 13.711 1.00 93.94 355 ARG A N 1
ATOM 2705 C CA . ARG A 1 355 ? -13.784 10.948 14.997 1.00 93.94 355 ARG A CA 1
ATOM 2706 C C . ARG A 1 355 ? -14.685 10.484 16.125 1.00 93.94 355 ARG A C 1
ATOM 2708 O O . ARG A 1 355 ? -15.855 10.851 16.182 1.00 93.94 355 ARG A O 1
ATOM 2715 N N . ILE A 1 356 ? -14.111 9.717 17.042 1.00 96.88 356 ILE A N 1
ATOM 2716 C CA . ILE A 1 356 ? -14.763 9.270 18.267 1.00 96.88 356 ILE A CA 1
ATOM 2717 C C . ILE A 1 356 ? -14.977 10.491 19.160 1.00 96.88 356 ILE A C 1
ATOM 2719 O O . ILE A 1 356 ? -14.029 11.205 19.483 1.00 96.88 356 ILE A O 1
ATOM 2723 N N . THR A 1 357 ? -16.214 10.741 19.569 1.00 96.31 357 THR A N 1
ATOM 2724 C CA . THR A 1 357 ? -16.560 11.839 20.481 1.00 96.31 357 THR A CA 1
ATOM 2725 C C . THR A 1 357 ? -16.804 11.351 21.901 1.00 96.31 357 THR A C 1
ATOM 2727 O O . THR A 1 357 ? -16.544 12.095 22.840 1.00 96.31 357 THR A O 1
ATOM 2730 N N . ALA A 1 358 ? -17.260 10.108 22.068 1.00 96.12 358 ALA A N 1
ATOM 2731 C CA . ALA A 1 358 ? -17.524 9.516 23.374 1.00 96.12 358 ALA A CA 1
ATOM 2732 C C . ALA A 1 358 ? -17.426 7.984 23.339 1.00 96.12 358 ALA A C 1
ATOM 2734 O O . ALA A 1 358 ? -17.718 7.363 22.315 1.00 96.12 358 ALA A O 1
ATOM 2735 N N . VAL A 1 359 ? -17.027 7.399 24.472 1.00 96.69 359 VAL A N 1
ATOM 2736 C CA . VAL A 1 359 ? -17.070 5.956 24.754 1.00 96.69 359 VAL A CA 1
ATOM 2737 C C . VAL A 1 359 ? -17.474 5.781 26.219 1.00 96.69 359 VAL A C 1
ATOM 2739 O O . VAL A 1 359 ? -16.666 6.039 27.112 1.00 96.69 359 VAL A O 1
ATOM 2742 N N . SER A 1 360 ? -18.721 5.399 26.486 1.00 94.94 360 SER A N 1
ATOM 2743 C CA . SER A 1 360 ? -19.258 5.315 27.856 1.00 94.94 360 SER A CA 1
ATOM 2744 C C . SER A 1 360 ? -20.399 4.291 27.962 1.00 94.94 360 SER A C 1
ATOM 2746 O O . SER A 1 360 ? -20.928 3.853 26.948 1.00 94.94 360 SER A O 1
ATOM 2748 N N . GLU A 1 361 ? -20.781 3.858 29.171 1.00 89.88 361 GLU A N 1
ATOM 2749 C CA . GLU A 1 361 ? -21.937 2.947 29.365 1.00 89.88 361 GLU A CA 1
ATOM 2750 C C . GLU A 1 361 ? -23.286 3.649 29.160 1.00 89.88 361 GLU A C 1
ATOM 2752 O O . GLU A 1 361 ? -24.302 3.020 28.873 1.00 89.88 361 GLU A O 1
ATOM 2757 N N . ARG A 1 362 ? -23.316 4.966 29.378 1.00 77.88 362 ARG A N 1
ATOM 2758 C CA . ARG A 1 362 ? -24.516 5.797 29.306 1.00 77.88 362 ARG A CA 1
ATOM 2759 C C . ARG A 1 362 ? -24.137 7.107 28.642 1.00 77.88 362 ARG A C 1
ATOM 2761 O O . ARG A 1 362 ? -23.728 8.042 29.322 1.00 77.88 362 ARG A O 1
ATOM 2768 N N . GLU A 1 363 ? -24.285 7.139 27.328 1.00 85.19 363 GLU A N 1
ATOM 2769 C CA . GLU A 1 363 ? -24.137 8.351 26.536 1.00 85.19 363 GLU A CA 1
ATOM 2770 C C . GLU A 1 363 ? -25.504 8.766 26.004 1.00 85.19 363 GLU A C 1
ATOM 2772 O O . GLU A 1 363 ? -26.279 7.920 25.549 1.00 85.19 363 GLU A O 1
ATOM 2777 N N . GLU A 1 364 ? -25.811 10.059 26.059 1.00 86.81 364 GLU A N 1
ATOM 2778 C CA . GLU A 1 364 ? -26.997 10.576 25.387 1.00 86.81 364 GLU A CA 1
ATOM 2779 C C . GLU A 1 364 ? -26.736 10.560 23.879 1.00 86.81 364 GLU A C 1
ATOM 2781 O O . GLU A 1 364 ? -25.804 11.194 23.383 1.00 86.81 364 GLU A O 1
ATOM 2786 N N . ILE A 1 365 ? -27.528 9.778 23.147 1.00 88.38 365 ILE A N 1
ATOM 2787 C CA . ILE A 1 365 ? -27.400 9.669 21.696 1.00 88.38 365 ILE A CA 1
ATOM 2788 C C . ILE A 1 365 ? -28.120 10.875 21.092 1.00 88.38 365 ILE A C 1
ATOM 2790 O O . ILE A 1 365 ? -29.328 10.998 21.296 1.00 88.38 365 ILE A O 1
ATOM 2794 N N . PRO A 1 366 ? -27.429 11.753 20.342 1.00 86.31 366 PRO A N 1
ATOM 2795 C CA . PRO A 1 366 ? -28.082 12.896 19.720 1.00 86.31 366 PRO A CA 1
ATOM 2796 C C . PRO A 1 366 ? -29.220 12.460 18.792 1.00 86.31 366 PRO A C 1
ATOM 2798 O O . PRO A 1 366 ? -29.084 11.471 18.058 1.00 86.31 366 PRO A O 1
ATOM 2801 N N . ASP A 1 367 ? -30.304 13.232 18.766 1.00 74.38 367 ASP A N 1
ATOM 2802 C CA . ASP A 1 367 ? -31.401 13.024 17.820 1.00 74.38 367 ASP A CA 1
ATOM 2803 C C . ASP A 1 367 ? -30.874 12.968 16.373 1.00 74.38 367 ASP A C 1
ATOM 2805 O O . ASP A 1 367 ? -29.941 13.684 16.006 1.00 74.38 367 ASP A O 1
ATOM 2809 N N . GLN A 1 368 ? -31.479 12.114 15.537 1.00 80.25 368 GLN A N 1
ATOM 2810 C CA . GLN A 1 368 ? -31.090 11.882 14.131 1.00 80.25 368 GLN A CA 1
ATOM 2811 C C . GLN A 1 368 ? -29.721 11.196 13.915 1.00 80.25 368 GLN A C 1
ATOM 2813 O O . GLN A 1 368 ? -29.225 11.162 12.786 1.00 80.25 368 GLN A O 1
ATOM 2818 N N . SER A 1 369 ? -29.118 10.604 14.952 1.00 83.38 369 SER A N 1
ATOM 2819 C CA . SER A 1 369 ? -27.919 9.764 14.798 1.00 83.38 369 SER A CA 1
ATOM 2820 C C . SER A 1 369 ? -28.216 8.459 14.047 1.00 83.38 369 SER A C 1
ATOM 2822 O O . SER A 1 369 ? -29.208 7.777 14.321 1.00 83.38 369 SER A O 1
ATOM 2824 N N . LEU A 1 370 ? -27.313 8.049 13.152 1.00 86.69 370 LEU A N 1
ATOM 2825 C CA . LEU A 1 370 ? -27.322 6.704 12.578 1.00 86.69 370 LEU A CA 1
ATOM 2826 C C . LEU A 1 370 ? -26.867 5.713 13.651 1.00 86.69 370 LEU A C 1
ATOM 2828 O O . LEU A 1 370 ? -25.702 5.711 14.044 1.00 86.69 370 LEU A O 1
ATOM 2832 N N . THR A 1 371 ? -27.789 4.889 14.136 1.00 89.75 371 THR A N 1
ATOM 2833 C CA . THR A 1 371 ? -27.539 4.007 15.279 1.00 89.75 371 THR A CA 1
ATOM 2834 C C . THR A 1 371 ? -27.430 2.553 14.836 1.00 89.75 371 THR A C 1
ATOM 2836 O O . THR A 1 371 ? -28.315 2.037 14.156 1.00 89.75 371 THR A O 1
ATOM 2839 N N . PHE A 1 372 ? -26.360 1.889 15.261 1.00 91.75 372 PHE A N 1
ATOM 2840 C CA . PHE A 1 372 ? -26.105 0.470 15.072 1.00 91.75 372 PHE A CA 1
ATOM 2841 C C . PHE A 1 372 ? -26.184 -0.246 16.420 1.00 91.75 372 PHE A C 1
ATOM 2843 O O . PHE A 1 372 ? -25.395 0.013 17.330 1.00 91.75 372 PHE A O 1
ATOM 2850 N N . ASP A 1 373 ? -27.136 -1.164 16.547 1.00 91.94 373 ASP A N 1
ATOM 2851 C CA . ASP A 1 373 ? -27.233 -2.048 17.704 1.00 91.94 373 ASP A CA 1
ATOM 2852 C C . ASP A 1 373 ? -26.234 -3.196 17.565 1.00 91.94 373 ASP A C 1
ATOM 2854 O O . ASP A 1 373 ? -26.310 -3.997 16.633 1.00 91.94 373 ASP A O 1
ATOM 2858 N N . VAL A 1 374 ? -25.285 -3.253 18.493 1.00 95.56 374 VAL A N 1
ATOM 2859 C CA . VAL A 1 374 ? -24.204 -4.243 18.525 1.00 95.56 374 VAL A CA 1
ATOM 2860 C C . VAL A 1 374 ? -24.228 -5.036 19.835 1.00 95.56 374 VAL A C 1
ATOM 2862 O O . VAL A 1 374 ? -23.197 -5.497 20.327 1.00 95.56 374 VAL A O 1
ATOM 2865 N N . ARG A 1 375 ? -25.417 -5.210 20.431 1.00 95.31 375 ARG A N 1
ATOM 2866 C CA . ARG A 1 375 ? -25.601 -6.043 21.628 1.00 95.31 375 ARG A CA 1
ATOM 2867 C C . ARG A 1 375 ? -25.078 -7.463 21.419 1.00 95.31 375 ARG A C 1
ATOM 2869 O O . ARG A 1 375 ? -25.320 -8.098 20.396 1.00 95.31 375 ARG A O 1
ATOM 2876 N N . GLY A 1 376 ? -24.365 -7.968 22.425 1.00 92.94 376 GLY A N 1
ATOM 2877 C CA . GLY A 1 376 ? -23.728 -9.290 22.381 1.00 92.94 376 GLY A CA 1
ATOM 2878 C C . GLY A 1 376 ? -22.466 -9.367 21.511 1.00 92.94 376 GLY A C 1
ATOM 2879 O O . GLY A 1 376 ? -21.922 -10.456 21.351 1.00 92.94 376 GLY A O 1
ATOM 2880 N N . LYS A 1 377 ? -21.998 -8.239 20.962 1.00 97.56 377 LYS A N 1
ATOM 2881 C CA . LYS A 1 377 ? -20.768 -8.122 20.168 1.00 97.56 377 LYS A CA 1
ATOM 2882 C C . LYS A 1 377 ? -19.706 -7.320 20.920 1.00 97.56 377 LYS A C 1
ATOM 2884 O O . LYS A 1 377 ? -20.015 -6.593 21.873 1.00 97.56 377 LYS A O 1
ATOM 2889 N N . TYR A 1 378 ? -18.462 -7.426 20.470 1.00 98.75 378 TYR A N 1
ATOM 2890 C CA . TYR A 1 378 ? -17.381 -6.548 20.905 1.00 98.75 378 TYR A CA 1
ATOM 2891 C C . TYR A 1 378 ? -17.202 -5.381 19.936 1.00 98.75 378 TYR A C 1
ATOM 2893 O O . TYR A 1 378 ? -17.294 -5.554 18.722 1.00 98.75 378 TYR A O 1
ATOM 2901 N N . VAL A 1 379 ? -16.893 -4.204 20.482 1.00 98.56 379 VAL A N 1
ATOM 2902 C CA . VAL A 1 379 ? -16.430 -3.042 19.716 1.00 98.56 379 VAL A CA 1
ATOM 2903 C C . VAL A 1 379 ? -14.939 -2.889 19.991 1.00 98.56 379 VAL A C 1
ATOM 2905 O O . VAL A 1 379 ? -14.547 -2.553 21.107 1.00 98.56 379 VAL A O 1
ATOM 2908 N N . SER A 1 380 ? -14.105 -3.182 19.000 1.00 98.69 380 SER A N 1
ATOM 2909 C CA . SER A 1 380 ? -12.641 -3.111 19.098 1.00 98.69 380 SER A CA 1
ATOM 2910 C C . SER A 1 380 ? -12.123 -1.885 18.346 1.00 98.69 380 SER A C 1
ATOM 2912 O O . SER A 1 380 ? -12.728 -1.524 17.336 1.00 98.69 380 SER A O 1
ATOM 2914 N N . PRO A 1 381 ? -11.002 -1.252 18.744 1.00 98.69 381 PRO A N 1
ATOM 2915 C CA . PRO A 1 381 ? -10.250 -0.433 17.797 1.00 98.69 381 PRO A CA 1
ATOM 2916 C C . PRO A 1 381 ? -9.858 -1.270 16.570 1.00 98.69 381 PRO A C 1
ATOM 2918 O O . PRO A 1 381 ? -9.673 -2.487 16.671 1.00 98.69 381 PRO A O 1
ATOM 2921 N N . GLY A 1 382 ? -9.737 -0.614 15.418 1.00 98.50 382 GLY A N 1
ATOM 2922 C CA . GLY A 1 382 ? -9.170 -1.223 14.219 1.00 98.50 382 GLY A CA 1
ATOM 2923 C C . GLY A 1 382 ? -7.722 -1.661 14.437 1.00 98.50 382 GLY A C 1
ATOM 2924 O O . GLY A 1 382 ? -6.983 -1.026 15.199 1.00 98.50 382 GLY A O 1
ATOM 2925 N N . PHE A 1 383 ? -7.328 -2.766 13.802 1.00 98.81 383 PHE A N 1
ATOM 2926 C CA . PHE A 1 383 ? -5.983 -3.307 13.966 1.00 98.81 383 PHE A CA 1
ATOM 2927 C C . PHE A 1 383 ? -4.944 -2.460 13.221 1.00 98.81 383 PHE A C 1
ATOM 2929 O O . PHE A 1 383 ? -5.242 -1.840 12.192 1.00 98.81 383 PHE A O 1
ATOM 2936 N N . VAL A 1 384 ? -3.727 -2.440 13.762 1.00 98.88 384 VAL A N 1
ATOM 2937 C CA . VAL A 1 384 ? -2.576 -1.695 13.249 1.00 98.88 384 VAL A CA 1
ATOM 2938 C C . VAL A 1 384 ? -1.460 -2.690 12.977 1.00 98.88 384 VAL A C 1
ATOM 2940 O O . VAL A 1 384 ? -0.888 -3.238 13.916 1.00 98.88 384 VAL A O 1
ATOM 2943 N N . ASP A 1 385 ? -1.152 -2.901 11.703 1.00 98.81 385 ASP A N 1
ATOM 2944 C CA . ASP A 1 385 ? -0.091 -3.813 11.290 1.00 98.81 385 ASP A CA 1
ATOM 2945 C C . ASP A 1 385 ? 1.132 -3.030 10.818 1.00 98.81 385 ASP A C 1
ATOM 2947 O O . ASP A 1 385 ? 1.048 -2.241 9.871 1.00 98.81 385 ASP A O 1
ATOM 2951 N N . ILE A 1 386 ? 2.252 -3.211 11.516 1.00 98.75 386 ILE A N 1
ATOM 2952 C CA . ILE A 1 386 ? 3.497 -2.481 11.258 1.00 98.75 386 ILE A CA 1
ATOM 2953 C C . ILE A 1 386 ? 4.468 -3.244 10.349 1.00 98.75 386 ILE A C 1
ATOM 2955 O O . ILE A 1 386 ? 5.468 -2.656 9.949 1.00 98.75 386 ILE A O 1
ATOM 2959 N N . HIS A 1 387 ? 4.161 -4.501 9.999 1.00 98.75 387 HIS A N 1
ATOM 2960 C CA . HIS A 1 387 ? 5.034 -5.355 9.196 1.00 98.75 387 HIS A CA 1
ATOM 2961 C C . HIS A 1 387 ? 4.209 -6.255 8.255 1.00 98.75 387 HIS A C 1
ATOM 2963 O O . HIS A 1 387 ? 3.725 -7.315 8.652 1.00 98.75 387 HIS A O 1
ATOM 2969 N N . VAL A 1 388 ? 4.031 -5.826 6.997 1.00 98.44 388 VAL A N 1
ATOM 2970 C CA . VAL A 1 388 ? 3.211 -6.511 5.978 1.00 98.44 388 VAL A CA 1
ATOM 2971 C C . VAL A 1 388 ? 3.809 -6.379 4.579 1.00 98.44 388 VAL A C 1
ATOM 2973 O O . VAL A 1 388 ? 4.015 -5.265 4.103 1.00 98.44 388 VAL A O 1
ATOM 2976 N N . HIS A 1 389 ? 3.984 -7.488 3.858 1.00 98.50 389 HIS A N 1
ATOM 2977 C CA . HIS A 1 389 ? 4.536 -7.469 2.496 1.00 98.50 389 HIS A CA 1
ATOM 2978 C C . HIS A 1 389 ? 3.473 -7.519 1.392 1.00 98.50 389 HIS A C 1
ATOM 2980 O O . HIS A 1 389 ? 3.591 -6.829 0.378 1.00 98.50 389 HIS A O 1
ATOM 2986 N N . GLY A 1 390 ? 2.424 -8.326 1.562 1.00 98.25 390 GLY A N 1
ATOM 2987 C CA . GLY A 1 390 ? 1.471 -8.588 0.489 1.00 98.25 390 GLY A CA 1
ATOM 2988 C C . GLY A 1 390 ? 0.129 -9.166 0.927 1.00 98.25 390 GLY A C 1
ATOM 2989 O O . GLY A 1 390 ? -0.187 -9.294 2.112 1.00 98.25 390 GLY A O 1
ATOM 2990 N N . GLY A 1 391 ? -0.687 -9.481 -0.076 1.00 98.12 391 GLY A N 1
ATOM 2991 C CA . GLY A 1 391 ? -1.995 -10.102 0.066 1.00 98.12 391 GLY A CA 1
ATOM 2992 C C . GLY A 1 391 ? -2.790 -10.123 -1.238 1.00 98.12 391 GLY A C 1
ATOM 2993 O O . GLY A 1 391 ? -2.604 -9.293 -2.124 1.00 98.12 391 GLY A O 1
ATOM 2994 N N . ASP A 1 392 ? -3.693 -11.093 -1.339 1.00 96.94 392 ASP A N 1
ATOM 2995 C CA . ASP A 1 392 ? -4.625 -11.317 -2.451 1.00 96.94 392 ASP A CA 1
ATOM 2996 C C . ASP A 1 392 ? -3.923 -11.469 -3.810 1.00 96.94 392 ASP A C 1
ATOM 2998 O O . ASP A 1 392 ? -4.450 -11.070 -4.838 1.00 96.94 392 ASP A O 1
ATOM 3002 N N . GLY A 1 393 ? -2.701 -12.010 -3.829 1.00 97.56 393 GLY A N 1
ATOM 3003 C CA . GLY A 1 393 ? -1.883 -12.206 -5.030 1.00 97.56 393 GLY A CA 1
ATOM 3004 C C . GLY A 1 393 ? -0.938 -11.046 -5.364 1.00 97.56 393 GLY A C 1
ATOM 3005 O O . GLY A 1 393 ? -0.052 -11.215 -6.209 1.00 97.56 393 GLY A O 1
ATOM 3006 N N . ALA A 1 394 ? -1.060 -9.908 -4.678 1.00 98.31 394 ALA A N 1
ATOM 3007 C CA . ALA A 1 394 ? -0.215 -8.726 -4.848 1.00 98.31 394 ALA A CA 1
ATOM 3008 C C . ALA A 1 394 ? 0.827 -8.580 -3.721 1.00 98.31 394 ALA A C 1
ATOM 3010 O O . ALA A 1 394 ? 0.658 -9.113 -2.623 1.00 98.31 394 ALA A O 1
ATOM 3011 N N . ASP A 1 395 ? 1.907 -7.852 -4.002 1.00 98.50 395 ASP A N 1
ATOM 3012 C CA . ASP A 1 395 ? 2.965 -7.487 -3.049 1.00 98.50 395 ASP A CA 1
ATOM 3013 C C . ASP A 1 395 ? 3.294 -5.999 -3.215 1.00 98.50 395 ASP A C 1
ATOM 3015 O O . ASP A 1 395 ? 3.274 -5.482 -4.335 1.00 98.50 395 ASP A O 1
ATOM 3019 N N . PHE A 1 396 ? 3.610 -5.293 -2.130 1.00 98.56 396 PHE A N 1
ATOM 3020 C CA . PHE A 1 396 ? 3.939 -3.869 -2.214 1.00 98.56 396 PHE A CA 1
ATOM 3021 C C . PHE A 1 396 ? 5.176 -3.597 -3.085 1.00 98.56 396 PHE A C 1
ATOM 3023 O O . PHE A 1 396 ? 5.242 -2.572 -3.768 1.00 98.56 396 PHE A O 1
ATOM 3030 N N . MET A 1 397 ? 6.125 -4.536 -3.148 1.00 98.06 397 MET A N 1
ATOM 3031 C CA . MET A 1 397 ? 7.316 -4.443 -4.000 1.00 98.06 397 MET A CA 1
ATOM 3032 C C . MET A 1 397 ? 7.026 -4.605 -5.499 1.00 98.06 397 MET A C 1
ATOM 3034 O O . MET A 1 397 ? 7.938 -4.454 -6.318 1.00 98.06 397 MET A O 1
ATOM 3038 N N . ASP A 1 398 ? 5.776 -4.875 -5.890 1.00 97.94 398 ASP A N 1
ATOM 3039 C CA . ASP A 1 398 ? 5.340 -4.765 -7.286 1.00 97.94 398 ASP A CA 1
ATOM 3040 C C . ASP A 1 398 ? 5.375 -3.294 -7.764 1.00 97.94 398 ASP A C 1
ATOM 3042 O O . ASP A 1 398 ? 5.478 -3.039 -8.964 1.00 97.94 398 ASP A O 1
ATOM 3046 N N . GLY A 1 399 ? 5.379 -2.321 -6.838 1.00 95.62 399 GLY A N 1
ATOM 3047 C CA . GLY A 1 399 ? 5.645 -0.908 -7.134 1.00 95.62 399 GLY A CA 1
ATOM 3048 C C . GLY A 1 399 ? 4.543 -0.212 -7.934 1.00 95.62 399 GLY A C 1
ATOM 3049 O O . GLY A 1 399 ? 4.821 0.764 -8.625 1.00 95.62 399 GLY A O 1
ATOM 3050 N N . GLN A 1 400 ? 3.314 -0.734 -7.872 1.00 93.81 400 GLN A N 1
ATOM 3051 C CA . GLN A 1 400 ? 2.136 -0.212 -8.570 1.00 93.81 400 GLN A CA 1
ATOM 3052 C C . GLN A 1 400 ? 1.038 0.160 -7.572 1.00 93.81 400 GLN A C 1
ATOM 3054 O O . GLN A 1 400 ? 0.830 -0.548 -6.585 1.00 93.81 400 GLN A O 1
ATOM 3059 N N . VAL A 1 401 ? 0.304 1.237 -7.854 1.00 91.69 401 VAL A N 1
ATOM 3060 C CA . VAL A 1 401 ? -0.810 1.723 -7.018 1.00 91.69 401 VAL A CA 1
ATOM 3061 C C . VAL A 1 401 ? -1.869 0.634 -6.834 1.00 91.69 401 VAL A C 1
ATOM 3063 O O . VAL A 1 401 ? -2.307 0.385 -5.715 1.00 91.69 401 VAL A O 1
ATOM 3066 N N . GLU A 1 402 ? -2.206 -0.090 -7.899 1.00 89.94 402 GLU A N 1
ATOM 3067 C CA . GLU A 1 402 ? -3.212 -1.154 -7.878 1.00 89.94 402 GLU A CA 1
ATOM 3068 C C . GLU A 1 402 ? -2.807 -2.312 -6.960 1.00 89.94 402 GLU A C 1
ATOM 3070 O O . GLU A 1 402 ? -3.639 -2.848 -6.230 1.00 89.94 402 GLU A O 1
ATOM 3075 N N . ALA A 1 403 ? -1.518 -2.672 -6.952 1.00 95.50 403 ALA A N 1
ATOM 3076 C CA . ALA A 1 403 ? -0.999 -3.699 -6.055 1.00 95.50 403 ALA A CA 1
ATOM 3077 C C . ALA A 1 403 ? -1.130 -3.252 -4.592 1.00 95.50 403 ALA A C 1
ATOM 3079 O O . ALA A 1 403 ? -1.618 -4.014 -3.759 1.00 95.50 403 ALA A O 1
ATOM 3080 N N . VAL A 1 404 ? -0.777 -1.997 -4.287 1.00 97.12 404 VAL A N 1
ATOM 3081 C CA . VAL A 1 404 ? -0.929 -1.424 -2.941 1.00 97.12 404 VAL A CA 1
ATOM 3082 C C . VAL A 1 404 ? -2.396 -1.456 -2.500 1.00 97.12 404 VAL A C 1
ATOM 3084 O O . VAL A 1 404 ? -2.690 -1.933 -1.402 1.00 97.12 404 VAL A O 1
ATOM 3087 N N . GLU A 1 405 ? -3.328 -0.997 -3.340 1.00 94.25 405 GLU A N 1
ATOM 3088 C CA . GLU A 1 405 ? -4.764 -1.008 -3.032 1.00 94.25 405 GLU A CA 1
ATOM 3089 C C . GLU A 1 405 ? -5.304 -2.424 -2.810 1.00 94.25 405 GLU A C 1
ATOM 3091 O O . GLU A 1 405 ? -6.073 -2.655 -1.874 1.00 94.25 405 GLU A O 1
ATOM 3096 N N . GLN A 1 406 ? -4.893 -3.381 -3.642 1.00 95.00 406 GLN A N 1
ATOM 3097 C CA . GLN A 1 406 ? -5.308 -4.777 -3.547 1.00 95.00 406 GLN A CA 1
ATOM 3098 C C . GLN A 1 406 ? -4.878 -5.404 -2.217 1.00 95.00 406 GLN A C 1
ATOM 3100 O O . GLN A 1 406 ? -5.726 -5.938 -1.493 1.00 95.00 406 GLN A O 1
ATOM 3105 N N . VAL A 1 407 ? -3.602 -5.254 -1.841 1.00 98.06 407 VAL A N 1
ATOM 3106 C CA . VAL A 1 407 ? -3.092 -5.713 -0.538 1.00 98.06 407 VAL A CA 1
ATOM 3107 C C . VAL A 1 407 ? -3.856 -5.034 0.601 1.00 98.06 407 VAL A C 1
ATOM 3109 O O . VAL A 1 407 ? -4.344 -5.693 1.521 1.00 98.06 407 VAL A O 1
ATOM 3112 N N . CYS A 1 408 ? -4.044 -3.718 0.515 1.00 96.19 408 CYS A N 1
ATOM 3113 C CA . CYS A 1 408 ? -4.766 -2.941 1.515 1.00 96.19 408 CYS A CA 1
ATOM 3114 C C . CYS A 1 408 ? -6.211 -3.421 1.721 1.00 96.19 408 CYS A C 1
ATOM 3116 O O . CYS A 1 408 ? -6.651 -3.579 2.861 1.00 96.19 408 CYS A O 1
ATOM 3118 N N . ARG A 1 409 ? -6.957 -3.710 0.646 1.00 94.31 409 ARG A N 1
ATOM 3119 C CA . ARG A 1 409 ? -8.321 -4.263 0.739 1.00 94.31 409 ARG A CA 1
ATOM 3120 C C . ARG A 1 409 ? -8.322 -5.662 1.350 1.00 94.31 409 ARG A C 1
ATOM 3122 O O . ARG A 1 409 ? -9.233 -5.984 2.114 1.00 94.31 409 ARG A O 1
ATOM 3129 N N . ALA A 1 410 ? -7.323 -6.485 1.039 1.00 95.56 410 ALA A N 1
ATOM 3130 C CA . ALA A 1 410 ? -7.195 -7.834 1.583 1.00 95.56 410 ALA A CA 1
ATOM 3131 C C . ALA A 1 410 ? -7.078 -7.828 3.112 1.00 95.56 410 ALA A C 1
ATOM 3133 O O . ALA A 1 410 ? -7.773 -8.586 3.796 1.00 95.56 410 ALA A O 1
ATOM 3134 N N . HIS A 1 411 ? -6.239 -6.940 3.638 1.00 97.94 411 HIS A N 1
ATOM 3135 C CA . HIS A 1 411 ? -6.024 -6.767 5.073 1.00 97.94 411 HIS A CA 1
ATOM 3136 C C . HIS A 1 411 ? -7.185 -6.041 5.757 1.00 97.94 411 HIS A C 1
ATOM 3138 O O . HIS A 1 411 ? -7.602 -6.436 6.845 1.00 97.94 411 HIS A O 1
ATOM 3144 N N . LEU A 1 412 ? -7.810 -5.068 5.086 1.00 95.75 412 LEU A N 1
ATOM 3145 C CA . LEU A 1 412 ? -8.984 -4.371 5.615 1.00 95.75 412 LEU A CA 1
ATOM 3146 C C . LEU A 1 412 ? -10.165 -5.316 5.859 1.00 95.75 412 LEU A C 1
ATOM 3148 O O . LEU A 1 412 ? -10.808 -5.221 6.901 1.00 95.75 412 LEU A O 1
ATOM 3152 N N . ARG A 1 413 ? -10.418 -6.280 4.959 1.00 93.19 413 ARG A N 1
ATOM 3153 C CA . ARG A 1 413 ? -11.447 -7.329 5.155 1.00 93.19 413 ARG A CA 1
ATOM 3154 C C . ARG A 1 413 ? -11.216 -8.176 6.415 1.00 93.19 413 ARG A C 1
ATOM 3156 O O . ARG A 1 413 ? -12.139 -8.835 6.878 1.00 93.19 413 ARG A O 1
ATOM 3163 N N . ARG A 1 414 ? -9.997 -8.152 6.957 1.00 95.62 414 ARG A N 1
ATOM 3164 C CA . ARG A 1 414 ? -9.540 -8.889 8.142 1.00 95.62 414 ARG A CA 1
ATOM 3165 C C . ARG A 1 414 ? -9.296 -7.970 9.347 1.00 95.62 414 ARG A C 1
ATOM 3167 O O . ARG A 1 414 ? -8.626 -8.347 10.299 1.00 95.62 414 ARG A O 1
ATOM 3174 N N . GLY A 1 415 ? -9.853 -6.759 9.320 1.00 96.94 415 GLY A N 1
ATOM 3175 C CA . GLY A 1 415 ? -9.866 -5.838 10.456 1.00 96.94 415 GLY A CA 1
ATOM 3176 C C . GLY A 1 415 ? -8.644 -4.925 10.592 1.00 96.94 415 GLY A C 1
ATOM 3177 O O . GLY A 1 415 ? -8.617 -4.091 11.498 1.00 96.94 415 GLY A O 1
ATOM 3178 N N . THR A 1 416 ? -7.663 -5.011 9.692 1.00 98.44 416 THR A N 1
ATOM 3179 C CA . THR A 1 416 ? -6.529 -4.077 9.669 1.00 98.44 416 THR A CA 1
ATOM 3180 C C . THR A 1 416 ? -6.963 -2.747 9.066 1.00 98.44 416 THR A C 1
ATOM 3182 O O . THR A 1 416 ? -7.144 -2.629 7.855 1.00 98.44 416 THR A O 1
ATOM 3185 N N . THR A 1 417 ? -7.140 -1.728 9.907 1.00 97.69 417 THR A N 1
ATOM 3186 C CA . THR A 1 417 ? -7.527 -0.375 9.473 1.00 97.69 417 THR A CA 1
ATOM 3187 C C . THR A 1 417 ? -6.332 0.556 9.333 1.00 97.69 417 THR A C 1
ATOM 3189 O O . THR A 1 417 ? -6.483 1.657 8.816 1.00 97.69 417 THR A O 1
ATOM 3192 N N . THR A 1 418 ? -5.146 0.149 9.784 1.00 98.31 418 THR A N 1
ATOM 3193 C CA . THR A 1 418 ? -3.889 0.883 9.597 1.00 98.31 418 THR A CA 1
ATOM 3194 C C . THR A 1 418 ? -2.797 -0.100 9.228 1.00 98.31 418 THR A C 1
ATOM 3196 O O . THR A 1 418 ? -2.620 -1.101 9.916 1.00 98.31 418 THR A O 1
ATOM 3199 N N . ILE A 1 419 ? -2.074 0.186 8.154 1.00 98.12 419 ILE A N 1
ATOM 3200 C CA . ILE A 1 419 ? -1.029 -0.686 7.629 1.00 98.12 419 ILE A CA 1
ATOM 3201 C C . ILE A 1 419 ? 0.220 0.135 7.320 1.00 98.12 419 ILE A C 1
ATOM 3203 O O . ILE A 1 419 ? 0.120 1.253 6.808 1.00 98.12 419 ILE A O 1
ATOM 3207 N N . PHE A 1 420 ? 1.387 -0.423 7.627 1.00 98.69 420 PHE A N 1
ATOM 3208 C CA . PHE A 1 420 ? 2.678 0.074 7.165 1.00 98.69 420 PHE A CA 1
ATOM 3209 C C . PHE A 1 420 ? 3.191 -0.894 6.101 1.00 98.69 420 PHE A C 1
ATOM 3211 O O . PHE A 1 420 ? 3.672 -1.968 6.449 1.00 98.69 420 PHE A O 1
ATOM 3218 N N . PRO A 1 421 ? 3.054 -0.555 4.806 1.00 98.69 421 PRO A N 1
ATOM 3219 C CA . PRO A 1 421 ? 3.591 -1.371 3.730 1.00 98.69 421 PRO A CA 1
ATOM 3220 C C . PRO A 1 421 ? 5.084 -1.622 3.927 1.00 98.69 421 PRO A C 1
ATOM 3222 O O . PRO A 1 421 ? 5.845 -0.673 4.137 1.00 98.69 421 PRO A O 1
ATOM 3225 N N . THR A 1 422 ? 5.499 -2.881 3.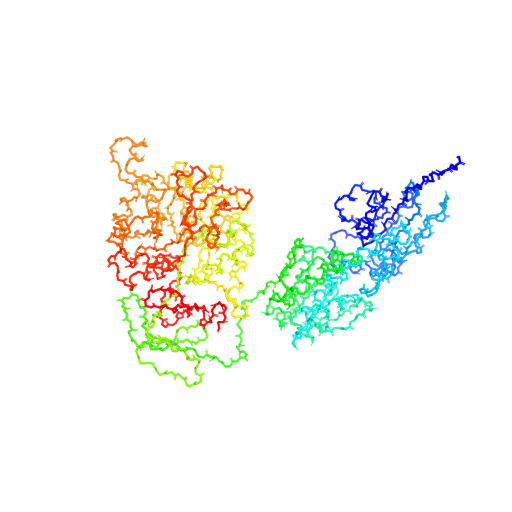847 1.00 98.81 422 THR A N 1
ATOM 3226 C CA . THR A 1 422 ? 6.857 -3.304 4.183 1.00 98.81 422 THR A CA 1
ATOM 3227 C C . THR A 1 422 ? 7.616 -3.733 2.940 1.00 98.81 422 THR A C 1
ATOM 3229 O O . THR A 1 422 ? 7.187 -4.623 2.201 1.00 98.81 422 THR A O 1
ATOM 3232 N N . THR A 1 423 ? 8.763 -3.098 2.697 1.00 98.12 423 THR A N 1
ATOM 3233 C CA . THR A 1 423 ? 9.634 -3.457 1.570 1.00 98.12 423 THR A CA 1
ATOM 3234 C C . THR A 1 423 ? 10.258 -4.843 1.763 1.00 98.12 423 THR A C 1
ATOM 3236 O O . THR A 1 423 ? 10.167 -5.456 2.821 1.00 98.12 423 THR A O 1
ATOM 3239 N N . THR A 1 424 ? 10.940 -5.345 0.737 1.00 95.44 424 THR A N 1
ATOM 3240 C CA . THR A 1 424 ? 11.819 -6.519 0.842 1.00 95.44 424 THR A CA 1
ATOM 3241 C C . THR A 1 424 ? 13.214 -6.166 0.329 1.00 95.44 424 THR A C 1
ATOM 3243 O O . THR A 1 424 ? 13.462 -5.049 -0.127 1.00 95.44 424 THR A O 1
ATOM 3246 N N . THR A 1 425 ? 14.133 -7.139 0.271 1.00 92.50 425 THR A N 1
ATOM 3247 C CA . THR A 1 425 ? 15.319 -6.996 -0.590 1.00 92.50 425 THR A CA 1
ATOM 3248 C C . THR A 1 425 ? 14.899 -6.632 -2.017 1.00 92.50 425 THR A C 1
ATOM 3250 O O . THR A 1 425 ? 14.093 -7.348 -2.615 1.00 92.50 425 THR A O 1
ATOM 3253 N N . GLY A 1 426 ? 15.457 -5.551 -2.558 1.00 93.62 426 GLY A N 1
ATOM 3254 C CA . GLY A 1 426 ? 15.175 -5.049 -3.901 1.00 93.62 426 GLY A CA 1
ATOM 3255 C C . GLY A 1 426 ? 16.214 -4.020 -4.339 1.00 93.62 426 GLY A C 1
ATOM 3256 O O . GLY A 1 426 ? 17.042 -3.570 -3.535 1.00 93.62 426 GLY A O 1
ATOM 3257 N N . THR A 1 427 ? 16.209 -3.657 -5.620 1.00 95.31 427 THR A N 1
ATOM 3258 C CA . THR A 1 427 ? 17.059 -2.565 -6.119 1.00 95.31 427 THR A CA 1
ATOM 3259 C C . THR A 1 427 ? 16.583 -1.220 -5.560 1.00 95.31 427 THR A C 1
ATOM 3261 O O . THR A 1 427 ? 15.415 -1.094 -5.175 1.00 95.31 427 THR A O 1
ATOM 3264 N N . PRO A 1 428 ? 17.437 -0.181 -5.529 1.00 96.25 428 PRO A N 1
ATOM 3265 C CA . PRO A 1 428 ? 16.999 1.132 -5.075 1.00 96.25 428 PRO A CA 1
ATOM 3266 C C . PRO A 1 428 ? 15.799 1.690 -5.837 1.00 96.25 428 PRO A C 1
ATOM 3268 O O . PRO A 1 428 ? 14.914 2.286 -5.233 1.00 96.25 428 PRO A O 1
ATOM 3271 N N . GLN A 1 429 ? 15.730 1.430 -7.141 1.00 96.75 429 GLN A N 1
ATOM 3272 C CA . GLN A 1 429 ? 14.625 1.852 -7.994 1.00 96.75 429 GLN A CA 1
ATOM 3273 C C . GLN A 1 429 ? 13.318 1.142 -7.623 1.00 96.75 429 GLN A C 1
ATOM 3275 O O . GLN A 1 429 ? 12.277 1.786 -7.583 1.00 96.75 429 GLN A O 1
ATOM 3280 N N . GLN A 1 430 ? 13.366 -0.157 -7.309 1.00 97.06 430 GLN A N 1
ATOM 3281 C CA . GLN A 1 430 ? 12.183 -0.912 -6.881 1.00 97.06 430 GLN A CA 1
ATOM 3282 C C . GLN A 1 430 ? 11.653 -0.422 -5.530 1.00 97.06 430 GLN A C 1
ATOM 3284 O O . GLN A 1 430 ? 10.448 -0.246 -5.377 1.00 97.06 430 GLN A O 1
ATOM 3289 N N . ILE A 1 431 ? 12.548 -0.158 -4.572 1.00 98.06 431 ILE A N 1
ATOM 3290 C CA . ILE A 1 431 ? 12.171 0.371 -3.254 1.00 98.06 431 ILE A CA 1
ATOM 3291 C C . ILE A 1 431 ? 11.545 1.764 -3.396 1.00 98.06 431 ILE A C 1
ATOM 3293 O O . ILE A 1 431 ? 10.475 2.011 -2.849 1.00 98.06 431 ILE A O 1
ATOM 3297 N N . LEU A 1 432 ? 12.150 2.660 -4.185 1.00 98.25 432 LEU A N 1
ATOM 3298 C CA . LEU A 1 432 ? 11.588 3.992 -4.437 1.00 98.25 432 LEU A CA 1
ATOM 3299 C C . LEU A 1 432 ? 10.243 3.934 -5.175 1.00 98.25 432 LEU A C 1
ATOM 3301 O O . LEU A 1 432 ? 9.346 4.704 -4.845 1.00 98.25 432 LEU A O 1
ATOM 3305 N N . ALA A 1 433 ? 10.076 3.016 -6.132 1.00 97.62 433 ALA A N 1
ATOM 3306 C CA . ALA A 1 433 ? 8.804 2.816 -6.827 1.00 97.62 433 ALA A CA 1
ATOM 3307 C C . ALA A 1 433 ? 7.699 2.333 -5.874 1.00 97.62 433 ALA A C 1
ATOM 3309 O O . ALA A 1 433 ? 6.581 2.842 -5.922 1.00 97.62 433 ALA A O 1
ATOM 3310 N N . MET A 1 434 ? 8.020 1.403 -4.969 1.00 98.19 434 MET A N 1
ATOM 3311 C CA . MET A 1 434 ? 7.108 0.965 -3.910 1.00 98.19 434 MET A CA 1
ATOM 3312 C C . MET A 1 434 ? 6.716 2.129 -2.990 1.00 98.19 434 MET A C 1
ATOM 3314 O O . MET A 1 434 ? 5.525 2.356 -2.781 1.00 98.19 434 MET A O 1
ATOM 3318 N N . ILE A 1 435 ? 7.688 2.921 -2.516 1.00 98.31 435 ILE A N 1
ATOM 3319 C CA . ILE A 1 435 ? 7.420 4.094 -1.668 1.00 98.31 435 ILE A CA 1
ATOM 3320 C C . ILE A 1 435 ? 6.490 5.076 -2.389 1.00 98.31 435 ILE A C 1
ATOM 3322 O O . ILE A 1 435 ? 5.495 5.508 -1.807 1.00 98.31 435 ILE A O 1
ATOM 3326 N N . ALA A 1 436 ? 6.774 5.387 -3.656 1.00 95.00 436 ALA A N 1
ATOM 3327 C CA . ALA A 1 436 ? 5.964 6.298 -4.458 1.00 95.00 436 ALA A CA 1
ATOM 3328 C C . ALA A 1 436 ? 4.524 5.787 -4.642 1.00 95.00 436 ALA A C 1
ATOM 3330 O O . ALA A 1 436 ? 3.576 6.545 -4.444 1.00 95.00 436 ALA A O 1
ATOM 3331 N N . ALA A 1 437 ? 4.338 4.496 -4.942 1.00 94.94 437 ALA A N 1
ATOM 3332 C CA . ALA A 1 437 ? 3.010 3.894 -5.060 1.00 94.94 437 ALA A CA 1
ATOM 3333 C C . ALA A 1 437 ? 2.226 3.968 -3.736 1.00 94.94 437 ALA A C 1
ATOM 3335 O O . ALA A 1 437 ? 1.045 4.323 -3.728 1.00 94.94 437 ALA A O 1
ATOM 3336 N N . CYS A 1 438 ? 2.882 3.694 -2.603 1.00 97.31 438 CYS A N 1
ATOM 3337 C CA . CYS A 1 438 ? 2.260 3.819 -1.287 1.00 97.31 438 CYS A CA 1
ATOM 3338 C C . CYS A 1 438 ? 1.911 5.273 -0.937 1.00 97.31 438 CYS A C 1
ATOM 3340 O O . CYS A 1 438 ? 0.848 5.506 -0.365 1.00 97.31 438 CYS A O 1
ATOM 3342 N N . GLN A 1 439 ? 2.746 6.249 -1.309 1.00 94.62 439 GLN A N 1
ATOM 3343 C CA . GLN A 1 439 ? 2.440 7.676 -1.145 1.00 94.62 439 GLN A CA 1
ATOM 3344 C C . GLN A 1 439 ? 1.203 8.082 -1.950 1.00 94.62 439 GLN A C 1
ATOM 3346 O O . GLN A 1 439 ? 0.329 8.764 -1.413 1.00 94.62 439 GLN A O 1
ATOM 3351 N N . SER A 1 440 ? 1.090 7.637 -3.206 1.00 87.56 440 SER A N 1
ATOM 3352 C CA . SER A 1 440 ? -0.093 7.888 -4.037 1.00 87.56 440 SER A CA 1
ATOM 3353 C C . SER A 1 440 ? -1.366 7.355 -3.376 1.00 87.56 440 SER A C 1
ATOM 3355 O O . SER A 1 440 ? -2.331 8.103 -3.221 1.00 87.56 440 SER A O 1
ATOM 3357 N N . VAL A 1 441 ? -1.349 6.106 -2.895 1.00 87.69 441 VAL A N 1
ATOM 3358 C CA . VAL A 1 441 ? -2.502 5.528 -2.182 1.00 87.69 441 VAL A CA 1
ATOM 3359 C C . VAL A 1 441 ? -2.782 6.259 -0.871 1.00 87.69 441 VAL A C 1
ATOM 3361 O O . VAL A 1 441 ? -3.942 6.521 -0.565 1.00 87.69 441 VAL A O 1
ATOM 3364 N N . ALA A 1 442 ? -1.759 6.629 -0.098 1.00 88.44 442 ALA A N 1
ATOM 3365 C CA . ALA A 1 442 ? -1.935 7.349 1.162 1.00 88.44 442 ALA A CA 1
ATOM 3366 C C . ALA A 1 442 ? -2.581 8.729 0.964 1.00 88.44 442 ALA A C 1
ATOM 3368 O O . ALA A 1 442 ? -3.470 9.107 1.731 1.00 88.44 442 ALA A O 1
ATOM 3369 N N . LEU A 1 443 ? -2.187 9.453 -0.089 1.00 80.19 443 LEU A N 1
ATOM 3370 C CA . LEU A 1 443 ? -2.800 10.726 -0.471 1.00 80.19 443 LEU A CA 1
ATOM 3371 C C . LEU A 1 443 ? -4.287 10.541 -0.801 1.00 80.19 443 LEU A C 1
ATOM 3373 O O . LEU A 1 443 ? -5.120 11.247 -0.229 1.00 80.19 443 LEU A O 1
ATOM 3377 N N . CYS A 1 444 ? -4.639 9.547 -1.623 1.00 71.25 444 CYS A N 1
ATOM 3378 C CA . CYS A 1 444 ? -6.035 9.221 -1.937 1.00 71.25 444 CYS A CA 1
ATOM 3379 C C . CYS A 1 444 ? -6.821 8.796 -0.686 1.00 71.25 444 CYS A C 1
ATOM 3381 O O . CYS A 1 444 ? -7.918 9.293 -0.435 1.00 71.25 444 CYS A O 1
ATOM 3383 N N . ALA A 1 445 ? -6.239 7.929 0.146 1.00 63.91 445 ALA A N 1
ATOM 3384 C CA . ALA A 1 445 ? -6.856 7.427 1.369 1.00 63.91 445 ALA A CA 1
ATOM 3385 C C . ALA A 1 445 ? -7.056 8.517 2.431 1.00 63.91 445 ALA A C 1
ATOM 3387 O O . ALA A 1 445 ? -7.895 8.339 3.310 1.00 63.91 445 ALA A O 1
ATOM 3388 N N . SER A 1 446 ? -6.314 9.626 2.380 1.00 61.81 446 SER A N 1
ATOM 3389 C CA . SER A 1 446 ? -6.468 10.762 3.296 1.00 61.81 446 SER A CA 1
ATOM 3390 C C . SER A 1 446 ? -7.627 11.704 2.939 1.00 61.81 446 SER A C 1
ATOM 3392 O O . SER A 1 446 ? -7.996 12.538 3.768 1.00 61.81 446 SER A O 1
ATOM 3394 N N . ASN A 1 447 ? -8.235 11.554 1.753 1.00 57.91 447 ASN A N 1
ATOM 3395 C CA . ASN A 1 447 ? -9.357 12.373 1.294 1.00 57.91 447 ASN A CA 1
ATOM 3396 C C . ASN A 1 447 ? -10.720 11.718 1.635 1.00 57.91 447 ASN A C 1
ATOM 3398 O O . ASN A 1 447 ? -11.075 10.719 1.010 1.00 57.91 447 ASN A O 1
ATOM 3402 N N . PRO A 1 448 ? -11.522 12.282 2.564 1.00 47.97 448 PRO A N 1
ATOM 3403 C CA . PRO A 1 448 ? -12.807 11.719 2.998 1.00 47.97 448 PRO A CA 1
ATOM 3404 C C . PRO A 1 448 ? -13.874 11.564 1.900 1.00 47.97 448 PRO A C 1
ATOM 3406 O O . PRO A 1 448 ? -14.840 10.830 2.103 1.00 47.97 448 PRO A O 1
ATOM 3409 N N . GLU A 1 449 ? -13.729 12.268 0.773 1.00 41.22 449 GLU A N 1
ATOM 3410 C CA . GLU A 1 449 ? -14.667 12.232 -0.361 1.00 41.22 449 GLU A CA 1
ATOM 3411 C C . GLU A 1 449 ? -14.287 11.180 -1.412 1.00 41.22 449 GLU A C 1
ATOM 3413 O O . GLU A 1 449 ? -15.156 10.669 -2.111 1.00 41.22 449 GLU A O 1
ATOM 3418 N N . LEU A 1 450 ? -13.005 10.799 -1.479 1.00 41.00 450 LEU A N 1
ATOM 3419 C CA . LEU A 1 450 ? -12.506 9.698 -2.316 1.00 41.00 450 LEU A CA 1
ATOM 3420 C C . LEU A 1 450 ? -12.552 8.347 -1.587 1.00 41.00 450 LEU A C 1
ATOM 3422 O O . LEU A 1 450 ? -12.344 7.290 -2.186 1.00 41.00 450 LEU A O 1
ATOM 3426 N N . THR A 1 451 ? -12.789 8.360 -0.275 1.00 43.34 451 THR A N 1
ATOM 3427 C CA . THR A 1 451 ? -12.710 7.157 0.545 1.00 43.34 451 THR A CA 1
ATOM 3428 C C . THR A 1 451 ? -14.005 6.365 0.523 1.00 43.34 451 THR A C 1
ATOM 3430 O O . THR A 1 451 ? -14.933 6.648 1.271 1.00 43.34 451 THR A O 1
ATOM 3433 N N . THR A 1 452 ? -13.992 5.260 -0.219 1.00 52.38 452 THR A N 1
ATOM 3434 C CA . THR A 1 452 ? -14.671 4.035 0.215 1.00 52.38 452 THR A CA 1
ATOM 3435 C C . THR A 1 452 ? -13.684 2.862 0.194 1.00 52.38 452 THR A C 1
ATOM 3437 O O . THR A 1 452 ? -13.310 2.356 -0.866 1.00 52.38 452 THR A O 1
ATOM 3440 N N . GLY A 1 453 ? -13.275 2.396 1.381 1.00 70.94 453 GLY A N 1
ATOM 3441 C CA . GLY A 1 453 ? -12.765 1.030 1.561 1.00 70.94 453 GLY A CA 1
ATOM 3442 C C . GLY A 1 453 ? -11.253 0.788 1.471 1.00 70.94 453 GLY A C 1
ATOM 3443 O O . GLY A 1 453 ? -10.875 -0.256 0.937 1.00 70.94 453 GLY A O 1
ATOM 3444 N N . LEU A 1 454 ? -10.407 1.682 2.006 1.00 88.44 454 LEU A N 1
ATOM 3445 C CA . LEU A 1 454 ? -8.968 1.440 2.230 1.00 88.44 454 LEU A CA 1
ATOM 3446 C C . LEU A 1 454 ? -8.548 1.793 3.681 1.00 88.44 454 LEU A C 1
ATOM 3448 O O . LEU A 1 454 ? -9.166 2.674 4.282 1.00 88.44 454 LEU A O 1
ATOM 3452 N N . PRO A 1 455 ? -7.525 1.121 4.252 1.00 93.25 455 PRO A N 1
ATOM 3453 C CA . PRO A 1 455 ? -6.939 1.446 5.554 1.00 93.25 455 PRO A CA 1
ATOM 3454 C C . PRO A 1 455 ? -6.128 2.757 5.518 1.00 93.25 455 PRO A C 1
ATOM 3456 O O . PRO A 1 455 ? -5.874 3.329 4.459 1.00 93.25 455 PRO A O 1
ATOM 3459 N N . ASN A 1 456 ? -5.687 3.243 6.682 1.00 94.31 456 ASN A N 1
ATOM 3460 C CA . ASN A 1 456 ? -4.680 4.302 6.770 1.00 94.31 456 ASN A CA 1
ATOM 3461 C C . ASN A 1 456 ? -3.301 3.758 6.388 1.00 94.31 456 ASN A C 1
ATOM 3463 O O . ASN A 1 456 ? -2.917 2.683 6.852 1.00 94.31 456 ASN A O 1
ATOM 3467 N N . LEU A 1 457 ? -2.539 4.548 5.628 1.00 95.62 457 LEU A N 1
ATOM 3468 C CA . LEU A 1 457 ? -1.137 4.293 5.287 1.00 95.62 457 LEU A CA 1
ATOM 3469 C C . LEU A 1 457 ? -0.279 5.479 5.770 1.00 95.62 457 LEU A C 1
ATOM 3471 O O . LEU A 1 457 ? 0.012 6.379 4.983 1.00 95.62 457 LEU A O 1
ATOM 3475 N N . PRO A 1 458 ? 0.088 5.551 7.064 1.00 96.00 458 PRO A N 1
ATOM 3476 C CA . PRO A 1 458 ? 0.821 6.697 7.615 1.00 96.00 458 PRO A CA 1
ATOM 3477 C C . PRO A 1 458 ? 2.274 6.808 7.124 1.00 96.00 458 PRO A C 1
ATOM 3479 O O . PRO A 1 458 ? 2.917 7.833 7.338 1.00 96.00 458 PRO A O 1
ATOM 3482 N N . GLY A 1 459 ? 2.798 5.742 6.524 1.00 97.81 459 GLY A N 1
ATOM 3483 C CA . GLY A 1 459 ? 4.152 5.630 6.002 1.00 97.81 459 GLY A CA 1
ATOM 3484 C C . GLY A 1 459 ? 4.479 4.178 5.669 1.00 97.81 459 GLY A C 1
ATOM 3485 O O . GLY A 1 459 ? 3.609 3.312 5.751 1.00 97.81 459 GLY A O 1
ATOM 3486 N N . VAL A 1 460 ? 5.737 3.912 5.327 1.00 98.62 460 VAL A N 1
ATOM 3487 C CA . VAL A 1 460 ? 6.239 2.562 5.031 1.00 98.62 460 VAL A CA 1
ATOM 3488 C C . VAL A 1 460 ? 7.211 2.057 6.091 1.00 98.62 460 VAL A C 1
ATOM 3490 O O . VAL A 1 460 ? 7.836 2.835 6.824 1.00 98.62 460 VAL A O 1
ATOM 3493 N N . HIS A 1 461 ? 7.382 0.742 6.108 1.00 98.81 461 HIS A N 1
ATOM 3494 C CA . HIS A 1 461 ? 8.469 0.054 6.781 1.00 98.81 461 HIS A CA 1
ATOM 3495 C C . HIS A 1 461 ? 9.564 -0.282 5.764 1.00 98.81 461 HIS A C 1
ATOM 3497 O O . HIS A 1 461 ? 9.414 -1.172 4.928 1.00 98.81 461 HIS A O 1
ATOM 3503 N N . LEU A 1 462 ? 10.672 0.462 5.825 1.00 98.56 462 LEU A N 1
ATOM 3504 C CA . LEU A 1 462 ? 11.887 0.157 5.078 1.00 98.56 462 LEU A CA 1
ATOM 3505 C C . LEU A 1 462 ? 12.552 -1.066 5.715 1.00 98.56 462 LEU A C 1
ATOM 3507 O O . LEU A 1 462 ? 13.276 -0.962 6.705 1.00 98.56 462 LEU A O 1
ATOM 3511 N N . TYR A 1 463 ? 12.261 -2.218 5.136 1.00 97.50 463 TYR A N 1
ATOM 3512 C CA . TYR A 1 463 ? 12.680 -3.534 5.572 1.00 97.50 463 TYR A CA 1
ATOM 3513 C C . TYR A 1 463 ? 13.506 -4.217 4.486 1.00 97.50 463 TYR A C 1
ATOM 3515 O O . TYR A 1 463 ? 13.026 -4.546 3.395 1.00 97.50 463 TYR A O 1
ATOM 3523 N N . GLY A 1 464 ? 14.792 -4.384 4.772 1.00 85.62 464 GLY A N 1
ATOM 3524 C CA . GLY A 1 464 ? 15.772 -4.703 3.745 1.00 85.62 464 GLY A CA 1
ATOM 3525 C C . GLY A 1 464 ? 16.136 -3.471 2.906 1.00 85.62 464 GLY A C 1
ATOM 3526 O O . GLY A 1 464 ? 15.508 -2.420 3.017 1.00 85.62 464 GLY A O 1
ATOM 3527 N N . PRO A 1 465 ? 17.195 -3.560 2.088 1.00 94.44 465 PRO A N 1
ATOM 3528 C CA . PRO A 1 465 ? 17.970 -4.759 1.760 1.00 94.44 465 PRO A CA 1
ATOM 3529 C C . PRO A 1 465 ? 19.141 -5.044 2.721 1.00 94.44 465 PRO A C 1
ATOM 3531 O O . PRO A 1 465 ? 20.021 -5.849 2.404 1.00 94.44 465 PRO A O 1
ATOM 3534 N N . TYR A 1 466 ? 19.179 -4.383 3.880 1.00 97.69 466 TYR A N 1
ATOM 3535 C CA . TYR A 1 466 ? 20.312 -4.380 4.809 1.00 97.69 466 TYR A CA 1
ATOM 3536 C C . TYR A 1 466 ? 20.310 -5.569 5.773 1.00 97.69 466 TYR A C 1
ATOM 3538 O O . TYR A 1 466 ? 20.203 -5.406 6.987 1.00 97.69 466 TYR A O 1
ATOM 3546 N N . PHE A 1 467 ? 20.431 -6.774 5.215 1.00 97.50 467 PHE A N 1
ATOM 3547 C CA . PHE A 1 467 ? 20.378 -8.040 5.951 1.00 97.50 467 PHE A CA 1
ATOM 3548 C C . PHE A 1 467 ? 21.735 -8.737 6.039 1.00 97.50 467 PHE A C 1
ATOM 3550 O O . PHE A 1 467 ? 22.555 -8.674 5.116 1.00 97.50 467 PHE A O 1
ATOM 3557 N N . ALA A 1 468 ? 21.950 -9.453 7.142 1.00 96.25 468 ALA A N 1
ATOM 3558 C CA . ALA A 1 468 ? 23.118 -10.295 7.331 1.00 96.25 468 ALA A CA 1
ATOM 3559 C C . ALA A 1 468 ? 23.074 -11.528 6.418 1.00 96.25 468 ALA A C 1
ATOM 3561 O O . ALA A 1 468 ? 22.019 -12.100 6.139 1.00 96.25 468 ALA A O 1
ATOM 3562 N N . GLU A 1 469 ? 24.248 -11.956 5.955 1.00 93.06 469 GLU A N 1
ATOM 3563 C CA . GLU A 1 469 ? 24.389 -13.035 4.972 1.00 93.06 469 GLU A CA 1
ATOM 3564 C C . GLU A 1 469 ? 23.756 -14.355 5.422 1.00 93.06 469 GLU A C 1
ATOM 3566 O O . GLU A 1 469 ? 23.072 -15.017 4.646 1.00 93.06 469 GLU A O 1
ATOM 3571 N N . ASP A 1 470 ? 23.953 -14.722 6.685 1.00 91.81 470 ASP A N 1
ATOM 3572 C CA . ASP A 1 470 ? 23.466 -15.967 7.276 1.00 91.81 470 ASP A CA 1
ATOM 3573 C C . ASP A 1 470 ? 22.078 -15.831 7.919 1.00 91.81 470 ASP A C 1
ATOM 3575 O O . ASP A 1 470 ? 21.604 -16.757 8.583 1.00 91.81 470 ASP A O 1
ATOM 3579 N N . LYS A 1 471 ? 21.424 -14.683 7.717 1.00 94.56 471 LYS A N 1
ATOM 3580 C CA . LYS A 1 471 ? 20.088 -14.363 8.231 1.00 94.56 471 LYS A CA 1
ATOM 3581 C C . LYS A 1 471 ? 19.177 -13.792 7.151 1.00 94.56 471 LYS A C 1
ATOM 3583 O O . LYS A 1 471 ? 18.215 -13.115 7.465 1.00 94.56 471 LYS A O 1
ATOM 3588 N N . VAL A 1 472 ? 19.435 -14.082 5.877 1.00 91.62 472 VAL A N 1
ATOM 3589 C CA . VAL A 1 472 ? 18.625 -13.558 4.763 1.00 91.62 472 VAL A CA 1
ATOM 3590 C C . VAL A 1 472 ? 17.178 -14.074 4.757 1.00 91.62 472 VAL A C 1
ATOM 3592 O O . VAL A 1 472 ? 16.295 -13.383 4.270 1.00 91.62 472 VAL A O 1
ATOM 3595 N N . GLY A 1 473 ? 16.901 -15.252 5.326 1.00 91.38 473 GLY A N 1
ATOM 3596 C CA . GLY A 1 473 ? 15.555 -15.836 5.320 1.00 91.38 473 GLY A CA 1
ATOM 3597 C C . GLY A 1 473 ? 15.078 -16.180 3.904 1.00 91.38 473 GLY A C 1
ATOM 3598 O O . GLY A 1 473 ? 15.838 -16.738 3.115 1.00 91.38 473 GLY A O 1
ATOM 3599 N N . CYS A 1 474 ? 13.825 -15.855 3.583 1.00 90.50 474 CYS A N 1
ATOM 3600 C CA . CYS A 1 474 ? 13.216 -16.107 2.270 1.00 90.50 474 CYS A CA 1
ATOM 3601 C C . CYS A 1 474 ? 13.573 -15.053 1.200 1.00 90.50 474 CYS A C 1
ATOM 3603 O O . CYS A 1 474 ? 13.225 -15.202 0.026 1.00 90.50 474 CYS A O 1
ATOM 3605 N N . HIS A 1 475 ? 14.282 -13.992 1.587 1.00 91.81 475 HIS A N 1
ATOM 3606 C CA . HIS A 1 475 ? 14.650 -12.898 0.697 1.00 91.81 475 HIS A CA 1
ATOM 3607 C C . HIS A 1 475 ? 15.724 -13.287 -0.327 1.00 91.81 475 HIS A C 1
ATOM 3609 O O . HIS A 1 475 ? 16.407 -14.307 -0.213 1.00 91.81 475 HIS A O 1
ATOM 3615 N N . SER A 1 476 ? 15.898 -12.445 -1.348 1.00 86.94 476 SER A N 1
ATOM 3616 C CA . SER A 1 476 ? 16.911 -12.669 -2.376 1.00 86.94 476 SER A CA 1
ATOM 3617 C C . SER A 1 476 ? 18.314 -12.434 -1.814 1.00 86.94 476 SER A C 1
ATOM 3619 O O . SER A 1 476 ? 18.662 -11.323 -1.403 1.00 86.94 476 SER A O 1
ATOM 3621 N N . SER A 1 477 ? 19.158 -13.467 -1.859 1.00 84.06 477 SER A N 1
ATOM 3622 C CA . SER A 1 477 ? 20.548 -13.400 -1.390 1.00 84.06 477 SER A CA 1
ATOM 3623 C C . SER A 1 477 ? 21.425 -12.451 -2.207 1.00 84.06 477 SER A C 1
ATOM 3625 O O . SER A 1 477 ? 22.392 -11.914 -1.667 1.00 84.06 477 SER A O 1
ATOM 3627 N N . THR A 1 478 ? 21.083 -12.208 -3.475 1.00 87.38 478 THR A N 1
ATOM 3628 C CA . THR A 1 478 ? 21.760 -11.233 -4.346 1.00 87.38 478 THR A CA 1
ATOM 3629 C C . THR A 1 478 ? 21.201 -9.820 -4.192 1.00 87.38 478 THR A C 1
ATOM 3631 O O . THR A 1 478 ? 21.861 -8.861 -4.580 1.00 87.38 478 THR A O 1
ATOM 3634 N N . GLY A 1 479 ? 20.004 -9.680 -3.612 1.00 87.62 479 GLY A N 1
ATOM 3635 C CA . GLY A 1 479 ? 19.384 -8.389 -3.319 1.00 87.62 479 GLY A CA 1
ATOM 3636 C C . GLY A 1 479 ? 19.914 -7.720 -2.047 1.00 87.62 479 GLY A C 1
ATOM 3637 O O . GLY A 1 479 ? 19.714 -6.514 -1.882 1.00 87.62 479 GLY A O 1
ATOM 3638 N N . ARG A 1 480 ? 20.587 -8.470 -1.159 1.00 93.44 480 ARG A N 1
ATOM 3639 C CA . ARG A 1 480 ? 21.175 -7.936 0.080 1.00 93.44 480 ARG A CA 1
ATOM 3640 C C . ARG A 1 480 ? 22.372 -7.033 -0.208 1.00 93.44 480 ARG A C 1
ATOM 3642 O O . ARG A 1 480 ? 23.145 -7.286 -1.131 1.00 93.44 480 ARG A O 1
ATOM 3649 N N . ARG A 1 481 ? 22.587 -6.037 0.646 1.00 96.19 481 ARG A N 1
ATOM 3650 C CA . ARG A 1 481 ? 23.796 -5.198 0.637 1.00 96.19 481 ARG A CA 1
ATOM 3651 C C . ARG A 1 481 ? 23.970 -4.482 1.970 1.00 96.19 481 ARG A C 1
ATOM 3653 O O . ARG A 1 481 ? 23.053 -4.455 2.778 1.00 96.19 481 ARG A O 1
ATOM 3660 N N . SER A 1 482 ? 25.147 -3.911 2.200 1.00 97.75 482 SER A N 1
ATOM 3661 C CA . SER A 1 482 ? 25.368 -2.996 3.323 1.00 97.75 482 SER A CA 1
ATOM 3662 C C . SER A 1 482 ? 24.710 -1.638 3.056 1.00 97.75 482 SER A C 1
ATOM 3664 O O . SER A 1 482 ? 24.703 -1.205 1.900 1.00 97.75 482 SER A O 1
ATOM 3666 N N . PRO A 1 483 ? 24.189 -0.955 4.089 1.00 97.69 483 PRO A N 1
ATOM 3667 C CA . PRO A 1 483 ? 23.665 0.396 3.938 1.00 97.69 483 PRO A CA 1
ATOM 3668 C C . PRO A 1 483 ? 24.764 1.366 3.501 1.00 97.69 483 PRO A C 1
ATOM 3670 O O . PRO A 1 483 ? 25.905 1.296 3.962 1.00 97.69 483 PRO A O 1
ATOM 3673 N N . THR A 1 484 ? 24.398 2.306 2.633 1.00 97.81 484 THR A N 1
ATOM 3674 C CA . THR A 1 484 ? 25.262 3.419 2.228 1.00 97.81 484 THR A CA 1
ATOM 3675 C C . THR A 1 484 ? 24.531 4.729 2.457 1.00 97.81 484 THR A C 1
ATOM 3677 O O . THR A 1 484 ? 23.305 4.783 2.362 1.00 97.81 484 THR A O 1
ATOM 3680 N N . ARG A 1 485 ? 25.281 5.793 2.746 1.00 96.06 485 ARG A N 1
ATOM 3681 C CA . ARG A 1 485 ? 24.716 7.123 2.980 1.00 96.06 485 ARG A CA 1
ATOM 3682 C C . ARG A 1 485 ? 23.801 7.581 1.845 1.00 96.06 485 ARG A C 1
ATOM 3684 O O . ARG A 1 485 ? 22.679 7.985 2.117 1.00 96.06 485 ARG A O 1
ATOM 3691 N N . ASP A 1 486 ? 24.263 7.492 0.600 1.00 96.56 486 ASP A N 1
ATOM 3692 C CA . ASP A 1 486 ? 23.529 8.014 -0.561 1.00 96.56 486 ASP A CA 1
ATOM 3693 C C . ASP A 1 486 ? 22.204 7.272 -0.781 1.00 96.56 486 ASP A C 1
ATOM 3695 O O . ASP A 1 486 ? 21.173 7.891 -1.039 1.00 96.56 486 ASP A O 1
ATOM 3699 N N . GLU A 1 487 ? 22.210 5.946 -0.626 1.00 97.06 487 GLU A N 1
ATOM 3700 C CA . GLU A 1 487 ? 21.002 5.134 -0.763 1.00 97.06 487 GLU A CA 1
ATOM 3701 C C . GLU A 1 487 ? 20.005 5.407 0.373 1.00 97.06 487 GLU A C 1
ATOM 3703 O O . GLU A 1 487 ? 18.824 5.640 0.119 1.00 97.06 487 GLU A O 1
ATOM 3708 N N . ASN A 1 488 ? 20.492 5.466 1.616 1.00 96.94 488 ASN A N 1
ATOM 3709 C CA . ASN A 1 488 ? 19.675 5.805 2.780 1.00 96.94 488 ASN A CA 1
ATOM 3710 C C . ASN A 1 488 ? 19.044 7.193 2.635 1.00 96.94 488 ASN A C 1
ATOM 3712 O O . ASN A 1 488 ? 17.865 7.372 2.936 1.00 96.94 488 ASN A O 1
ATOM 3716 N N . GLN A 1 489 ? 19.826 8.174 2.173 1.00 97.38 489 GLN A N 1
ATOM 3717 C CA . GLN A 1 489 ? 19.369 9.547 1.989 1.00 97.38 489 GLN A CA 1
ATOM 3718 C C . GLN A 1 489 ? 18.203 9.588 1.001 1.00 97.38 489 GLN A C 1
ATOM 3720 O O . GLN A 1 489 ? 17.175 10.176 1.316 1.00 97.38 489 GLN A O 1
ATOM 3725 N N . ALA A 1 490 ? 18.308 8.877 -0.127 1.00 97.62 490 ALA A N 1
ATOM 3726 C CA . ALA A 1 490 ? 17.239 8.808 -1.119 1.00 97.62 490 ALA A CA 1
ATOM 3727 C C . ALA A 1 490 ? 15.919 8.266 -0.542 1.00 97.62 490 ALA A C 1
ATOM 3729 O O . ALA A 1 490 ? 14.851 8.761 -0.897 1.00 97.62 490 ALA A O 1
ATOM 3730 N N . TYR A 1 491 ? 15.967 7.275 0.356 1.00 98.06 491 TYR A N 1
ATOM 3731 C CA . TYR A 1 491 ? 14.760 6.738 0.993 1.00 98.06 491 TYR A CA 1
ATOM 3732 C C . TYR A 1 491 ? 14.202 7.670 2.065 1.00 98.06 491 TYR A C 1
ATOM 3734 O O . TYR A 1 491 ? 12.995 7.907 2.109 1.00 98.06 491 TYR A O 1
ATOM 3742 N N . PHE A 1 492 ? 15.056 8.222 2.925 1.00 97.56 492 PHE A N 1
ATOM 3743 C CA . PHE A 1 492 ? 14.618 9.100 4.008 1.00 97.56 492 PHE A CA 1
ATOM 3744 C C . PHE A 1 492 ? 14.138 10.475 3.511 1.00 97.56 492 PHE A C 1
ATOM 3746 O O . PHE A 1 492 ? 13.213 11.033 4.102 1.00 97.56 492 PHE A O 1
ATOM 3753 N N . ASP A 1 493 ? 14.669 10.974 2.390 1.00 96.31 493 ASP A N 1
ATOM 3754 C CA . ASP A 1 493 ? 14.226 12.219 1.739 1.00 96.31 493 ASP A CA 1
ATOM 3755 C C . ASP A 1 493 ? 12.797 12.143 1.199 1.00 96.31 493 ASP A C 1
ATOM 3757 O O . ASP A 1 493 ? 12.154 13.174 1.012 1.00 96.31 493 ASP A O 1
ATOM 3761 N N . THR A 1 494 ? 12.250 10.937 1.011 1.00 95.25 494 THR A N 1
ATOM 3762 C CA . THR A 1 494 ? 10.822 10.771 0.690 1.00 95.25 494 THR A CA 1
ATOM 3763 C C . THR A 1 494 ? 9.910 11.231 1.829 1.00 95.25 494 THR A C 1
ATOM 3765 O O . THR A 1 494 ? 8.718 11.436 1.611 1.00 95.25 494 THR A O 1
ATOM 3768 N N . GLN A 1 495 ? 10.450 11.344 3.052 1.00 95.38 495 GLN A N 1
ATOM 3769 C CA . GLN A 1 495 ? 9.739 11.658 4.297 1.00 95.38 495 GLN A CA 1
ATOM 3770 C C . GLN A 1 495 ? 8.567 10.714 4.618 1.00 95.38 495 GLN A C 1
ATOM 3772 O O . GLN A 1 495 ? 7.751 11.009 5.492 1.00 95.38 495 GLN A O 1
ATOM 3777 N N . PHE A 1 496 ? 8.495 9.567 3.937 1.00 97.12 496 PHE A N 1
ATOM 3778 C CA . PHE A 1 496 ? 7.404 8.601 4.060 1.00 97.12 496 PHE A CA 1
ATOM 3779 C C . PHE A 1 496 ? 7.837 7.279 4.700 1.00 97.12 496 PHE A C 1
ATOM 3781 O O . PHE A 1 496 ? 6.998 6.487 5.124 1.00 97.12 496 PHE A O 1
ATOM 3788 N N . VAL A 1 497 ? 9.144 7.050 4.842 1.00 98.31 497 VAL A N 1
ATOM 3789 C CA . VAL A 1 497 ? 9.670 5.967 5.680 1.00 98.31 497 VAL A CA 1
ATOM 3790 C C . VAL A 1 497 ? 9.381 6.292 7.142 1.00 98.31 497 VAL A C 1
ATOM 3792 O O . VAL A 1 497 ? 9.751 7.359 7.636 1.00 98.31 497 VAL A O 1
ATOM 3795 N N . ARG A 1 498 ? 8.697 5.375 7.833 1.00 98.25 498 ARG A N 1
ATOM 3796 C CA . ARG A 1 498 ? 8.311 5.543 9.241 1.00 98.25 498 ARG A CA 1
ATOM 3797 C C . ARG A 1 498 ? 8.885 4.498 10.171 1.00 98.25 498 ARG A C 1
ATOM 3799 O O . ARG A 1 498 ? 9.068 4.775 11.354 1.00 98.25 498 ARG A O 1
ATOM 3806 N N . ILE A 1 499 ? 9.212 3.338 9.625 1.00 98.75 499 ILE A N 1
ATOM 3807 C CA . ILE A 1 499 ? 9.876 2.243 10.319 1.00 98.75 499 ILE A CA 1
ATOM 3808 C C . ILE A 1 499 ? 11.068 1.840 9.456 1.00 98.75 499 ILE A C 1
ATOM 3810 O O . ILE A 1 499 ? 10.949 1.827 8.232 1.00 98.75 499 ILE A O 1
ATOM 3814 N N . ALA A 1 500 ? 12.224 1.582 10.060 1.00 98.50 500 ALA A N 1
ATOM 3815 C CA . ALA A 1 500 ? 13.453 1.326 9.317 1.00 98.50 500 ALA A CA 1
ATOM 3816 C C . ALA A 1 500 ? 14.293 0.227 9.985 1.00 98.50 500 ALA A C 1
ATOM 3818 O O . ALA A 1 500 ? 14.756 0.402 11.116 1.00 98.50 500 ALA A O 1
ATOM 3819 N N . THR A 1 501 ? 14.512 -0.867 9.253 1.00 98.56 501 THR A N 1
ATOM 3820 C CA . THR A 1 501 ? 15.252 -2.059 9.685 1.00 98.56 501 THR A CA 1
ATOM 3821 C C . THR A 1 501 ? 16.646 -2.095 9.074 1.00 98.56 501 THR A C 1
ATOM 3823 O O . THR A 1 501 ? 16.814 -1.977 7.859 1.00 98.56 501 THR A O 1
ATOM 3826 N N . CYS A 1 502 ? 17.650 -2.379 9.900 1.00 98.38 502 CYS A N 1
ATOM 3827 C CA . CYS A 1 502 ? 18.981 -2.766 9.438 1.00 98.38 502 CYS A CA 1
ATOM 3828 C C . CYS A 1 502 ? 19.561 -3.847 10.352 1.00 98.38 502 CYS A C 1
ATOM 3830 O O . CYS A 1 502 ? 19.326 -3.837 11.556 1.00 98.38 502 CYS A O 1
ATOM 3832 N N . ALA A 1 503 ? 20.354 -4.766 9.803 1.00 98.44 503 ALA A N 1
ATOM 3833 C CA . ALA A 1 503 ? 21.172 -5.656 10.615 1.00 98.44 503 ALA A CA 1
ATOM 3834 C C . ALA A 1 503 ? 22.319 -4.871 11.272 1.00 98.44 503 ALA A C 1
ATOM 3836 O O . ALA A 1 503 ? 22.994 -4.065 10.623 1.00 98.44 503 ALA A O 1
ATOM 3837 N N . ALA A 1 504 ? 22.526 -5.066 12.575 1.00 98.12 504 ALA A N 1
ATOM 3838 C CA . ALA A 1 504 ? 23.377 -4.177 13.369 1.00 98.12 504 ALA A CA 1
ATOM 3839 C C . ALA A 1 504 ? 24.885 -4.389 13.147 1.00 98.12 504 ALA A C 1
ATOM 3841 O O . ALA A 1 504 ? 25.671 -3.487 13.427 1.00 98.12 504 ALA A O 1
ATOM 3842 N N . GLU A 1 505 ? 25.303 -5.546 12.634 1.00 97.25 505 GLU A N 1
ATOM 3843 C CA . GLU A 1 505 ? 26.709 -5.862 12.357 1.00 97.25 505 GLU A CA 1
ATOM 3844 C C . GLU A 1 505 ? 27.231 -5.338 11.014 1.00 97.25 505 GLU A C 1
ATOM 3846 O O . GLU A 1 505 ? 28.423 -5.471 10.721 1.00 97.25 505 GLU A O 1
ATOM 3851 N N . LEU A 1 506 ? 26.356 -4.819 10.149 1.00 98.12 506 LEU A N 1
ATOM 3852 C CA . LEU A 1 506 ? 26.756 -4.466 8.792 1.00 98.12 506 LEU A CA 1
ATOM 3853 C C . LEU A 1 506 ? 27.639 -3.209 8.772 1.00 98.12 506 LEU A C 1
ATOM 3855 O O . LEU A 1 506 ? 27.372 -2.242 9.494 1.00 98.12 506 LEU A O 1
ATOM 3859 N N . PRO A 1 507 ? 28.648 -3.152 7.879 1.00 97.94 507 PRO A N 1
ATOM 3860 C CA . PRO A 1 507 ? 29.304 -1.895 7.541 1.00 97.94 507 PRO A CA 1
ATOM 3861 C C . PRO A 1 507 ? 28.262 -0.823 7.184 1.00 97.94 507 PRO A C 1
ATOM 3863 O O . PRO A 1 507 ? 27.361 -1.087 6.396 1.00 97.94 507 PRO A O 1
ATOM 3866 N N . GLY A 1 508 ? 28.366 0.366 7.785 1.00 97.75 508 GLY A N 1
ATOM 3867 C CA . GLY A 1 508 ? 27.421 1.472 7.575 1.00 97.75 508 GLY A CA 1
ATOM 3868 C C . GLY A 1 508 ? 26.164 1.461 8.463 1.00 97.75 508 GLY A C 1
ATOM 3869 O O . GLY A 1 508 ? 25.447 2.459 8.479 1.00 97.75 508 GLY A O 1
ATOM 3870 N N . ALA A 1 509 ? 25.902 0.406 9.249 1.00 98.12 509 ALA A N 1
ATOM 3871 C CA . ALA A 1 509 ? 24.690 0.308 10.079 1.00 98.12 509 ALA A CA 1
ATOM 3872 C C . ALA A 1 509 ? 24.558 1.457 11.097 1.00 98.12 509 ALA A C 1
ATOM 3874 O O . ALA A 1 509 ? 23.482 2.024 11.269 1.00 98.12 509 ALA A O 1
ATOM 3875 N N . SER A 1 510 ? 25.661 1.867 11.731 1.00 97.69 510 SER A N 1
ATOM 3876 C CA . SER A 1 510 ? 25.662 3.016 12.649 1.00 97.69 510 SER A CA 1
ATOM 3877 C C . SER A 1 510 ? 25.202 4.312 11.979 1.00 97.69 510 SER A C 1
ATOM 3879 O O . SER A 1 510 ? 24.433 5.061 12.577 1.00 97.69 510 SER A O 1
ATOM 3881 N N . GLU A 1 511 ? 25.642 4.573 10.745 1.00 98.06 511 GLU A N 1
ATOM 3882 C CA . GLU A 1 511 ? 25.211 5.756 9.992 1.00 98.06 511 GLU A CA 1
ATOM 3883 C C . GLU A 1 511 ? 23.734 5.641 9.594 1.00 98.06 511 GLU A C 1
ATOM 3885 O O . GLU A 1 511 ? 22.985 6.597 9.778 1.00 98.06 511 GLU A O 1
ATOM 3890 N N . PHE A 1 512 ? 23.282 4.458 9.158 1.00 98.50 512 PHE A N 1
ATOM 3891 C CA . PHE A 1 512 ? 21.862 4.193 8.901 1.00 98.50 512 PHE A CA 1
ATOM 3892 C C . PHE A 1 512 ? 20.987 4.528 10.116 1.00 98.50 512 PHE A C 1
ATOM 3894 O O . PHE A 1 512 ? 20.020 5.276 9.986 1.00 98.50 512 PHE A O 1
ATOM 3901 N N . TYR A 1 513 ? 21.343 4.042 11.310 1.00 98.38 513 TYR A N 1
ATOM 3902 C CA . TYR A 1 513 ? 20.572 4.314 12.525 1.00 98.38 513 TYR A CA 1
ATOM 3903 C C . TYR A 1 513 ? 20.561 5.802 12.897 1.00 98.38 513 TYR A C 1
ATOM 3905 O O . TYR A 1 513 ? 19.528 6.327 13.314 1.00 98.38 513 TYR A O 1
ATOM 3913 N N . GLN A 1 514 ? 21.676 6.511 12.707 1.00 98.19 514 GLN A N 1
ATOM 3914 C CA . GLN A 1 514 ? 21.728 7.960 12.917 1.00 98.19 514 GLN A CA 1
ATOM 3915 C C . GLN A 1 514 ? 20.801 8.712 11.951 1.00 98.19 514 GLN A C 1
ATOM 3917 O O . GLN A 1 514 ? 20.079 9.609 12.387 1.00 98.19 514 GLN A O 1
ATOM 3922 N N . MET A 1 515 ? 20.780 8.330 10.671 1.00 98.12 515 MET A N 1
ATOM 3923 C CA . MET A 1 515 ? 19.892 8.921 9.663 1.00 98.12 515 MET A CA 1
ATOM 3924 C C . MET A 1 515 ? 18.419 8.610 9.960 1.00 98.12 515 MET A C 1
ATOM 3926 O O . MET A 1 515 ? 17.594 9.518 9.986 1.00 98.12 515 MET A O 1
ATOM 3930 N N . ALA A 1 516 ? 18.092 7.360 10.297 1.00 98.00 516 ALA A N 1
ATOM 3931 C CA . ALA A 1 516 ? 16.736 6.959 10.674 1.00 98.00 516 ALA A CA 1
ATOM 3932 C C . ALA A 1 516 ? 16.225 7.739 11.901 1.00 98.00 516 ALA A C 1
ATOM 3934 O O . ALA A 1 516 ? 15.068 8.162 11.942 1.00 98.00 516 ALA A O 1
ATOM 3935 N N . ARG A 1 517 ? 17.104 8.003 12.882 1.00 97.12 517 ARG A N 1
ATOM 3936 C CA . ARG A 1 517 ? 16.791 8.846 14.046 1.00 97.12 517 ARG A CA 1
ATOM 3937 C C . ARG A 1 517 ? 16.502 10.292 13.655 1.00 97.12 517 ARG A C 1
ATOM 3939 O O . ARG A 1 517 ? 15.566 10.881 14.191 1.00 97.12 517 ARG A O 1
ATOM 3946 N N . GLN A 1 518 ? 17.303 10.865 12.757 1.00 97.00 518 GLN A N 1
ATOM 3947 C CA . GLN A 1 518 ? 17.106 12.229 12.247 1.00 97.00 518 GLN A CA 1
ATOM 3948 C C . GLN A 1 518 ? 15.786 12.358 11.480 1.00 97.00 518 GLN A C 1
ATOM 3950 O O . GLN A 1 518 ? 15.116 13.380 11.589 1.00 97.00 518 GLN A O 1
ATOM 3955 N N . SER A 1 519 ? 15.372 11.293 10.796 1.00 96.25 519 SER A N 1
ATOM 3956 C CA . SER A 1 519 ? 14.090 11.198 10.091 1.00 96.25 519 SER A CA 1
ATOM 3957 C C . SER A 1 519 ? 12.916 10.790 10.988 1.00 96.25 519 SER A C 1
ATOM 3959 O O . SER A 1 519 ? 11.820 10.540 10.488 1.00 96.25 519 SER A O 1
ATOM 3961 N N . HIS A 1 520 ? 13.119 10.724 12.310 1.00 95.56 520 HIS A N 1
ATOM 3962 C CA . HIS A 1 520 ? 12.096 10.373 13.300 1.00 95.56 520 HIS A CA 1
ATOM 3963 C C . HIS A 1 520 ? 11.401 9.024 13.035 1.00 95.56 520 HIS A C 1
ATOM 3965 O O . HIS A 1 520 ? 10.210 8.872 13.309 1.00 95.56 520 HIS A O 1
ATOM 3971 N N . CYS A 1 521 ? 12.134 8.050 12.493 1.00 97.75 521 CYS A N 1
ATOM 3972 C CA . CYS A 1 521 ? 11.628 6.696 12.279 1.00 97.75 521 CYS A CA 1
ATOM 3973 C C . CYS A 1 521 ? 11.613 5.890 13.58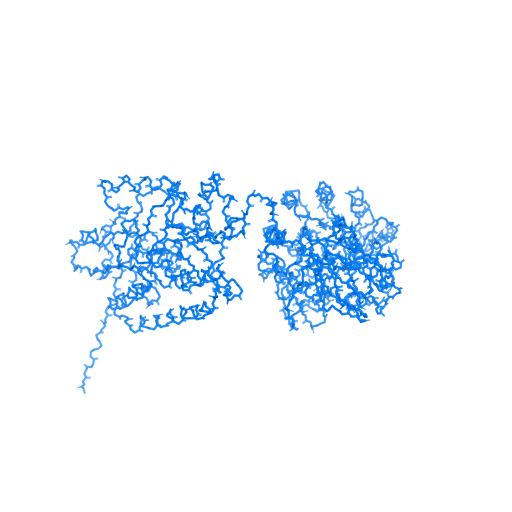5 1.00 97.75 521 CYS A C 1
ATOM 3975 O O . CYS A 1 521 ? 12.453 6.093 14.467 1.00 97.75 521 CYS A O 1
ATOM 3977 N N . LEU A 1 522 ? 10.724 4.898 13.667 1.00 98.38 522 LEU A N 1
ATOM 3978 C CA . LEU A 1 522 ? 10.938 3.754 14.544 1.00 98.38 522 LEU A CA 1
ATOM 3979 C C . LEU A 1 522 ? 12.122 2.952 13.997 1.00 98.38 522 LEU A C 1
ATOM 3981 O O . LEU A 1 522 ? 12.076 2.427 12.886 1.00 98.38 522 LEU A O 1
ATOM 3985 N N . ILE A 1 523 ? 13.192 2.881 14.779 1.00 98.31 523 ILE A N 1
ATOM 3986 C CA . ILE A 1 523 ? 14.422 2.202 14.386 1.00 98.31 523 ILE A CA 1
ATOM 3987 C C . ILE A 1 523 ? 14.383 0.769 14.900 1.00 98.31 523 ILE A C 1
ATOM 3989 O O . ILE A 1 523 ? 14.295 0.550 16.118 1.00 98.31 523 ILE A O 1
ATOM 3993 N N . THR A 1 524 ? 14.497 -0.185 13.980 1.00 98.38 524 THR A N 1
ATOM 3994 C CA . THR A 1 524 ? 14.413 -1.612 14.281 1.00 98.38 524 THR A CA 1
ATOM 3995 C C . THR A 1 524 ? 15.665 -2.370 13.825 1.00 98.38 524 THR A C 1
ATOM 3997 O O . THR A 1 524 ? 16.449 -1.893 12.998 1.00 98.38 524 THR A O 1
ATOM 4000 N N . CYS A 1 525 ? 15.884 -3.545 14.414 1.00 98.25 525 CYS A N 1
ATOM 4001 C CA . CYS A 1 525 ? 16.926 -4.487 14.017 1.00 98.25 525 CYS A CA 1
ATOM 4002 C C . CYS A 1 525 ? 16.291 -5.853 13.727 1.00 98.25 525 CYS A C 1
ATOM 4004 O O . CYS A 1 525 ? 15.593 -6.407 14.576 1.00 98.25 525 CYS A O 1
ATOM 4006 N N . GLY A 1 526 ? 16.578 -6.410 12.555 1.00 96.44 526 GLY A N 1
ATOM 4007 C CA . GLY A 1 526 ? 16.033 -7.676 12.068 1.00 96.44 526 GLY A CA 1
ATOM 4008 C C . GLY A 1 526 ? 16.956 -8.280 11.014 1.00 96.44 526 GLY A C 1
ATOM 4009 O O . GLY A 1 526 ? 17.853 -7.597 10.514 1.00 96.44 526 GLY A O 1
ATOM 4010 N N . HIS A 1 527 ? 16.785 -9.572 10.710 1.00 97.50 527 HIS A N 1
ATOM 4011 C CA . HIS A 1 527 ? 17.645 -10.301 9.758 1.00 97.50 527 HIS A CA 1
ATOM 4012 C C . HIS A 1 527 ? 19.143 -10.119 10.057 1.00 97.50 527 HIS A C 1
ATOM 4014 O O . HIS A 1 527 ? 19.966 -9.835 9.184 1.00 97.50 527 HIS A O 1
ATOM 4020 N N . SER A 1 528 ? 19.478 -10.256 11.338 1.00 97.81 528 SER A N 1
ATOM 4021 C CA . SER A 1 528 ? 20.734 -9.821 11.942 1.00 97.81 528 SER A CA 1
ATOM 4022 C C . SER A 1 528 ? 21.368 -10.963 12.726 1.00 97.81 528 SER A C 1
ATOM 4024 O O . SER A 1 528 ? 20.696 -11.662 13.486 1.00 97.81 528 SER A O 1
ATOM 4026 N N . ASN A 1 529 ? 22.673 -11.171 12.564 1.00 97.12 529 ASN A N 1
ATOM 4027 C CA . ASN A 1 529 ? 23.481 -12.065 13.390 1.00 97.12 529 ASN A CA 1
ATOM 4028 C C . ASN A 1 529 ? 24.341 -11.272 14.395 1.00 97.12 529 ASN A C 1
ATOM 4030 O O . ASN A 1 529 ? 25.454 -11.681 14.755 1.00 97.12 529 ASN A O 1
ATOM 4034 N N . SER A 1 530 ? 23.824 -10.129 14.849 1.00 97.00 530 SER A N 1
ATOM 4035 C CA . SER A 1 530 ? 24.528 -9.201 15.725 1.00 97.00 530 SER A CA 1
ATOM 4036 C C . SER A 1 530 ? 24.814 -9.757 17.121 1.00 97.00 530 SER A C 1
ATOM 4038 O O . SER A 1 530 ? 23.972 -10.395 17.763 1.00 97.00 530 SER A O 1
ATOM 4040 N N . SER A 1 531 ? 26.010 -9.446 17.603 1.00 96.38 531 SER A N 1
ATOM 4041 C CA . SER A 1 531 ? 26.473 -9.586 18.980 1.00 96.38 531 SER A CA 1
ATOM 4042 C C . SER A 1 531 ? 25.835 -8.560 19.917 1.00 96.38 531 SER A C 1
ATOM 4044 O O . SER A 1 531 ? 25.234 -7.576 19.484 1.00 96.38 531 SER A O 1
ATOM 4046 N N . TRP A 1 532 ? 26.035 -8.752 21.223 1.00 96.50 532 TRP A N 1
ATOM 4047 C CA . TRP A 1 532 ? 25.650 -7.772 22.240 1.00 96.50 532 TRP A CA 1
ATOM 4048 C C . TRP A 1 532 ? 26.225 -6.374 21.976 1.00 96.50 532 TRP A C 1
ATOM 4050 O O . TRP A 1 532 ? 25.513 -5.383 22.103 1.00 96.50 532 TRP A O 1
ATOM 4060 N N . GLY A 1 533 ? 27.509 -6.283 21.611 1.00 96.38 533 GLY A N 1
ATOM 4061 C CA . GLY A 1 533 ? 28.172 -4.999 21.366 1.00 96.38 533 GLY A CA 1
ATOM 4062 C C . GLY A 1 533 ? 27.581 -4.256 20.168 1.00 96.38 533 GLY A C 1
ATOM 4063 O O . GLY A 1 533 ? 27.295 -3.068 20.265 1.00 96.38 533 GLY A O 1
ATOM 4064 N N . GLU A 1 534 ? 27.323 -4.971 19.071 1.00 97.56 534 GLU A N 1
ATOM 4065 C CA . GLU A 1 534 ? 26.682 -4.413 17.870 1.00 97.56 534 GLU A CA 1
ATOM 4066 C C . GLU A 1 534 ? 25.246 -3.935 18.179 1.00 97.56 534 GLU A C 1
ATOM 4068 O O . GLU A 1 534 ? 24.854 -2.841 17.772 1.00 97.56 534 GLU A O 1
ATOM 4073 N N . MET A 1 535 ? 24.489 -4.694 18.984 1.00 98.06 535 MET A N 1
ATOM 4074 C CA . MET A 1 535 ? 23.165 -4.279 19.472 1.00 98.06 535 MET A CA 1
ATOM 4075 C C . MET A 1 535 ? 23.223 -3.046 20.376 1.00 98.06 535 MET A C 1
ATOM 4077 O O . MET A 1 535 ? 22.383 -2.157 20.246 1.00 98.06 535 MET A O 1
ATOM 4081 N N . LEU A 1 536 ? 24.217 -2.963 21.265 1.00 98.25 536 LEU A N 1
ATOM 4082 C CA . LEU A 1 536 ? 24.408 -1.807 22.138 1.00 98.25 536 LEU A CA 1
ATOM 4083 C C . LEU A 1 536 ? 24.679 -0.538 21.320 1.00 98.25 536 LEU A C 1
ATOM 4085 O O . LEU A 1 536 ? 24.043 0.482 21.563 1.00 98.25 536 LEU A O 1
ATOM 4089 N N . THR A 1 537 ? 25.536 -0.611 20.299 1.00 98.06 537 THR A N 1
ATOM 4090 C CA . THR A 1 537 ? 25.786 0.522 19.394 1.00 98.06 537 THR A CA 1
ATOM 4091 C C . THR A 1 537 ? 24.523 0.942 18.635 1.00 98.06 537 THR A C 1
ATOM 4093 O O . THR A 1 537 ? 24.235 2.134 18.522 1.00 98.06 537 THR A O 1
ATOM 4096 N N . ALA A 1 538 ? 23.723 -0.011 18.145 1.00 98.25 538 ALA A N 1
ATOM 4097 C CA . ALA A 1 538 ? 22.429 0.297 17.530 1.00 98.25 538 ALA A CA 1
ATOM 4098 C C . ALA A 1 538 ? 21.479 0.992 18.525 1.00 98.25 538 ALA A C 1
ATOM 4100 O O . ALA A 1 538 ? 20.827 1.988 18.198 1.00 98.25 538 ALA A O 1
ATOM 4101 N N . PHE A 1 539 ? 21.429 0.497 19.763 1.00 98.38 539 PHE A N 1
ATOM 4102 C CA . PHE A 1 539 ? 20.601 1.043 20.835 1.00 98.38 539 PHE A CA 1
ATOM 4103 C C . PHE A 1 539 ? 21.014 2.473 21.222 1.00 98.38 539 PHE A C 1
ATOM 4105 O O . PHE A 1 539 ? 20.150 3.336 21.399 1.00 98.38 539 PHE A O 1
ATOM 4112 N N . GLU A 1 540 ? 22.312 2.770 21.292 1.00 97.81 540 GLU A N 1
ATOM 4113 C CA . GLU A 1 540 ? 22.841 4.124 21.523 1.00 97.81 540 GLU A CA 1
ATOM 4114 C C . GLU A 1 540 ? 22.425 5.106 20.412 1.00 97.81 540 GLU A C 1
ATOM 4116 O O . GLU A 1 540 ? 22.143 6.281 20.676 1.00 97.81 540 GLU A O 1
ATOM 4121 N N . HIS A 1 541 ? 22.279 4.614 19.179 1.00 97.62 541 HIS A N 1
ATOM 4122 C CA . HIS A 1 541 ? 21.763 5.384 18.046 1.00 97.62 541 HIS A CA 1
ATOM 4123 C C . HIS A 1 541 ? 20.233 5.452 17.958 1.00 97.62 541 HIS A C 1
ATOM 4125 O O . HIS A 1 541 ? 19.714 6.148 17.090 1.00 97.62 541 HIS A O 1
ATOM 4131 N N . GLY A 1 542 ? 19.505 4.847 18.899 1.00 96.88 542 GLY A N 1
ATOM 4132 C CA . GLY A 1 542 ? 18.052 4.993 19.025 1.00 96.88 542 GLY A CA 1
ATOM 4133 C C . GLY A 1 542 ? 17.234 3.777 18.599 1.00 96.88 542 GLY A C 1
ATOM 4134 O O . GLY A 1 542 ? 16.010 3.855 18.645 1.00 96.88 542 GLY A O 1
ATOM 4135 N N . MET A 1 543 ? 17.865 2.655 18.238 1.00 98.25 543 MET A N 1
ATOM 4136 C CA . MET A 1 543 ? 17.155 1.391 18.011 1.00 98.25 543 MET A CA 1
ATOM 4137 C C . MET A 1 543 ? 16.394 0.974 19.279 1.00 98.25 543 MET A C 1
ATOM 4139 O O . MET A 1 543 ? 16.961 0.956 20.376 1.00 98.25 543 MET A O 1
ATOM 4143 N N . ARG A 1 544 ? 15.087 0.714 19.149 1.00 97.69 544 ARG A N 1
ATOM 4144 C CA . ARG A 1 544 ? 14.182 0.371 20.271 1.00 97.69 544 ARG A CA 1
ATOM 4145 C C . ARG A 1 544 ? 13.246 -0.801 19.963 1.00 97.69 544 ARG A C 1
ATOM 4147 O O . ARG A 1 544 ? 12.326 -1.089 20.739 1.00 97.69 544 ARG A O 1
ATOM 4154 N N . HIS A 1 545 ? 13.469 -1.478 18.843 1.00 98.62 545 HIS A N 1
ATOM 4155 C CA . HIS A 1 545 ? 12.586 -2.524 18.352 1.00 98.62 545 HIS A CA 1
ATOM 4156 C C . HIS A 1 545 ? 13.370 -3.637 17.652 1.00 98.62 545 HIS A C 1
ATOM 4158 O O . HIS A 1 545 ? 14.371 -3.363 16.993 1.00 98.62 545 HIS A O 1
ATOM 4164 N N . VAL A 1 546 ? 12.923 -4.882 17.798 1.00 98.31 546 VAL A N 1
ATOM 4165 C CA . VAL A 1 546 ? 13.424 -6.023 17.018 1.00 98.31 546 VAL A CA 1
ATOM 4166 C C . VAL A 1 546 ? 12.269 -6.652 16.258 1.00 98.31 546 VAL A C 1
ATOM 4168 O O . VAL A 1 546 ? 11.241 -6.956 16.870 1.00 98.31 546 VAL A O 1
ATOM 4171 N N . ASP A 1 547 ? 12.470 -6.843 14.957 1.00 97.75 547 ASP A N 1
ATOM 4172 C CA . ASP A 1 547 ? 11.476 -7.443 14.066 1.00 97.75 547 ASP A CA 1
ATOM 4173 C C . ASP A 1 547 ? 11.257 -8.926 14.429 1.00 97.75 547 ASP A C 1
ATOM 4175 O O . ASP A 1 547 ? 12.184 -9.583 14.914 1.00 97.75 547 ASP A O 1
ATOM 4179 N N . HIS A 1 548 ? 10.020 -9.406 14.252 1.00 95.56 548 HIS A N 1
ATOM 4180 C CA . HIS A 1 548 ? 9.545 -10.800 14.407 1.00 95.56 548 HIS A CA 1
ATOM 4181 C C . HIS A 1 548 ? 10.416 -11.745 15.267 1.00 95.56 548 HIS A C 1
ATOM 4183 O O . HIS A 1 548 ? 11.115 -12.636 14.787 1.00 95.56 548 HIS A O 1
ATOM 4189 N N . PHE A 1 549 ? 10.322 -11.597 16.591 1.00 95.44 549 PHE A N 1
ATOM 4190 C CA . PHE A 1 549 ? 11.144 -12.278 17.592 1.00 95.44 549 PHE A CA 1
ATOM 4191 C C . PHE A 1 549 ? 11.359 -13.778 17.301 1.00 95.44 549 PHE A C 1
ATOM 4193 O O . PHE A 1 549 ? 10.432 -14.518 16.976 1.00 95.44 549 PHE A O 1
ATOM 4200 N N . TRP A 1 550 ? 12.611 -14.219 17.440 1.00 94.88 550 TRP A N 1
ATOM 4201 C CA . TRP A 1 550 ? 13.204 -15.510 17.038 1.00 94.88 550 TRP A CA 1
ATOM 4202 C C . TRP A 1 550 ? 13.397 -15.760 15.537 1.00 94.88 550 TRP A C 1
ATOM 4204 O O . TRP A 1 550 ? 14.272 -16.560 15.182 1.00 94.88 550 TRP A O 1
ATOM 4214 N N . CYS A 1 551 ? 12.683 -15.071 14.651 1.00 94.56 551 CYS A N 1
ATOM 4215 C CA . CYS A 1 551 ? 12.831 -15.255 13.211 1.00 94.56 551 CYS A CA 1
ATOM 4216 C C . CYS A 1 551 ? 14.066 -14.496 12.699 1.00 94.56 551 CYS A C 1
ATOM 4218 O O . CYS A 1 551 ? 14.300 -13.339 13.028 1.00 94.56 551 CYS A O 1
ATOM 4220 N N . ALA A 1 552 ? 14.923 -15.178 11.929 1.00 93.44 552 ALA A N 1
ATOM 4221 C CA . ALA A 1 552 ? 16.111 -14.593 11.291 1.00 93.44 552 ALA A CA 1
ATOM 4222 C C . ALA A 1 552 ? 17.014 -13.711 12.200 1.00 93.44 552 ALA A C 1
ATOM 4224 O O . ALA A 1 552 ? 17.681 -12.798 11.724 1.00 93.44 552 ALA A O 1
ATOM 4225 N N . MET A 1 553 ? 17.111 -14.006 13.500 1.00 95.62 553 MET A N 1
ATOM 4226 C CA . MET A 1 553 ? 17.935 -13.242 14.454 1.00 95.62 553 MET A CA 1
ATOM 4227 C C . MET A 1 553 ? 19.118 -14.051 15.008 1.00 95.62 553 MET A C 1
ATOM 4229 O O . MET A 1 553 ? 19.219 -15.270 14.802 1.00 95.62 553 MET A O 1
ATOM 4233 N N . SER A 1 554 ? 20.043 -13.391 15.712 1.00 96.44 554 SER A N 1
ATOM 4234 C CA . SER A 1 554 ? 21.169 -14.062 16.366 1.00 96.44 554 SER A CA 1
ATOM 4235 C C . SER A 1 554 ? 20.711 -14.920 17.547 1.00 96.44 554 SER A C 1
ATOM 4237 O O . SER A 1 554 ? 19.714 -14.635 18.207 1.00 96.44 554 SER A O 1
ATOM 4239 N N . SER A 1 555 ? 21.455 -15.993 17.805 1.00 95.12 555 SER A N 1
ATOM 4240 C CA . SER A 1 555 ? 21.283 -16.875 18.955 1.00 95.12 555 SER A CA 1
ATOM 4241 C C . SER A 1 555 ? 22.631 -17.101 19.631 1.00 95.12 555 SER A C 1
ATOM 4243 O O . SER A 1 555 ? 23.686 -16.939 19.013 1.00 95.12 555 SER A O 1
ATOM 4245 N N . VAL A 1 556 ? 22.634 -17.519 20.899 1.00 95.50 556 VAL A N 1
ATOM 4246 C CA . VAL A 1 556 ? 23.885 -17.852 21.603 1.00 95.50 556 VAL A CA 1
ATOM 4247 C C . VAL A 1 556 ? 24.748 -18.856 20.805 1.00 95.50 556 VAL A C 1
ATOM 4249 O O . VAL A 1 556 ? 25.952 -18.619 20.664 1.00 95.50 556 VAL A O 1
ATOM 4252 N N . PRO A 1 557 ? 24.190 -19.924 20.190 1.00 95.50 557 PRO A N 1
ATOM 4253 C CA . PRO A 1 557 ? 24.949 -20.782 19.278 1.00 95.50 557 PRO A CA 1
ATOM 4254 C C . PRO A 1 557 ? 25.527 -20.069 18.046 1.00 95.50 557 PRO A C 1
ATOM 4256 O O . PRO A 1 557 ? 26.676 -20.341 17.685 1.00 95.50 557 PRO A O 1
ATOM 4259 N N . SER A 1 558 ? 24.777 -19.168 17.394 1.00 95.44 558 SER A N 1
ATOM 4260 C CA . SER A 1 558 ? 25.283 -18.461 16.206 1.00 95.44 558 SER A CA 1
ATOM 4261 C C . SER A 1 558 ? 26.420 -17.503 16.565 1.00 95.44 558 SER A C 1
ATOM 4263 O O . SER A 1 558 ? 27.431 -17.467 15.863 1.00 95.44 558 SER A O 1
ATOM 4265 N N . LEU A 1 559 ? 26.331 -16.821 17.710 1.00 95.94 559 LEU A N 1
ATOM 4266 C CA . LEU A 1 559 ? 27.417 -15.978 18.213 1.00 95.94 559 LEU A CA 1
ATOM 4267 C C . LEU A 1 559 ? 28.623 -16.785 18.672 1.00 95.94 559 LEU A C 1
ATOM 4269 O O . LEU A 1 559 ? 29.755 -16.384 18.413 1.00 95.94 559 LEU A O 1
ATOM 4273 N N . ARG A 1 560 ? 28.418 -17.958 19.278 1.00 94.38 560 ARG A N 1
ATOM 4274 C CA . ARG A 1 560 ? 29.522 -18.870 19.594 1.00 94.38 560 ARG A CA 1
ATOM 4275 C C . ARG A 1 560 ? 30.274 -19.293 18.332 1.00 94.38 560 ARG A C 1
ATOM 4277 O O . ARG A 1 560 ? 31.495 -19.368 18.360 1.00 94.38 560 ARG A O 1
ATOM 4284 N N . LYS A 1 561 ? 29.589 -19.526 17.208 1.00 94.19 561 LYS A N 1
ATOM 4285 C CA . LYS A 1 561 ? 30.261 -19.812 15.927 1.00 94.19 561 LYS A CA 1
ATOM 4286 C C . LYS A 1 561 ? 31.105 -18.625 15.441 1.00 94.19 561 LYS A C 1
ATOM 4288 O O . LYS A 1 561 ? 32.156 -18.839 14.847 1.00 94.19 561 LYS A O 1
ATOM 4293 N N . ARG A 1 562 ? 30.653 -17.395 15.704 1.00 93.12 562 ARG A N 1
ATOM 4294 C CA . ARG A 1 562 ? 31.272 -16.148 15.228 1.00 93.12 562 ARG A CA 1
ATOM 4295 C C . ARG A 1 562 ? 32.440 -15.677 16.114 1.00 93.12 562 ARG A C 1
ATOM 4297 O O . ARG A 1 562 ? 33.447 -15.222 15.588 1.00 93.12 562 ARG A O 1
ATOM 4304 N N . PHE A 1 563 ? 32.342 -15.848 17.435 1.00 93.38 563 PHE A N 1
ATOM 4305 C CA . PHE A 1 563 ? 33.304 -15.323 18.422 1.00 93.38 563 PHE A CA 1
ATOM 4306 C C . PHE A 1 563 ? 33.990 -16.393 19.290 1.00 93.38 563 PHE A C 1
ATOM 4308 O O . PHE A 1 563 ? 34.917 -16.081 20.034 1.00 93.38 563 PHE A O 1
ATOM 4315 N N . ASN A 1 564 ? 33.581 -17.660 19.183 1.00 91.38 564 ASN A N 1
ATOM 4316 C CA . ASN A 1 564 ? 34.084 -18.805 19.946 1.00 91.38 564 ASN A CA 1
ATOM 4317 C C . ASN A 1 564 ? 33.928 -18.674 21.474 1.00 91.38 564 ASN A C 1
ATOM 4319 O O . ASN A 1 564 ? 32.952 -19.175 22.035 1.00 91.38 564 ASN A O 1
ATOM 4323 N N . VAL A 1 565 ? 34.886 -18.040 22.154 1.00 90.75 565 VAL A N 1
ATOM 4324 C CA . VAL A 1 565 ? 34.909 -17.870 23.615 1.00 90.75 565 VAL A CA 1
ATOM 4325 C C . VAL A 1 565 ? 35.355 -16.448 23.995 1.00 90.75 565 VAL A C 1
ATOM 4327 O O . VAL A 1 565 ? 36.224 -15.898 23.322 1.00 90.75 565 VAL A O 1
ATOM 4330 N N . PRO A 1 566 ? 34.828 -15.862 25.090 1.00 91.19 566 PRO A N 1
ATOM 4331 C CA . PRO A 1 566 ? 33.747 -16.388 25.922 1.00 91.19 566 PRO A CA 1
ATOM 4332 C C . PRO A 1 566 ? 32.409 -16.408 25.171 1.00 91.19 566 PRO A C 1
ATOM 4334 O O . PRO A 1 566 ? 32.227 -15.722 24.168 1.00 91.19 566 PRO A O 1
ATOM 4337 N N . MET A 1 567 ? 31.478 -17.226 25.655 1.00 93.50 567 MET A N 1
ATOM 4338 C CA . MET A 1 567 ? 30.111 -17.247 25.141 1.00 93.50 567 MET A CA 1
ATOM 4339 C C . MET A 1 567 ? 29.440 -15.896 25.413 1.00 93.50 567 MET A C 1
ATOM 4341 O O . MET A 1 567 ? 29.563 -15.361 26.514 1.00 93.50 567 MET A O 1
ATOM 4345 N N . GLN A 1 568 ? 28.749 -15.354 24.411 1.00 93.56 568 GLN A N 1
ATOM 4346 C CA . GLN A 1 568 ? 28.132 -14.029 24.471 1.00 93.56 568 GLN A CA 1
ATOM 4347 C C . GLN A 1 568 ? 26.612 -14.126 24.341 1.00 93.56 568 GLN A C 1
ATOM 4349 O O . GLN A 1 568 ? 26.096 -14.994 23.635 1.00 93.56 568 GLN A O 1
ATOM 4354 N N . ALA A 1 569 ? 25.921 -13.211 25.018 1.00 95.38 569 ALA A N 1
ATOM 4355 C CA . ALA A 1 569 ? 24.492 -12.980 24.865 1.00 95.38 569 ALA A CA 1
ATOM 4356 C C . ALA A 1 569 ? 24.168 -12.474 23.446 1.00 95.38 569 ALA A C 1
ATOM 4358 O O . ALA A 1 569 ? 24.960 -11.742 22.845 1.00 95.38 569 ALA A O 1
ATOM 4359 N N . SER A 1 570 ? 23.014 -12.884 22.921 1.00 94.94 570 SER A N 1
ATOM 4360 C CA . SER A 1 570 ? 22.535 -12.586 21.572 1.00 94.94 570 SER A CA 1
ATOM 4361 C C . SER A 1 570 ? 21.467 -11.494 21.566 1.00 94.94 570 SER A C 1
ATOM 4363 O O . SER A 1 570 ? 21.186 -10.871 22.594 1.00 94.94 570 SER A O 1
ATOM 4365 N N . MET A 1 571 ? 20.871 -11.237 20.399 1.00 97.00 571 MET A N 1
ATOM 4366 C CA . MET A 1 571 ? 19.768 -10.286 20.267 1.00 97.00 571 MET A CA 1
ATOM 4367 C C . MET A 1 571 ? 18.610 -10.616 21.218 1.00 97.00 571 MET A C 1
ATOM 4369 O O . MET A 1 571 ? 18.019 -9.700 21.785 1.00 97.00 571 MET A O 1
ATOM 4373 N N . ALA A 1 572 ? 18.306 -11.903 21.429 1.00 95.50 572 ALA A N 1
ATOM 4374 C CA . ALA A 1 572 ? 17.195 -12.321 22.282 1.00 95.50 572 ALA A CA 1
ATOM 4375 C C . ALA A 1 572 ? 17.418 -11.879 23.733 1.00 95.50 572 ALA A C 1
ATOM 4377 O O . ALA A 1 572 ? 16.577 -11.196 24.313 1.00 95.50 572 ALA A O 1
ATOM 4378 N N . GLU A 1 573 ? 18.584 -12.186 24.301 1.00 97.31 573 GLU A N 1
ATOM 4379 C CA . GLU A 1 573 ? 18.939 -11.753 25.652 1.00 97.31 573 GLU A CA 1
ATOM 4380 C C . GLU A 1 573 ? 18.999 -10.223 25.766 1.00 97.31 573 GLU A C 1
ATOM 4382 O O . GLU A 1 573 ? 18.598 -9.675 26.792 1.00 97.31 573 GLU A O 1
ATOM 4387 N N . PHE A 1 574 ? 19.447 -9.519 24.718 1.00 98.12 574 PHE A N 1
ATOM 4388 C CA . PHE A 1 574 ? 19.475 -8.055 24.705 1.00 98.12 574 PHE A CA 1
ATOM 4389 C C . PHE A 1 574 ? 18.065 -7.455 24.803 1.00 98.12 574 PHE A C 1
ATOM 4391 O O . PHE A 1 574 ? 17.824 -6.588 25.643 1.00 98.12 574 PHE A O 1
ATOM 4398 N N . VAL A 1 575 ? 17.121 -7.935 23.986 1.00 97.62 575 VAL A N 1
ATOM 4399 C CA . VAL A 1 575 ? 15.717 -7.477 23.980 1.00 97.62 575 VAL A CA 1
ATOM 4400 C C . VAL A 1 575 ? 15.016 -7.773 25.306 1.00 97.62 575 VAL A C 1
ATOM 4402 O O . VAL A 1 575 ? 14.202 -6.969 25.769 1.00 97.62 575 VAL A O 1
ATOM 4405 N N . LEU A 1 576 ? 15.318 -8.919 25.919 1.00 97.00 576 LEU A N 1
ATOM 4406 C CA . LEU A 1 576 ? 14.726 -9.330 27.192 1.00 97.00 576 LEU A CA 1
ATOM 4407 C C . LEU A 1 576 ? 15.297 -8.547 28.379 1.00 97.00 576 LEU A C 1
ATOM 4409 O O . LEU A 1 576 ? 14.549 -8.216 29.292 1.00 97.00 576 LEU A O 1
ATOM 4413 N N . MET A 1 577 ? 16.595 -8.221 28.366 1.00 96.88 577 MET A N 1
ATOM 4414 C CA . MET A 1 577 ? 17.233 -7.478 29.459 1.00 96.88 577 MET A CA 1
ATOM 4415 C C . MET A 1 577 ? 16.835 -5.993 29.488 1.00 96.88 577 MET A C 1
ATOM 4417 O O . MET A 1 577 ? 16.816 -5.395 30.560 1.00 96.88 577 MET A O 1
ATOM 4421 N N . HIS A 1 578 ? 16.525 -5.387 28.339 1.00 97.19 578 HIS A N 1
ATOM 4422 C CA . HIS A 1 578 ? 16.220 -3.956 28.257 1.00 97.19 578 HIS A CA 1
ATOM 4423 C C . HIS A 1 578 ? 14.705 -3.698 28.222 1.00 97.19 578 HIS A C 1
ATOM 4425 O O . HIS A 1 578 ? 14.015 -4.040 27.260 1.00 97.19 578 HIS A O 1
ATOM 4431 N N . GLU A 1 579 ? 14.179 -3.029 29.250 1.00 95.44 579 GLU A N 1
ATOM 4432 C CA . GLU A 1 579 ? 12.747 -2.694 29.375 1.00 95.44 579 GLU A CA 1
ATOM 4433 C C . GLU A 1 579 ? 12.243 -1.757 28.264 1.00 95.44 579 GLU A C 1
ATOM 4435 O O . GLU A 1 579 ? 11.086 -1.833 27.845 1.00 95.44 579 GLU A O 1
ATOM 4440 N N . ASP A 1 580 ? 13.129 -0.905 27.745 1.00 95.44 580 ASP A N 1
ATOM 4441 C CA . ASP A 1 580 ? 12.825 0.024 26.655 1.00 95.44 580 ASP A CA 1
ATOM 4442 C C . ASP A 1 580 ? 12.656 -0.663 25.297 1.00 95.44 580 ASP A C 1
ATOM 4444 O O . ASP A 1 580 ? 12.098 -0.065 24.372 1.00 95.44 580 ASP A O 1
ATOM 4448 N N . MET A 1 581 ? 13.125 -1.907 25.169 1.00 98.12 581 MET A N 1
ATOM 4449 C CA . MET A 1 581 ? 13.008 -2.675 23.939 1.00 98.12 581 MET A CA 1
ATOM 4450 C C . MET A 1 581 ? 11.598 -3.224 23.765 1.00 98.12 581 MET A C 1
ATOM 4452 O O . MET A 1 581 ? 10.985 -3.761 24.690 1.00 98.12 581 MET A O 1
ATOM 4456 N N . SER A 1 582 ? 11.119 -3.139 22.533 1.00 98.56 582 SER A N 1
ATOM 4457 C CA . SER A 1 582 ? 9.903 -3.792 22.052 1.00 98.56 582 SER A CA 1
ATOM 4458 C C . SER A 1 582 ? 10.238 -4.802 20.960 1.00 98.56 582 SER A C 1
ATOM 4460 O O . SER A 1 582 ? 11.360 -4.809 20.453 1.00 98.56 582 SER A O 1
ATOM 4462 N N . THR A 1 583 ? 9.301 -5.689 20.642 1.00 98.56 583 THR A N 1
ATOM 4463 C CA . THR A 1 583 ? 9.486 -6.677 19.575 1.00 98.56 583 THR A CA 1
ATOM 4464 C C . THR A 1 583 ? 8.149 -7.129 19.006 1.00 98.56 583 THR A C 1
ATOM 4466 O O . THR A 1 583 ? 7.101 -6.899 19.620 1.00 98.56 583 THR A O 1
ATOM 4469 N N . GLU A 1 584 ? 8.197 -7.767 17.846 1.00 98.62 584 GLU A N 1
ATOM 4470 C CA . GLU A 1 584 ? 7.040 -8.314 17.145 1.00 98.62 584 GLU A CA 1
ATOM 4471 C C . GLU A 1 584 ? 6.956 -9.829 17.332 1.00 98.62 584 GLU A C 1
ATOM 4473 O O . GLU A 1 584 ? 7.970 -10.489 17.544 1.00 98.62 584 GLU A O 1
ATOM 4478 N N . VAL A 1 585 ? 5.763 -10.402 17.202 1.00 98.56 585 VAL A N 1
ATOM 4479 C CA . VAL A 1 585 ? 5.565 -11.849 17.063 1.00 98.56 585 VAL A CA 1
ATOM 4480 C C . VAL A 1 585 ? 4.535 -12.147 15.980 1.00 98.56 585 VAL A C 1
ATOM 4482 O O . VAL A 1 585 ? 3.527 -11.450 15.855 1.00 98.56 585 VAL A O 1
ATOM 4485 N N . ILE A 1 586 ? 4.781 -13.228 15.240 1.00 98.69 586 ILE A N 1
ATOM 4486 C CA . ILE A 1 586 ? 3.891 -13.765 14.207 1.00 98.69 586 ILE A CA 1
ATOM 4487 C C . ILE A 1 586 ? 3.092 -14.904 14.852 1.00 98.69 586 ILE A C 1
ATOM 4489 O O . ILE A 1 586 ? 3.596 -16.012 15.046 1.00 98.69 586 ILE A O 1
ATOM 4493 N N . ALA A 1 587 ? 1.851 -14.620 15.250 1.00 98.44 587 ALA A N 1
ATOM 4494 C CA . ALA A 1 587 ? 0.996 -15.558 15.985 1.00 98.44 587 ALA A CA 1
ATOM 4495 C C . ALA A 1 587 ? 0.066 -16.353 15.051 1.00 98.44 587 ALA A C 1
ATOM 4497 O O . ALA A 1 587 ? -1.147 -16.391 15.246 1.00 98.44 587 ALA A O 1
ATOM 4498 N N . ASP A 1 588 ? 0.622 -16.964 14.006 1.00 98.00 588 ASP A N 1
ATOM 4499 C CA . ASP A 1 588 ? -0.141 -17.732 13.011 1.00 98.00 588 ASP A CA 1
ATOM 4500 C C . ASP A 1 588 ? -0.320 -19.219 13.366 1.00 98.00 588 ASP A C 1
ATOM 4502 O O . ASP A 1 588 ? -1.188 -19.881 12.792 1.00 98.00 588 ASP A O 1
ATOM 4506 N N . GLY A 1 589 ? 0.456 -19.722 14.332 1.00 96.75 589 GLY A N 1
ATOM 4507 C CA . GLY A 1 589 ? 0.513 -21.132 14.729 1.00 96.75 589 GLY A CA 1
ATOM 4508 C C . GLY A 1 589 ? 1.598 -21.946 14.014 1.00 96.75 589 GLY A C 1
ATOM 4509 O O . GLY A 1 589 ? 1.729 -23.141 14.277 1.00 96.75 589 GLY A O 1
ATOM 4510 N N . PHE A 1 590 ? 2.390 -21.311 13.144 1.00 97.06 590 PHE A N 1
ATOM 4511 C CA . PHE A 1 590 ? 3.477 -21.933 12.383 1.00 97.06 590 PHE A CA 1
ATOM 4512 C C . PHE A 1 590 ? 4.835 -21.321 12.713 1.00 97.06 590 PHE A C 1
ATOM 4514 O O . PHE A 1 590 ? 5.795 -22.058 12.930 1.00 97.06 590 PHE A O 1
ATOM 4521 N N . HIS A 1 591 ? 4.917 -19.992 12.783 1.00 97.56 591 HIS A N 1
ATOM 4522 C CA . HIS A 1 591 ? 6.158 -19.297 13.117 1.00 97.56 591 HIS A CA 1
ATOM 4523 C C . HIS A 1 591 ? 6.525 -19.503 14.584 1.00 97.56 591 HIS A C 1
ATOM 4525 O O . HIS A 1 591 ? 7.681 -19.785 14.897 1.00 97.56 591 HIS A O 1
ATOM 4531 N N . LEU A 1 592 ? 5.538 -19.413 15.480 1.00 97.81 592 LEU A N 1
ATOM 4532 C CA . LEU A 1 592 ? 5.727 -19.614 16.912 1.00 97.81 592 LEU A CA 1
ATOM 4533 C C . LEU A 1 592 ? 4.667 -20.556 17.480 1.00 97.81 592 LEU A C 1
ATOM 4535 O O . LEU A 1 592 ? 3.464 -20.364 17.296 1.00 97.81 592 LEU A O 1
ATOM 4539 N N . ALA A 1 593 ? 5.136 -21.553 18.227 1.00 97.94 593 ALA A N 1
ATOM 4540 C CA . ALA A 1 593 ? 4.283 -22.427 19.019 1.00 97.94 593 ALA A CA 1
ATOM 4541 C C . ALA A 1 593 ? 3.643 -21.659 20.200 1.00 97.94 593 ALA A C 1
ATOM 4543 O O . ALA A 1 593 ? 4.218 -20.665 20.665 1.00 97.94 593 ALA A O 1
ATOM 4544 N N . PRO A 1 594 ? 2.492 -22.122 20.731 1.00 98.38 594 PRO A N 1
ATOM 4545 C CA . PRO A 1 594 ? 1.815 -21.529 21.889 1.00 98.38 594 PRO A CA 1
ATOM 4546 C C . PRO A 1 594 ? 2.728 -21.139 23.058 1.00 98.38 594 PRO A C 1
ATOM 4548 O O . PRO A 1 594 ? 2.613 -20.043 23.601 1.00 98.38 594 PRO A O 1
ATOM 4551 N N . GLU A 1 595 ? 3.676 -21.998 23.427 1.00 98.44 595 GLU A N 1
ATOM 4552 C CA . GLU A 1 595 ? 4.591 -21.756 24.540 1.00 98.44 595 GLU A CA 1
ATOM 4553 C C . GLU A 1 595 ? 5.585 -20.613 24.281 1.00 98.44 595 GLU A C 1
ATOM 4555 O O . GLU A 1 595 ? 5.968 -19.922 25.226 1.00 98.44 595 GLU A O 1
ATOM 4560 N N . LEU A 1 596 ? 5.973 -20.367 23.024 1.00 98.25 596 LEU A N 1
ATOM 4561 C CA . LEU A 1 596 ? 6.819 -19.225 22.660 1.00 98.25 596 LEU A CA 1
ATOM 4562 C C . LEU A 1 596 ? 6.020 -17.922 22.650 1.00 98.25 596 LEU A C 1
ATOM 4564 O O . LEU A 1 596 ? 6.531 -16.897 23.103 1.00 98.25 596 LEU A O 1
ATOM 4568 N N . LEU A 1 597 ? 4.762 -17.964 22.204 1.00 98.69 597 LEU A N 1
ATOM 4569 C CA . LEU A 1 597 ? 3.852 -16.819 22.283 1.00 98.69 597 LEU A CA 1
ATOM 4570 C C . LEU A 1 597 ? 3.601 -16.413 23.742 1.00 98.69 597 LEU A C 1
ATOM 4572 O O . LEU A 1 597 ? 3.752 -15.243 24.098 1.00 98.69 597 LEU A O 1
ATOM 4576 N N . GLU A 1 598 ? 3.302 -17.386 24.606 1.00 98.69 598 GLU A N 1
ATOM 4577 C CA . GLU A 1 598 ? 3.136 -17.169 26.046 1.00 98.69 598 GLU A CA 1
ATOM 4578 C C . GLU A 1 598 ? 4.423 -16.631 26.688 1.00 98.69 598 GLU A C 1
ATOM 4580 O O . GLU A 1 598 ? 4.378 -15.701 27.497 1.00 98.69 598 GLU A O 1
ATOM 4585 N N . PHE A 1 599 ? 5.586 -17.178 26.317 1.00 98.62 599 PHE A N 1
ATOM 4586 C CA . PHE A 1 599 ? 6.875 -16.691 26.803 1.00 98.62 599 PHE A CA 1
ATOM 4587 C C . PHE A 1 599 ? 7.111 -15.229 26.407 1.00 98.62 599 PHE A C 1
ATOM 4589 O O . PHE A 1 599 ? 7.425 -14.406 27.269 1.00 98.62 599 PHE A O 1
ATOM 4596 N N . ALA A 1 600 ? 6.928 -14.881 25.129 1.00 98.19 600 ALA A N 1
ATOM 4597 C CA . ALA A 1 600 ? 7.101 -13.514 24.645 1.00 98.19 600 ALA A CA 1
ATOM 4598 C C . ALA A 1 600 ? 6.171 -12.539 25.378 1.00 98.19 600 ALA A C 1
ATOM 4600 O O . ALA A 1 600 ? 6.625 -11.494 25.854 1.00 98.19 600 ALA A O 1
ATOM 4601 N N . TYR A 1 601 ? 4.895 -12.910 25.541 1.00 98.56 601 TYR A N 1
ATOM 4602 C CA . TYR A 1 601 ? 3.915 -12.109 26.273 1.00 98.56 601 TYR A CA 1
ATOM 4603 C C . TYR A 1 601 ? 4.338 -11.887 27.727 1.00 98.56 601 TYR A C 1
ATOM 4605 O O . TYR A 1 601 ? 4.373 -10.744 28.177 1.00 98.56 601 TYR A O 1
ATOM 4613 N N . ARG A 1 602 ? 4.743 -12.933 28.453 1.00 98.31 602 ARG A N 1
ATOM 4614 C CA . ARG A 1 602 ? 5.163 -12.785 29.856 1.00 98.31 602 ARG A CA 1
ATOM 4615 C C . ARG A 1 602 ? 6.429 -11.960 30.030 1.00 98.31 602 ARG A C 1
ATOM 4617 O O . ARG A 1 602 ? 6.576 -11.295 31.051 1.00 98.31 602 ARG A O 1
ATOM 4624 N N . MET A 1 603 ? 7.356 -12.029 29.078 1.00 97.94 603 MET A N 1
ATOM 4625 C CA . MET A 1 603 ? 8.633 -11.325 29.187 1.00 97.94 603 MET A CA 1
ATOM 4626 C C . MET A 1 603 ? 8.554 -9.862 28.760 1.00 97.94 603 MET A C 1
ATOM 4628 O O . MET A 1 603 ? 9.235 -9.020 29.342 1.00 97.94 603 MET A O 1
ATOM 4632 N N . LYS A 1 604 ? 7.764 -9.543 27.729 1.00 97.88 604 LYS A N 1
ATOM 4633 C CA . LYS A 1 604 ? 7.673 -8.174 27.200 1.00 97.88 604 LYS A CA 1
ATOM 4634 C C . LYS A 1 604 ? 6.425 -7.435 27.665 1.00 97.88 604 LYS A C 1
ATOM 4636 O O . LYS A 1 604 ? 6.465 -6.213 27.788 1.00 97.88 604 LYS A O 1
ATOM 4641 N N . GLY A 1 605 ? 5.347 -8.153 27.955 1.00 98.12 605 GLY A N 1
ATOM 4642 C CA . GLY A 1 605 ? 4.049 -7.579 28.276 1.00 98.12 605 GLY A CA 1
ATOM 4643 C C . GLY A 1 605 ? 3.374 -6.930 27.066 1.00 98.12 605 GLY A C 1
ATOM 4644 O O . GLY A 1 605 ? 3.995 -6.612 26.047 1.00 98.12 605 GLY A O 1
ATOM 4645 N N . ALA A 1 606 ? 2.074 -6.675 27.198 1.00 98.31 606 ALA A N 1
ATOM 4646 C CA . ALA A 1 606 ? 1.251 -6.165 26.103 1.00 98.31 606 ALA A CA 1
ATOM 4647 C C . ALA A 1 606 ? 1.640 -4.761 25.604 1.00 98.31 606 ALA A C 1
ATOM 4649 O O . ALA A 1 606 ? 1.247 -4.371 24.512 1.00 98.31 606 ALA A O 1
ATOM 4650 N N . THR A 1 607 ? 2.400 -3.981 26.381 1.00 98.12 607 THR A N 1
ATOM 4651 C CA . THR A 1 607 ? 2.844 -2.614 26.035 1.00 98.12 607 THR A CA 1
ATOM 4652 C C . THR A 1 607 ? 4.128 -2.573 25.197 1.00 98.12 607 THR A C 1
ATOM 4654 O O . THR A 1 607 ? 4.504 -1.509 24.688 1.00 98.12 607 THR A O 1
ATOM 4657 N N . ARG A 1 608 ? 4.831 -3.706 25.066 1.00 98.38 608 ARG A N 1
ATOM 4658 C CA . ARG A 1 608 ? 6.088 -3.824 24.305 1.00 98.38 608 ARG A CA 1
ATOM 4659 C C . ARG A 1 608 ? 6.075 -4.951 23.273 1.00 98.38 608 ARG A C 1
ATOM 4661 O O . ARG A 1 608 ? 6.970 -4.966 22.432 1.00 98.38 608 ARG A O 1
ATOM 4668 N N . LEU A 1 609 ? 5.100 -5.854 23.322 1.00 98.75 609 LEU A N 1
ATOM 4669 C CA . LEU A 1 609 ? 4.901 -6.892 22.317 1.00 98.75 609 LEU A CA 1
ATOM 4670 C C . LEU A 1 609 ? 3.902 -6.421 21.250 1.00 98.75 609 LEU A C 1
ATOM 4672 O O . LEU A 1 609 ? 2.818 -5.952 21.591 1.00 98.75 609 LEU A O 1
ATOM 4676 N N . CYS A 1 610 ? 4.270 -6.528 19.975 1.00 98.88 610 CYS A N 1
ATOM 4677 C CA . CYS A 1 610 ? 3.397 -6.218 18.840 1.00 98.88 610 CYS A CA 1
ATOM 4678 C C . CYS A 1 610 ? 2.991 -7.514 18.134 1.00 98.88 610 CYS A C 1
ATOM 4680 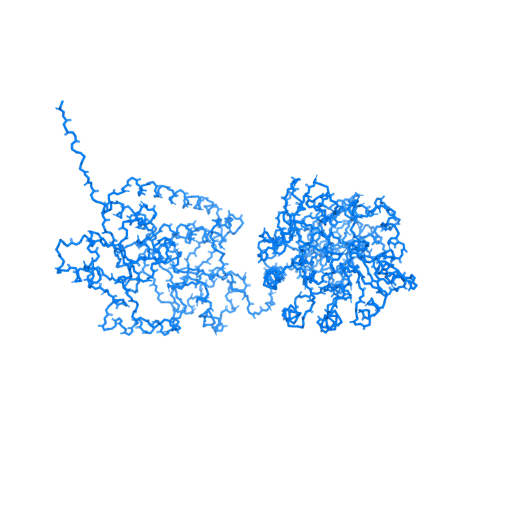O O . CYS A 1 610 ? 3.840 -8.373 17.903 1.00 98.88 610 CYS A O 1
ATOM 4682 N N . LEU A 1 611 ? 1.715 -7.649 17.771 1.00 98.88 611 LEU A N 1
ATOM 4683 C CA . LEU A 1 611 ? 1.306 -8.645 16.782 1.00 98.88 611 LEU A CA 1
ATOM 4684 C C . LEU A 1 611 ? 1.500 -8.037 15.398 1.00 98.88 611 LEU A C 1
ATOM 4686 O O . LEU A 1 611 ? 1.036 -6.924 15.154 1.00 98.88 611 LEU A O 1
ATOM 4690 N N . VAL A 1 612 ? 2.172 -8.767 14.516 1.00 98.81 612 VAL A N 1
ATOM 4691 C CA . VAL A 1 612 ? 2.362 -8.375 13.117 1.00 98.81 612 VAL A CA 1
ATOM 4692 C C . VAL A 1 612 ? 2.084 -9.556 12.222 1.00 98.81 612 VAL A C 1
ATOM 4694 O O . VAL A 1 612 ? 2.375 -10.692 12.608 1.00 98.81 612 VAL A O 1
ATOM 4697 N N . THR A 1 613 ? 1.531 -9.308 11.036 1.00 98.69 613 THR A N 1
ATOM 4698 C CA . THR A 1 613 ? 1.248 -10.432 10.148 1.00 98.69 613 THR A CA 1
ATOM 4699 C C . THR A 1 613 ? 2.501 -10.995 9.524 1.00 98.69 613 THR A C 1
ATOM 4701 O O . THR A 1 613 ? 2.590 -12.216 9.402 1.00 98.69 613 THR A O 1
ATOM 4704 N N . ASP A 1 614 ? 3.428 -10.133 9.095 1.00 98.25 614 ASP A N 1
ATOM 4705 C CA . ASP A 1 614 ? 4.451 -10.511 8.121 1.00 98.25 614 ASP A CA 1
ATOM 4706 C C . ASP A 1 614 ? 3.778 -11.326 6.998 1.00 98.25 614 ASP A C 1
ATOM 4708 O O . ASP A 1 614 ? 4.155 -12.450 6.694 1.00 98.25 614 ASP A O 1
ATOM 4712 N N . ALA A 1 615 ? 2.626 -10.855 6.500 1.00 98.38 615 ALA A N 1
ATOM 4713 C CA . ALA A 1 615 ? 1.872 -11.590 5.490 1.00 98.38 615 ALA A CA 1
ATOM 4714 C C . ALA A 1 615 ? 2.477 -11.355 4.109 1.00 98.38 615 ALA A C 1
ATOM 4716 O O . ALA A 1 615 ? 2.728 -10.215 3.709 1.00 98.38 615 ALA A O 1
ATOM 4717 N N . ASN A 1 616 ? 2.640 -12.435 3.349 1.00 97.88 616 ASN A N 1
ATOM 4718 C CA . ASN A 1 616 ? 3.075 -12.386 1.959 1.00 97.88 616 ASN A CA 1
ATOM 4719 C C . ASN A 1 616 ? 1.883 -12.388 0.979 1.00 97.88 616 ASN A C 1
ATOM 4721 O O . ASN A 1 616 ? 0.714 -12.505 1.362 1.00 97.88 616 ASN A O 1
ATOM 4725 N N . ARG A 1 617 ? 2.181 -12.302 -0.326 1.00 97.75 617 ARG A N 1
ATOM 4726 C CA . ARG A 1 617 ? 1.164 -12.238 -1.390 1.00 97.75 617 ARG A CA 1
ATOM 4727 C C . ARG A 1 617 ? 0.163 -13.396 -1.428 1.00 97.75 617 ARG A C 1
ATOM 4729 O O . ARG A 1 617 ? -0.894 -13.248 -2.034 1.00 97.75 617 ARG A O 1
ATOM 4736 N N . ALA A 1 618 ? 0.470 -14.540 -0.820 1.00 98.12 618 ALA A N 1
ATOM 4737 C CA . ALA A 1 618 ? -0.403 -15.708 -0.805 1.00 98.12 618 ALA A CA 1
ATOM 4738 C C . ALA A 1 618 ? -1.564 -15.593 0.201 1.00 98.12 618 ALA A C 1
ATOM 4740 O O . ALA A 1 618 ? -2.463 -16.433 0.183 1.00 98.12 618 ALA A O 1
ATOM 4741 N N . LEU A 1 619 ? -1.611 -14.556 1.049 1.00 97.94 619 LEU A N 1
ATOM 4742 C CA . LEU A 1 619 ? -2.777 -14.304 1.898 1.00 97.94 619 LEU A CA 1
ATOM 4743 C C . LEU A 1 619 ? -4.045 -14.170 1.047 1.00 97.94 619 LEU A C 1
ATOM 4745 O O . LEU A 1 619 ? -4.135 -13.301 0.191 1.00 97.94 619 LEU A O 1
ATOM 4749 N N . GLY A 1 620 ? -5.053 -15.010 1.292 1.00 94.31 620 GLY A N 1
ATOM 4750 C CA . GLY A 1 620 ? -6.296 -15.019 0.505 1.00 94.31 620 GLY A CA 1
ATOM 4751 C C . GLY A 1 620 ? -6.214 -15.735 -0.848 1.00 94.31 620 GLY A C 1
ATOM 4752 O O . GLY A 1 620 ? -7.212 -15.766 -1.560 1.00 94.31 620 GLY A O 1
ATOM 4753 N N . MET A 1 621 ? -5.075 -16.347 -1.173 1.00 97.81 621 MET A N 1
ATOM 4754 C CA . MET A 1 621 ? -4.867 -17.112 -2.401 1.00 97.81 621 MET A CA 1
ATOM 4755 C C . MET A 1 621 ? -4.936 -18.628 -2.138 1.00 97.81 621 MET A C 1
ATOM 4757 O O . MET A 1 621 ? -4.723 -19.069 -1.007 1.00 97.81 621 MET A O 1
ATOM 4761 N N . PRO A 1 622 ? -5.230 -19.459 -3.157 1.00 97.44 622 PRO A N 1
ATOM 4762 C CA . PRO A 1 622 ? -5.131 -20.914 -3.027 1.00 97.44 622 PRO A CA 1
ATOM 4763 C C . PRO A 1 622 ? -3.681 -21.372 -2.783 1.00 97.44 622 PRO A C 1
ATOM 4765 O O . PRO A 1 622 ? -2.729 -20.641 -3.048 1.00 97.44 622 PRO A O 1
ATOM 4768 N N . ALA A 1 623 ? -3.490 -22.614 -2.334 1.00 97.44 623 ALA A N 1
ATOM 4769 C CA . ALA A 1 623 ? -2.156 -23.219 -2.273 1.00 97.44 623 ALA A CA 1
ATOM 4770 C C . ALA A 1 623 ? -1.480 -23.206 -3.660 1.00 97.44 623 ALA A C 1
ATOM 4772 O O . ALA A 1 623 ? -2.137 -23.448 -4.676 1.00 97.44 623 ALA A O 1
ATOM 4773 N N . GLY A 1 624 ? -0.176 -22.928 -3.715 1.00 97.25 624 GLY A N 1
ATOM 4774 C CA . GLY A 1 624 ? 0.541 -22.764 -4.980 1.00 97.25 624 GLY A CA 1
ATOM 4775 C C . GLY A 1 624 ? 1.905 -22.089 -4.854 1.00 97.25 624 GLY A C 1
ATOM 4776 O O . GLY A 1 624 ? 2.374 -21.785 -3.757 1.00 97.25 624 GLY A O 1
ATOM 4777 N N . GLU A 1 625 ? 2.551 -21.870 -5.998 1.00 97.12 625 GLU A N 1
ATOM 4778 C CA . GLU A 1 625 ? 3.819 -21.141 -6.094 1.00 97.12 625 GLU A CA 1
ATOM 4779 C C . GLU A 1 625 ? 3.587 -19.650 -6.337 1.00 97.12 625 GLU A C 1
ATOM 4781 O O . GLU A 1 625 ? 2.769 -19.252 -7.168 1.00 97.12 625 GLU A O 1
ATOM 4786 N N . TYR A 1 626 ? 4.355 -18.826 -5.630 1.00 96.69 626 TYR A N 1
ATOM 4787 C CA . TYR A 1 626 ? 4.247 -17.373 -5.651 1.00 96.69 626 TYR A CA 1
ATOM 4788 C C . TYR A 1 626 ? 5.634 -16.727 -5.606 1.00 96.69 626 TYR A C 1
ATOM 4790 O O . TYR A 1 626 ? 6.636 -17.370 -5.293 1.00 96.69 626 TYR A O 1
ATOM 4798 N N . ARG A 1 627 ? 5.702 -15.427 -5.903 1.00 95.19 627 ARG A N 1
ATOM 4799 C CA . ARG A 1 627 ? 6.912 -14.618 -5.705 1.00 95.19 627 ARG A CA 1
ATOM 4800 C C . ARG A 1 627 ? 6.850 -13.884 -4.367 1.00 95.19 627 ARG A C 1
ATOM 4802 O O . ARG A 1 627 ? 5.803 -13.367 -4.008 1.00 95.19 627 ARG A O 1
ATOM 4809 N N . PHE A 1 628 ? 7.955 -13.811 -3.643 1.00 95.19 628 PHE A N 1
ATOM 4810 C CA . PHE A 1 628 ? 8.112 -12.979 -2.455 1.00 95.19 628 PHE A CA 1
ATOM 4811 C C . PHE A 1 628 ? 8.821 -11.674 -2.834 1.00 95.19 628 PHE A C 1
ATOM 4813 O O . PHE A 1 628 ? 9.920 -11.727 -3.399 1.00 95.19 628 PHE A O 1
ATOM 4820 N N . GLY A 1 629 ? 8.221 -10.517 -2.545 1.00 94.62 629 GLY A N 1
ATOM 4821 C CA . GLY A 1 629 ? 8.680 -9.233 -3.071 1.00 94.62 629 GLY A CA 1
ATOM 4822 C C . GLY A 1 629 ? 8.268 -9.041 -4.534 1.00 94.62 629 GLY A C 1
ATOM 4823 O O . GLY A 1 629 ? 7.268 -9.600 -4.979 1.00 94.62 629 GLY A O 1
ATOM 4824 N N . ASN A 1 630 ? 9.048 -8.274 -5.303 1.00 94.44 630 ASN A N 1
ATOM 4825 C CA . ASN A 1 630 ? 8.713 -7.875 -6.677 1.00 94.44 630 ASN A CA 1
ATOM 4826 C C . ASN A 1 630 ? 8.352 -9.065 -7.595 1.00 94.44 630 ASN A C 1
ATOM 4828 O O . ASN A 1 630 ? 9.065 -10.068 -7.640 1.00 94.44 630 ASN A O 1
ATOM 4832 N N . ARG A 1 631 ? 7.281 -8.933 -8.383 1.00 93.50 631 ARG A N 1
ATOM 4833 C CA . ARG A 1 631 ? 6.769 -9.991 -9.272 1.00 93.50 631 ARG A CA 1
ATOM 4834 C C . ARG A 1 631 ? 7.786 -10.563 -10.267 1.00 93.50 631 ARG A C 1
ATOM 4836 O O . ARG A 1 631 ? 7.696 -11.743 -10.601 1.00 93.50 631 ARG A O 1
ATOM 4843 N N . GLU A 1 632 ? 8.732 -9.763 -10.748 1.00 91.25 632 GLU A N 1
ATOM 4844 C CA . GLU A 1 632 ? 9.703 -10.188 -11.764 1.00 91.25 632 GLU A CA 1
ATOM 4845 C C . GLU A 1 632 ? 10.983 -10.754 -11.139 1.00 91.25 632 GLU A C 1
ATOM 4847 O O . GLU A 1 632 ? 11.504 -11.774 -11.597 1.00 91.25 632 GLU A O 1
ATOM 4852 N N . SER A 1 633 ? 11.480 -10.115 -10.075 1.00 90.62 633 SER A N 1
ATOM 4853 C CA . SER A 1 633 ? 12.800 -10.410 -9.498 1.00 90.62 633 SER A CA 1
ATOM 4854 C C . SER A 1 633 ? 12.780 -11.004 -8.086 1.00 90.62 633 SER A C 1
ATOM 4856 O O . SER A 1 633 ? 13.844 -11.311 -7.549 1.00 90.62 633 SER A O 1
ATOM 4858 N N . GLY A 1 634 ? 11.611 -11.127 -7.457 1.00 91.81 634 GLY A N 1
ATOM 4859 C CA . GLY A 1 634 ? 11.444 -11.643 -6.097 1.00 91.81 634 GLY A CA 1
ATOM 4860 C C . GLY A 1 634 ? 11.817 -13.120 -5.961 1.00 91.81 634 GLY A C 1
ATOM 4861 O O . GLY A 1 634 ? 11.884 -13.847 -6.951 1.00 91.81 634 GLY A O 1
ATOM 4862 N N . SER A 1 635 ? 12.055 -13.604 -4.744 1.00 93.06 635 SER A N 1
ATOM 4863 C CA . SER A 1 635 ? 12.337 -15.031 -4.509 1.00 93.06 635 SER A CA 1
ATOM 4864 C C . SER A 1 635 ? 11.094 -15.884 -4.767 1.00 93.06 635 SER A C 1
ATOM 4866 O O . SER A 1 635 ? 9.976 -15.417 -4.583 1.00 93.06 635 SER A O 1
ATOM 4868 N N . TRP A 1 636 ? 11.251 -17.139 -5.183 1.00 94.88 636 TRP A N 1
ATOM 4869 C CA . TRP A 1 636 ? 10.117 -18.067 -5.216 1.00 94.88 636 TRP A CA 1
ATOM 4870 C C . TRP A 1 636 ? 9.776 -18.550 -3.803 1.00 94.88 636 TRP A C 1
ATOM 4872 O O . TRP A 1 636 ? 10.669 -18.899 -3.029 1.00 94.88 636 TRP A O 1
ATOM 4882 N N . LEU A 1 637 ? 8.482 -18.611 -3.501 1.00 95.69 637 LEU A N 1
ATOM 4883 C CA . LEU A 1 637 ? 7.924 -19.240 -2.309 1.00 95.69 637 LEU A CA 1
ATOM 4884 C C . LEU A 1 637 ? 6.843 -20.244 -2.719 1.00 95.69 637 LEU A C 1
ATOM 4886 O O . LEU A 1 637 ? 6.210 -20.104 -3.768 1.00 95.69 637 LEU A O 1
ATOM 4890 N N . TYR A 1 638 ? 6.599 -21.233 -1.867 1.00 97.44 638 TYR A N 1
ATOM 4891 C CA . TYR A 1 638 ? 5.475 -22.156 -1.996 1.00 97.44 638 TYR A CA 1
ATOM 4892 C C . TYR A 1 638 ? 4.529 -21.982 -0.809 1.00 97.44 638 TYR A C 1
ATOM 4894 O O . TYR A 1 638 ? 4.963 -22.056 0.334 1.00 97.44 638 TYR A O 1
ATOM 4902 N N . SER A 1 639 ? 3.238 -21.786 -1.063 1.00 97.56 639 SER A N 1
ATOM 4903 C CA . SER A 1 639 ? 2.212 -21.824 -0.022 1.00 97.56 639 SER A CA 1
ATOM 4904 C C . SER A 1 639 ? 1.462 -23.148 -0.067 1.00 97.56 639 SER A C 1
ATOM 4906 O O . SER A 1 639 ? 0.977 -23.563 -1.120 1.00 97.56 639 SER A O 1
ATOM 4908 N N . ASP A 1 640 ? 1.320 -23.791 1.089 1.00 96.19 640 ASP A N 1
ATOM 4909 C CA . ASP A 1 640 ? 0.490 -24.988 1.260 1.00 96.19 640 ASP A CA 1
ATOM 4910 C C . ASP A 1 640 ? -0.969 -24.666 1.636 1.00 96.19 640 ASP A C 1
ATOM 4912 O O . ASP A 1 640 ? -1.749 -25.576 1.917 1.00 96.19 640 ASP A O 1
ATOM 4916 N N . GLY A 1 641 ? -1.345 -23.383 1.630 1.00 95.75 641 GLY A N 1
ATOM 4917 C CA . GLY A 1 641 ? -2.651 -22.903 2.082 1.00 95.75 641 GLY A CA 1
ATOM 4918 C C . GLY A 1 641 ? -2.766 -22.710 3.598 1.00 95.75 641 GLY A C 1
ATOM 4919 O O . GLY A 1 641 ? -3.822 -22.282 4.058 1.00 95.75 641 GLY A O 1
ATOM 4920 N N . GLN A 1 642 ? -1.705 -22.975 4.368 1.00 95.50 642 GLN A N 1
ATOM 4921 C CA . GLN A 1 642 ? -1.631 -22.695 5.805 1.00 95.50 642 GLN A CA 1
ATOM 4922 C C . GLN A 1 642 ? -0.500 -21.717 6.157 1.00 95.50 642 GLN A C 1
ATOM 4924 O O . GLN A 1 642 ? -0.700 -20.831 6.984 1.00 95.50 642 GLN A O 1
ATOM 4929 N N . VAL A 1 643 ? 0.660 -21.838 5.502 1.00 97.25 643 VAL A N 1
ATOM 4930 C CA . VAL A 1 643 ? 1.821 -20.948 5.676 1.00 97.25 643 VAL A CA 1
ATOM 4931 C C . VAL A 1 643 ? 2.608 -20.798 4.364 1.00 97.25 643 VAL A C 1
ATOM 4933 O O . VAL A 1 643 ? 2.370 -21.514 3.384 1.00 97.25 643 VAL A O 1
ATOM 4936 N N . GLY A 1 644 ? 3.520 -19.825 4.308 1.00 97.00 644 GLY A N 1
ATOM 4937 C CA . GLY A 1 644 ? 4.520 -19.704 3.250 1.00 97.00 644 GLY A CA 1
ATOM 4938 C C . GLY A 1 644 ? 5.786 -20.497 3.576 1.00 97.00 644 GLY A C 1
ATOM 4939 O O . GLY A 1 644 ? 6.299 -20.442 4.690 1.00 97.00 644 GLY A O 1
ATOM 4940 N N . TRP A 1 645 ? 6.327 -21.192 2.581 1.00 96.88 645 TRP A N 1
ATOM 4941 C CA . TRP A 1 645 ? 7.586 -21.930 2.643 1.00 96.88 645 TRP A CA 1
ATOM 4942 C C . TRP A 1 645 ? 8.585 -21.372 1.635 1.00 96.88 645 TRP A C 1
ATOM 4944 O O . TRP A 1 645 ? 8.212 -20.950 0.535 1.00 96.88 645 TRP A O 1
ATOM 4954 N N . SER A 1 646 ? 9.871 -21.443 1.969 1.00 93.12 646 SER A N 1
ATOM 4955 C CA . SER A 1 646 ? 10.945 -21.314 0.989 1.00 93.12 646 SER A CA 1
ATOM 4956 C C . SER A 1 646 ? 10.770 -22.340 -0.137 1.00 93.12 646 SER A C 1
ATOM 4958 O O . SER A 1 646 ? 10.133 -23.383 0.034 1.00 93.12 646 SER A O 1
ATOM 4960 N N . GLN A 1 647 ? 11.354 -22.073 -1.306 1.00 87.12 647 GLN A N 1
ATOM 4961 C CA . GLN A 1 647 ? 11.221 -22.965 -2.463 1.00 87.12 647 GLN A CA 1
ATOM 4962 C C . GLN A 1 647 ? 11.709 -24.401 -2.184 1.00 87.12 647 GLN A C 1
ATOM 4964 O O . GLN A 1 647 ? 11.131 -25.363 -2.686 1.00 87.12 647 GLN A O 1
ATOM 4969 N N . ASP A 1 648 ? 12.741 -24.561 -1.353 1.00 87.94 648 ASP A N 1
ATOM 4970 C CA . ASP A 1 648 ? 13.262 -25.863 -0.913 1.00 87.94 648 ASP A CA 1
ATOM 4971 C C . ASP A 1 648 ? 12.491 -26.479 0.270 1.00 87.94 648 ASP A C 1
ATOM 4973 O O . A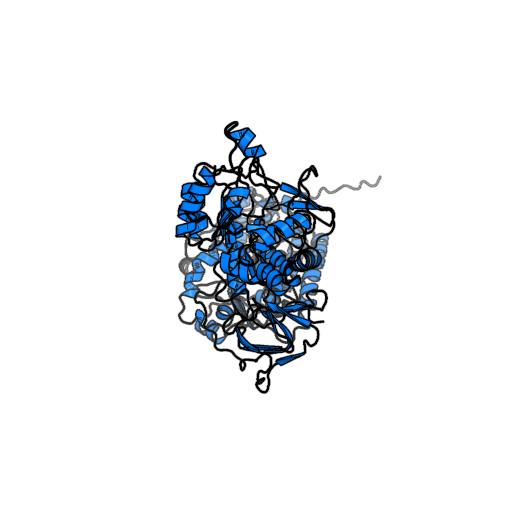SP A 1 648 ? 12.794 -27.600 0.685 1.00 87.94 648 ASP A O 1
ATOM 4977 N N . ARG A 1 649 ? 11.488 -25.763 0.796 1.00 90.06 649 ARG A N 1
ATOM 4978 C CA . ARG A 1 649 ? 10.649 -26.129 1.945 1.00 90.06 649 ARG A CA 1
ATOM 4979 C C . ARG A 1 649 ? 11.437 -26.414 3.226 1.00 90.06 649 ARG A C 1
ATOM 4981 O O . ARG A 1 649 ? 10.991 -27.198 4.062 1.00 90.06 649 ARG A O 1
ATOM 4988 N N . GLN A 1 650 ? 12.611 -25.801 3.383 1.00 88.81 650 GLN A N 1
ATOM 4989 C CA . GLN A 1 650 ? 13.436 -25.940 4.587 1.00 88.81 650 GLN A CA 1
ATOM 4990 C C . GLN A 1 650 ? 13.198 -24.835 5.618 1.00 88.81 650 GLN A C 1
ATOM 4992 O O . GLN A 1 650 ? 13.515 -25.020 6.793 1.00 88.81 650 GLN A O 1
ATOM 4997 N N . SER A 1 651 ? 12.640 -23.699 5.204 1.00 91.75 651 SER A N 1
ATOM 4998 C CA . SER A 1 651 ? 12.315 -22.580 6.083 1.00 91.75 651 SER A CA 1
ATOM 4999 C C . SER A 1 651 ? 10.969 -21.962 5.721 1.00 91.75 651 SER A C 1
ATOM 5001 O O . SER A 1 651 ? 10.417 -22.200 4.645 1.00 91.75 651 SER A O 1
ATOM 5003 N N . LEU A 1 652 ? 10.422 -21.178 6.647 1.00 96.06 652 LEU A N 1
ATOM 5004 C CA . LEU A 1 652 ? 9.215 -20.401 6.395 1.00 96.06 652 LEU A CA 1
ATOM 5005 C C . LEU A 1 652 ? 9.548 -19.167 5.551 1.00 96.06 652 LEU A C 1
ATOM 5007 O O . LEU A 1 652 ? 10.640 -18.599 5.636 1.00 96.06 652 LEU A O 1
ATOM 5011 N N . ALA A 1 653 ? 8.590 -18.770 4.726 1.00 95.50 653 ALA A N 1
ATOM 5012 C CA . ALA A 1 653 ? 8.639 -17.582 3.893 1.00 95.50 653 ALA A CA 1
ATOM 5013 C C . ALA A 1 653 ? 7.439 -16.698 4.220 1.00 95.50 653 ALA A C 1
ATOM 5015 O O . ALA A 1 653 ? 6.538 -16.564 3.390 1.00 95.50 653 ALA A O 1
ATOM 5016 N N . SER A 1 654 ? 7.449 -16.124 5.429 1.00 96.19 654 SER A N 1
ATOM 5017 C CA . SER A 1 654 ? 6.402 -15.234 5.944 1.00 96.19 654 SER A CA 1
ATOM 5018 C C . SER A 1 654 ? 5.040 -15.934 6.121 1.00 96.19 654 SER A C 1
ATOM 5020 O O . SER A 1 654 ? 4.841 -17.090 5.719 1.00 96.19 654 SER A O 1
ATOM 5022 N N . SER A 1 655 ? 4.089 -15.270 6.778 1.00 98.12 655 SER A N 1
ATOM 5023 C CA . SER A 1 655 ? 2.745 -15.814 7.004 1.00 98.12 655 SER A CA 1
ATOM 5024 C C . SER A 1 655 ? 1.825 -15.592 5.793 1.00 98.12 655 SER A C 1
ATOM 5026 O O . SER A 1 655 ? 2.170 -14.915 4.821 1.00 98.12 655 SER A O 1
ATOM 5028 N N . ILE A 1 656 ? 0.625 -16.179 5.843 1.00 98.00 656 ILE A N 1
ATOM 5029 C CA . ILE A 1 656 ? -0.438 -15.971 4.842 1.00 98.00 656 ILE A CA 1
ATOM 5030 C C . ILE A 1 656 ? -1.792 -15.627 5.493 1.00 98.00 656 ILE A C 1
ATOM 5032 O O . ILE A 1 656 ? -2.849 -15.776 4.874 1.00 98.00 656 ILE A O 1
ATOM 5036 N N . VAL A 1 657 ? -1.781 -15.194 6.757 1.00 98.19 657 VAL A N 1
ATOM 5037 C CA . VAL A 1 657 ? -2.986 -14.936 7.566 1.00 98.19 657 VAL A CA 1
ATOM 5038 C C . VAL A 1 657 ? -3.028 -13.487 8.057 1.00 98.19 657 VAL A C 1
ATOM 5040 O O . VAL A 1 657 ? -2.002 -12.822 8.128 1.00 98.19 657 VAL A O 1
ATOM 5043 N N . GLY A 1 658 ? -4.226 -12.979 8.360 1.00 98.25 658 GLY A N 1
ATOM 5044 C CA . GLY A 1 658 ? -4.422 -11.609 8.851 1.00 98.25 658 GLY A CA 1
ATOM 5045 C C . GLY A 1 658 ? -4.349 -11.486 10.376 1.00 98.25 658 GLY A C 1
ATOM 5046 O O . GLY A 1 658 ? -4.329 -12.488 11.098 1.00 98.25 658 GLY A O 1
ATOM 5047 N N . LEU A 1 659 ? -4.373 -10.245 10.878 1.00 98.62 659 LEU A N 1
ATOM 5048 C CA . LEU A 1 659 ? -4.371 -9.971 12.322 1.00 98.62 659 LEU A CA 1
ATOM 5049 C C . LEU A 1 659 ? -5.606 -10.532 13.043 1.00 98.62 659 LEU A C 1
ATOM 5051 O O . LEU A 1 659 ? -5.504 -10.883 14.216 1.00 98.62 659 LEU A O 1
ATOM 5055 N N . ASP A 1 660 ? -6.746 -10.697 12.365 1.00 98.31 660 ASP A N 1
ATOM 5056 C CA . ASP A 1 660 ? -7.928 -11.360 12.933 1.00 98.31 660 ASP A CA 1
ATOM 5057 C C . ASP A 1 660 ? -7.632 -12.797 13.394 1.00 98.31 660 ASP A C 1
ATOM 5059 O O . ASP A 1 660 ? -8.099 -13.231 14.450 1.00 98.31 660 ASP A O 1
ATOM 5063 N N . HIS A 1 661 ? -6.836 -13.536 12.616 1.00 98.50 661 HIS A N 1
ATOM 5064 C CA . HIS A 1 661 ? -6.390 -14.879 12.971 1.00 98.50 661 HIS A CA 1
ATOM 5065 C C . HIS A 1 661 ? -5.413 -14.824 14.135 1.00 98.50 661 HIS A C 1
ATOM 5067 O O . HIS A 1 661 ? -5.573 -15.576 15.091 1.00 98.50 661 HIS A O 1
ATOM 5073 N N . MET A 1 662 ? -4.451 -13.902 14.096 1.00 98.62 662 MET A N 1
ATOM 5074 C CA . MET A 1 662 ? -3.438 -13.767 15.145 1.00 98.62 662 MET A CA 1
ATOM 5075 C C . MET A 1 662 ? -4.033 -13.395 16.501 1.00 98.62 662 MET A C 1
ATOM 5077 O O . MET A 1 662 ? -3.643 -13.955 17.523 1.00 98.62 662 MET A O 1
ATOM 5081 N N . VAL A 1 663 ? -5.029 -12.508 16.515 1.00 98.75 663 VAL A N 1
ATOM 5082 C CA . VAL A 1 663 ? -5.793 -12.154 17.718 1.00 98.75 663 VAL A CA 1
ATOM 5083 C C . VAL A 1 663 ? -6.506 -13.382 18.283 1.00 98.75 663 VAL A C 1
ATOM 5085 O O . VAL A 1 663 ? -6.371 -13.671 19.474 1.00 98.75 663 VAL A O 1
ATOM 5088 N N . ARG A 1 664 ? -7.216 -14.149 17.443 1.00 98.69 664 ARG A N 1
ATOM 5089 C CA . ARG A 1 664 ? -7.892 -15.389 17.867 1.00 98.69 664 ARG A CA 1
ATOM 5090 C C . ARG A 1 664 ? -6.899 -16.445 18.352 1.00 98.69 664 ARG A C 1
ATOM 5092 O O . ARG A 1 664 ? -7.155 -17.104 19.358 1.00 98.69 664 ARG A O 1
ATOM 5099 N N . HIS A 1 665 ? -5.755 -16.580 17.686 1.00 98.56 665 HIS A N 1
ATOM 5100 C CA . HIS A 1 665 ? -4.717 -17.532 18.061 1.00 98.56 665 HIS A CA 1
ATOM 5101 C C . HIS A 1 665 ? -4.079 -17.169 19.406 1.00 98.56 665 HIS A C 1
ATOM 5103 O O . HIS A 1 665 ? -3.948 -18.039 20.265 1.00 98.56 665 HIS A O 1
ATOM 5109 N N . MET A 1 666 ? -3.737 -15.896 19.628 1.00 98.56 666 MET A N 1
ATOM 5110 C CA . MET A 1 666 ? -3.246 -15.410 20.923 1.00 98.56 666 MET A CA 1
ATOM 5111 C C . MET A 1 666 ? -4.281 -15.623 22.029 1.00 98.56 666 MET 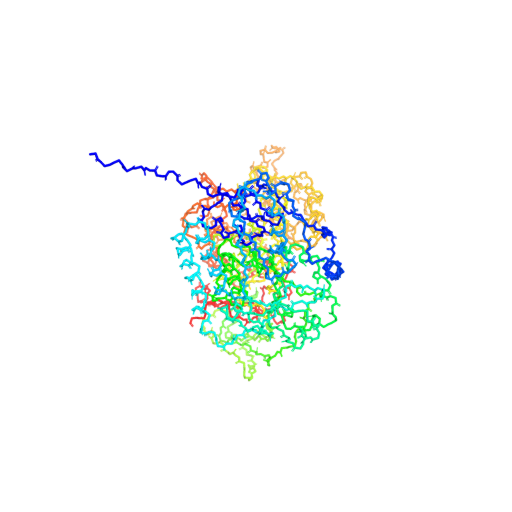A C 1
ATOM 5113 O O . MET A 1 666 ? -3.927 -16.092 23.109 1.00 98.56 666 MET A O 1
ATOM 5117 N N . HIS A 1 667 ? -5.557 -15.343 21.751 1.00 98.44 667 HIS A N 1
ATOM 5118 C CA . HIS A 1 667 ? -6.644 -15.537 22.710 1.00 98.44 667 HIS A CA 1
ATOM 5119 C C . HIS A 1 667 ? -6.834 -16.998 23.119 1.00 98.44 667 HIS A C 1
ATOM 5121 O O . HIS A 1 667 ? -7.075 -17.280 24.289 1.00 98.44 667 HIS A O 1
ATOM 5127 N N . ALA A 1 668 ? -6.701 -17.927 22.174 1.00 98.31 668 ALA A N 1
ATOM 5128 C CA . ALA A 1 668 ? -6.883 -19.349 22.439 1.00 98.31 668 ALA A CA 1
ATOM 5129 C C . ALA A 1 668 ? -5.695 -19.998 23.173 1.00 98.31 668 ALA A C 1
ATOM 5131 O O . ALA A 1 668 ? -5.881 -21.015 23.840 1.00 98.31 668 ALA A O 1
ATOM 5132 N N . HIS A 1 669 ? -4.484 -19.444 23.043 1.00 98.19 669 HIS A N 1
ATOM 5133 C CA . HIS A 1 669 ? -3.250 -20.156 23.396 1.00 98.19 669 HIS A CA 1
ATOM 5134 C C . HIS A 1 669 ? -2.360 -19.461 24.433 1.00 98.19 669 HIS A C 1
ATOM 5136 O O . HIS A 1 669 ? -1.349 -20.037 24.832 1.00 98.19 669 HIS A O 1
ATOM 5142 N N . THR A 1 670 ? -2.710 -18.254 24.881 1.00 98.62 670 THR A N 1
ATOM 5143 C CA . THR A 1 670 ? -1.929 -17.502 25.878 1.00 98.62 670 THR A CA 1
ATOM 5144 C C . THR A 1 670 ? -2.786 -17.091 27.069 1.00 98.62 670 THR A C 1
ATOM 5146 O O . THR A 1 670 ? -4.013 -17.165 27.036 1.00 98.62 670 THR A O 1
ATOM 5149 N N . SER A 1 671 ? -2.136 -16.655 28.145 1.00 98.44 671 SER A N 1
ATOM 5150 C CA . SER A 1 671 ? -2.803 -16.137 29.342 1.00 98.44 671 SER A CA 1
ATOM 5151 C C . SER A 1 671 ? -3.186 -14.656 29.251 1.00 98.44 671 SER A C 1
ATOM 5153 O O . SER A 1 671 ? -3.777 -14.130 30.195 1.00 98.44 671 SER A O 1
ATOM 5155 N N . ALA A 1 672 ? -2.870 -13.985 28.138 1.00 98.44 672 ALA A N 1
ATOM 5156 C CA . ALA A 1 672 ? -3.174 -12.575 27.941 1.00 98.44 672 ALA A CA 1
ATOM 5157 C C . ALA A 1 672 ? -4.688 -12.320 27.956 1.00 98.44 672 ALA A C 1
ATOM 5159 O O . ALA A 1 672 ? -5.476 -13.037 27.334 1.00 98.44 672 ALA A O 1
ATOM 5160 N N . SER A 1 673 ? -5.110 -11.264 28.648 1.00 98.62 673 SER A N 1
ATOM 5161 C CA . SER A 1 673 ? -6.510 -10.848 28.629 1.00 98.62 673 SER A CA 1
ATOM 5162 C C . SER A 1 673 ? -6.905 -10.286 27.258 1.00 98.62 673 SER A C 1
ATOM 5164 O O . SER A 1 673 ? -6.068 -9.817 26.486 1.00 98.62 673 SER A O 1
ATOM 5166 N N . LEU A 1 674 ? -8.204 -10.282 26.943 1.00 98.69 674 LEU A N 1
ATOM 5167 C CA . LEU A 1 674 ? -8.689 -9.727 25.676 1.00 98.69 674 LEU A CA 1
ATOM 5168 C C . LEU A 1 674 ? -8.266 -8.252 25.452 1.00 98.69 674 LEU A C 1
ATOM 5170 O O . LEU A 1 674 ? -7.783 -7.957 24.358 1.00 98.69 674 LEU A O 1
ATOM 5174 N N . PRO A 1 675 ? -8.356 -7.333 26.442 1.00 98.81 675 PRO A N 1
ATOM 5175 C CA . PRO A 1 675 ? -7.793 -5.984 26.319 1.00 98.81 675 PRO A CA 1
ATOM 5176 C C . PRO A 1 675 ? -6.307 -5.957 25.946 1.00 98.81 675 PRO A C 1
ATOM 5178 O O . PRO A 1 675 ? -5.901 -5.167 25.097 1.00 98.81 675 PRO A O 1
ATOM 5181 N N . GLU A 1 676 ? -5.498 -6.837 26.536 1.00 98.88 676 GLU A N 1
ATOM 5182 C CA . GLU A 1 676 ? -4.064 -6.931 26.250 1.00 98.88 676 GLU A CA 1
ATOM 5183 C C . GLU A 1 676 ? -3.787 -7.452 24.840 1.00 98.88 676 GLU A C 1
ATOM 5185 O O . GLU A 1 676 ? -2.931 -6.905 24.150 1.00 98.88 676 GLU A O 1
ATOM 5190 N N . ILE A 1 677 ? -4.530 -8.460 24.381 1.00 98.81 677 ILE A N 1
ATOM 5191 C CA . ILE A 1 677 ? -4.393 -9.006 23.024 1.00 98.81 677 ILE A CA 1
ATOM 5192 C C . ILE A 1 677 ? -4.729 -7.943 21.982 1.00 98.81 677 ILE A C 1
ATOM 5194 O O . ILE A 1 677 ? -3.947 -7.710 21.061 1.00 98.81 677 ILE A O 1
ATOM 5198 N N . ILE A 1 678 ? -5.858 -7.251 22.152 1.00 98.88 678 ILE A N 1
ATOM 5199 C CA . ILE A 1 678 ? -6.255 -6.166 21.251 1.00 98.88 678 ILE A CA 1
ATOM 5200 C C . ILE A 1 678 ? -5.249 -5.019 21.317 1.00 98.88 678 ILE A C 1
ATOM 5202 O O . ILE A 1 678 ? -4.858 -4.496 20.279 1.00 98.88 678 ILE A O 1
ATOM 5206 N N . ARG A 1 679 ? -4.738 -4.684 22.508 1.00 98.81 679 ARG A N 1
ATOM 5207 C CA . ARG A 1 679 ? -3.657 -3.707 22.658 1.00 98.81 679 ARG A CA 1
ATOM 5208 C C . ARG A 1 679 ? -2.418 -4.089 21.836 1.00 98.81 679 ARG A C 1
ATOM 5210 O O . ARG A 1 679 ? -1.876 -3.210 21.168 1.00 98.81 679 ARG A O 1
ATOM 5217 N N . MET A 1 680 ? -1.988 -5.353 21.854 1.00 98.88 680 MET A N 1
ATOM 5218 C CA . MET A 1 680 ? -0.843 -5.831 21.060 1.00 98.88 680 MET A CA 1
ATOM 5219 C C . MET A 1 680 ? -1.097 -5.775 19.543 1.00 98.88 680 MET A C 1
ATOM 5221 O O . MET A 1 680 ? -0.138 -5.649 18.788 1.00 98.88 680 MET A O 1
ATOM 5225 N N . ALA A 1 681 ? -2.360 -5.819 19.102 1.00 98.88 681 ALA A N 1
ATOM 5226 C CA . ALA A 1 681 ? -2.769 -5.711 17.695 1.00 98.88 681 ALA A CA 1
ATOM 5227 C C . ALA A 1 681 ? -3.163 -4.287 17.250 1.00 98.88 681 ALA A C 1
ATOM 5229 O O . ALA A 1 681 ? -3.477 -4.079 16.079 1.00 98.88 681 ALA A O 1
ATOM 5230 N N . SER A 1 682 ? -3.222 -3.308 18.162 1.00 98.88 682 SER A N 1
ATOM 5231 C CA . SER A 1 682 ? -3.686 -1.950 17.844 1.00 98.88 682 SER A CA 1
ATOM 5232 C C . SER A 1 682 ? -2.834 -0.858 18.496 1.00 98.88 682 SER A C 1
ATOM 5234 O O . SER A 1 682 ? -2.060 -0.178 17.825 1.00 98.88 682 SER A O 1
ATOM 5236 N N . LEU A 1 683 ? -2.959 -0.653 19.807 1.00 98.81 683 LEU A N 1
ATOM 5237 C CA . LEU A 1 683 ? -2.385 0.510 20.481 1.00 98.81 683 LEU A CA 1
ATOM 5238 C C . LEU A 1 683 ? -0.865 0.408 20.607 1.00 98.81 683 LEU A C 1
ATOM 5240 O O . LEU A 1 683 ? -0.181 1.402 20.403 1.00 98.81 683 LEU A O 1
ATOM 5244 N N . THR A 1 684 ? -0.329 -0.770 20.913 1.00 98.81 684 THR A N 1
ATOM 5245 C CA . THR A 1 684 ? 1.119 -0.962 21.039 1.00 98.81 684 THR A CA 1
ATOM 5246 C C . THR A 1 684 ? 1.850 -0.728 19.712 1.00 98.81 684 THR A C 1
ATOM 5248 O O . THR A 1 684 ? 2.754 0.110 19.705 1.00 98.81 684 THR A O 1
ATOM 5251 N N . PRO A 1 685 ? 1.459 -1.340 18.576 1.00 98.75 685 PRO A N 1
ATOM 5252 C CA . PRO A 1 685 ? 2.041 -0.985 17.281 1.00 98.75 685 PRO A CA 1
ATOM 5253 C C . PRO A 1 685 ? 1.830 0.497 16.913 1.00 98.75 685 PRO A C 1
ATOM 5255 O O . PRO A 1 685 ? 2.764 1.140 16.432 1.00 98.75 685 PRO A O 1
ATOM 5258 N N . ALA A 1 686 ? 0.673 1.098 17.231 1.00 98.75 686 ALA A N 1
ATOM 5259 C CA . ALA A 1 686 ? 0.446 2.533 17.010 1.00 98.75 686 ALA A CA 1
ATOM 5260 C C . ALA A 1 686 ? 1.406 3.435 17.812 1.00 98.75 686 ALA A C 1
ATOM 5262 O O . ALA A 1 686 ? 1.927 4.407 17.267 1.00 98.75 686 ALA A O 1
ATOM 5263 N N . GLU A 1 687 ? 1.668 3.112 19.084 1.00 98.56 687 GLU A N 1
ATOM 5264 C CA . GLU A 1 687 ? 2.627 3.819 19.949 1.00 98.56 687 GLU A CA 1
ATOM 5265 C C . GLU A 1 687 ? 4.071 3.650 19.469 1.00 98.56 687 GLU A C 1
ATOM 5267 O O . GLU A 1 687 ? 4.914 4.512 19.709 1.00 98.56 687 GLU A O 1
ATOM 5272 N N . ARG A 1 688 ? 4.400 2.516 18.841 1.00 98.19 688 ARG A N 1
ATOM 5273 C CA . ARG A 1 688 ? 5.731 2.287 18.269 1.00 98.19 688 ARG A CA 1
ATOM 5274 C C . ARG A 1 688 ? 5.931 3.068 16.980 1.00 98.19 688 ARG A C 1
ATOM 5276 O O . ARG A 1 688 ? 6.980 3.681 16.820 1.00 98.19 688 ARG A O 1
ATOM 5283 N N . ALA A 1 689 ? 4.922 3.115 16.119 1.00 97.62 689 ALA A N 1
ATOM 5284 C CA . ALA A 1 689 ? 4.982 3.859 14.865 1.00 97.62 689 ALA A CA 1
ATOM 5285 C C . ALA A 1 689 ? 4.700 5.373 15.009 1.00 97.62 689 ALA A C 1
ATOM 5287 O O . ALA A 1 689 ? 4.792 6.112 14.028 1.00 97.62 689 ALA A O 1
ATOM 5288 N N . GLY A 1 690 ? 4.356 5.852 16.213 1.00 97.25 690 GLY A N 1
ATOM 5289 C CA . GLY A 1 690 ? 4.120 7.272 16.502 1.00 97.25 690 GLY A CA 1
ATOM 5290 C C . GLY A 1 690 ? 2.810 7.817 15.923 1.00 97.25 690 GLY A C 1
ATOM 5291 O O . GLY A 1 690 ? 2.754 8.968 15.485 1.00 97.25 690 GLY A O 1
ATOM 5292 N N . VAL A 1 691 ? 1.769 6.980 15.865 1.00 97.62 691 VAL A N 1
ATOM 5293 C CA . VAL A 1 691 ? 0.438 7.327 15.328 1.00 97.62 691 VAL A CA 1
ATOM 5294 C C . VAL A 1 691 ? -0.685 7.187 16.362 1.00 97.62 691 VAL A C 1
ATOM 5296 O O . VAL A 1 691 ? -1.863 7.396 16.058 1.00 97.62 691 VAL A O 1
ATOM 5299 N N . GLU A 1 692 ? -0.342 6.880 17.612 1.00 98.06 692 GLU A N 1
ATOM 5300 C CA . GLU A 1 692 ? -1.275 6.639 18.710 1.00 98.06 692 GLU A CA 1
ATOM 5301 C C . GLU A 1 692 ? -2.140 7.852 19.046 1.00 98.06 692 GLU A C 1
ATOM 5303 O O . GLU A 1 692 ? -3.245 7.679 19.545 1.00 98.06 692 GLU A O 1
ATOM 5308 N N . GLN A 1 693 ? -1.696 9.078 18.753 1.00 96.81 693 GLN A N 1
ATOM 5309 C CA . GLN A 1 693 ? -2.505 10.279 18.999 1.00 96.81 693 GLN A CA 1
ATOM 5310 C C . GLN A 1 693 ? -3.828 10.262 18.223 1.00 96.81 693 GLN A C 1
ATOM 5312 O O . GLN A 1 693 ? -4.828 10.802 18.692 1.00 96.81 693 GLN A O 1
ATOM 5317 N N . ASN A 1 694 ? -3.855 9.616 17.054 1.00 95.88 694 ASN A N 1
ATOM 5318 C CA . ASN A 1 694 ? -5.047 9.529 16.213 1.00 95.88 694 ASN A CA 1
ATOM 5319 C C . ASN A 1 694 ? -5.642 8.118 16.141 1.00 95.88 694 ASN A C 1
ATOM 5321 O O . ASN A 1 694 ? -6.829 8.004 15.847 1.00 95.88 694 ASN A O 1
ATOM 5325 N N . LEU A 1 695 ? -4.857 7.065 16.392 1.00 97.38 695 LEU A N 1
ATOM 5326 C CA . LEU A 1 695 ? -5.215 5.677 16.077 1.00 97.38 695 LEU A CA 1
ATOM 5327 C C . LEU A 1 695 ? -5.001 4.725 17.272 1.00 97.38 695 LEU A C 1
ATOM 5329 O O . LEU A 1 695 ? -4.517 5.111 18.341 1.00 97.38 695 LEU A O 1
ATOM 5333 N N . GLY A 1 696 ? -5.394 3.461 17.094 1.00 97.12 696 GLY A N 1
ATOM 5334 C CA . GLY A 1 696 ? -5.026 2.342 17.970 1.00 97.12 696 GLY A CA 1
ATOM 5335 C C . GLY A 1 696 ? -5.884 2.130 19.224 1.00 97.12 696 GLY A C 1
ATOM 5336 O O . GLY A 1 696 ? -5.759 1.083 19.853 1.00 97.12 696 GLY A O 1
ATOM 5337 N N . SER A 1 697 ? -6.775 3.056 19.600 1.00 98.62 697 SER A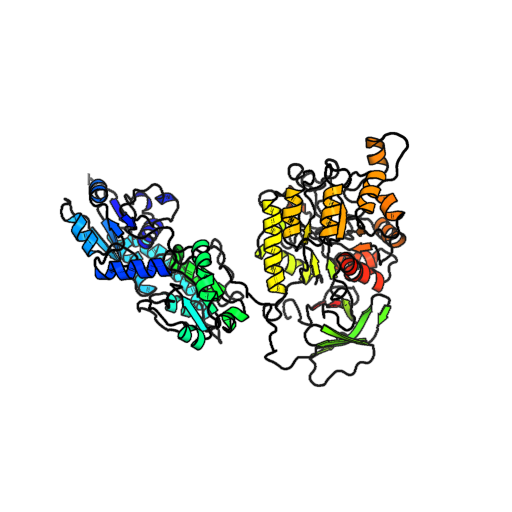 N 1
ATOM 5338 C CA . SER A 1 697 ? -7.698 2.857 20.733 1.00 98.62 697 SER A CA 1
ATOM 5339 C C . SER A 1 697 ? -9.047 3.548 20.547 1.00 98.62 697 SER A C 1
ATOM 5341 O O . SER A 1 697 ? -9.162 4.544 19.835 1.00 98.62 697 SER A O 1
ATOM 5343 N N . LEU A 1 698 ? -10.061 3.052 21.260 1.00 98.25 698 LEU A N 1
ATOM 5344 C CA . LEU A 1 698 ? -11.365 3.702 21.368 1.00 98.25 698 LEU A CA 1
ATOM 5345 C C . LEU A 1 698 ? -11.289 4.808 22.422 1.00 98.25 698 LEU A C 1
ATOM 5347 O O . LEU A 1 698 ? -11.416 4.562 23.622 1.00 98.25 698 LEU A O 1
ATOM 5351 N N . SER A 1 699 ? -10.992 6.033 21.997 1.00 96.94 699 SER A N 1
ATOM 5352 C CA . SER A 1 699 ? -10.849 7.173 22.907 1.00 96.94 699 SER A CA 1
ATOM 5353 C C . SER A 1 699 ? -11.346 8.458 22.244 1.00 96.94 699 SER A C 1
ATOM 5355 O O . SER A 1 699 ? -11.094 8.643 21.051 1.00 96.94 699 SER A O 1
ATOM 5357 N N . PRO A 1 700 ? -12.027 9.357 22.980 1.00 96.88 700 PRO A N 1
ATOM 5358 C CA . PRO A 1 700 ? -12.460 10.639 22.437 1.00 96.88 700 PRO A CA 1
ATOM 5359 C C . PRO A 1 700 ? -11.317 11.409 21.763 1.00 96.88 700 PRO A C 1
ATOM 5361 O O . PRO A 1 700 ? -10.196 11.449 22.266 1.00 96.88 700 PRO A O 1
ATOM 5364 N N . GLY A 1 701 ? -11.609 12.014 20.614 1.00 95.19 701 GLY A N 1
ATOM 5365 C CA . GLY A 1 701 ? -10.658 12.749 19.782 1.00 95.19 701 GLY A CA 1
ATOM 5366 C C . GLY A 1 701 ? -9.962 11.900 18.715 1.00 95.19 701 GLY A C 1
ATOM 5367 O O . GLY A 1 701 ? -9.578 12.452 17.681 1.00 95.19 701 GLY A O 1
ATOM 5368 N N . LYS A 1 702 ? -9.848 10.579 18.902 1.00 97.62 702 LYS A N 1
ATOM 5369 C CA . LYS A 1 702 ? -9.225 9.673 17.923 1.00 97.62 702 LYS A CA 1
ATOM 5370 C C . LYS A 1 702 ? -10.117 9.419 16.711 1.00 97.62 702 LYS A C 1
ATOM 5372 O O . LYS A 1 702 ? -11.319 9.682 16.736 1.00 97.62 702 LYS A O 1
ATOM 5377 N N . GLN A 1 703 ? -9.523 8.921 15.632 1.00 95.38 703 GLN A N 1
ATOM 5378 C CA . GLN A 1 703 ? -10.255 8.495 14.445 1.00 95.38 703 GLN A CA 1
ATOM 5379 C C . GLN A 1 703 ? -11.163 7.305 14.784 1.00 95.38 703 GLN A C 1
ATOM 5381 O O . GLN A 1 703 ? -10.786 6.423 15.555 1.00 95.38 703 GLN A O 1
ATOM 5386 N N . ALA A 1 704 ? -12.370 7.284 14.222 1.00 95.25 704 ALA A N 1
ATOM 5387 C CA . ALA A 1 704 ? -13.345 6.214 14.415 1.00 95.25 704 ALA A CA 1
ATOM 5388 C C . ALA A 1 704 ? -13.041 5.010 13.514 1.00 95.25 704 ALA A C 1
ATOM 5390 O O . ALA A 1 704 ? -13.836 4.644 12.647 1.00 95.25 704 ALA A O 1
ATOM 5391 N N . ASP A 1 705 ? -11.873 4.417 13.737 1.00 96.38 705 ASP A N 1
ATOM 5392 C CA . ASP A 1 705 ? -11.466 3.159 13.128 1.00 96.38 705 ASP A CA 1
ATOM 5393 C C . ASP A 1 705 ? -11.746 2.034 14.109 1.00 96.38 705 ASP A C 1
ATOM 5395 O O . ASP A 1 705 ? -11.084 1.920 15.146 1.00 96.38 705 ASP A O 1
ATOM 5399 N N . LEU A 1 706 ? -12.762 1.234 13.812 1.00 96.69 706 LEU A N 1
ATOM 5400 C CA . LEU A 1 706 ? -13.255 0.228 14.740 1.00 96.69 706 LEU A CA 1
ATOM 5401 C C . LEU A 1 706 ? -13.774 -1.009 14.027 1.00 96.69 706 LEU A C 1
ATOM 5403 O O . LEU A 1 706 ? -14.145 -0.977 12.853 1.00 96.69 706 LEU A O 1
ATOM 5407 N N . LEU A 1 707 ? -13.820 -2.097 14.781 1.00 98.44 707 LEU A N 1
ATOM 5408 C CA . LEU A 1 707 ? -14.311 -3.394 14.352 1.00 98.44 707 LEU A CA 1
ATOM 5409 C C . LEU A 1 707 ? -15.494 -3.789 15.219 1.00 98.44 707 LEU A C 1
ATOM 5411 O O . LEU A 1 707 ? -15.472 -3.589 16.437 1.00 98.44 707 LEU A O 1
ATOM 5415 N N . ILE A 1 708 ? -16.489 -4.405 14.592 1.00 98.19 708 ILE A N 1
ATOM 5416 C CA . ILE A 1 708 ? -17.515 -5.164 15.298 1.00 98.19 708 ILE A CA 1
ATOM 5417 C C . ILE A 1 708 ? -17.121 -6.629 15.209 1.00 98.19 708 ILE A C 1
ATOM 5419 O O . ILE A 1 708 ? -17.036 -7.179 14.107 1.00 98.19 708 ILE A O 1
ATOM 5423 N N . LEU A 1 709 ? -16.845 -7.230 16.365 1.00 98.31 709 LEU A N 1
ATOM 5424 C CA . LEU A 1 709 ? -16.440 -8.626 16.475 1.00 98.31 709 LEU A CA 1
ATOM 5425 C C . LEU A 1 709 ? -17.546 -9.452 17.130 1.00 98.31 709 LEU A C 1
ATOM 5427 O O . LEU A 1 709 ? -18.203 -8.994 18.071 1.00 98.31 709 LEU A O 1
ATOM 5431 N N . ASP A 1 710 ? -17.729 -10.684 16.671 1.00 97.06 710 ASP A N 1
ATOM 5432 C CA . ASP A 1 710 ? -18.612 -11.636 17.341 1.00 97.06 710 ASP A CA 1
ATOM 5433 C C . ASP A 1 710 ? -18.013 -12.162 18.665 1.00 97.06 710 ASP A C 1
ATOM 5435 O O . ASP A 1 710 ? -16.908 -11.804 19.078 1.00 97.06 710 ASP A O 1
ATOM 5439 N N . SER A 1 711 ? -18.747 -13.038 19.357 1.00 94.88 711 SER A N 1
ATOM 5440 C CA . SER A 1 711 ? -18.290 -13.654 20.611 1.00 94.88 711 SER A CA 1
ATOM 5441 C C . SER A 1 711 ? -17.064 -14.568 20.461 1.00 94.88 711 SER A C 1
ATOM 5443 O O . SER A 1 711 ? -16.480 -14.954 21.466 1.00 94.88 711 SER A O 1
ATOM 5445 N N . GLN A 1 712 ? -16.713 -14.955 19.231 1.00 96.06 712 GLN A N 1
ATOM 5446 C CA . GLN A 1 712 ? -15.529 -15.748 18.883 1.00 96.06 712 GLN A CA 1
ATOM 5447 C C . GLN A 1 712 ? -14.399 -14.870 18.313 1.00 96.06 712 GLN A C 1
ATOM 5449 O O . GLN A 1 712 ? -13.401 -15.391 17.816 1.00 96.06 712 GLN A O 1
ATOM 5454 N N . LEU A 1 713 ? -14.541 -13.541 18.406 1.00 97.94 713 LEU A N 1
ATOM 5455 C CA . LEU A 1 713 ? -13.616 -12.532 17.889 1.00 97.94 713 LEU A CA 1
ATOM 5456 C C . LEU A 1 713 ? -13.480 -12.527 16.355 1.00 97.94 713 LEU A C 1
ATOM 5458 O O . LEU A 1 713 ? -12.506 -11.990 15.826 1.00 97.94 713 LEU A O 1
ATOM 5462 N N . SER A 1 714 ? -14.445 -13.091 15.625 1.00 96.69 714 SER A N 1
ATOM 5463 C CA . SER A 1 714 ? -14.500 -12.985 14.163 1.00 96.69 714 SER A CA 1
ATOM 5464 C C . SER A 1 714 ? -14.942 -11.581 13.756 1.00 96.69 714 SER A C 1
ATOM 5466 O O . SER A 1 714 ? -15.870 -11.024 14.345 1.00 96.69 714 SER A O 1
ATOM 5468 N N . VAL A 1 715 ? -14.304 -11.011 12.732 1.00 96.44 715 VAL A N 1
ATOM 5469 C CA . VAL A 1 715 ? -14.636 -9.677 12.210 1.00 96.44 715 VAL A CA 1
ATOM 5470 C C . VAL A 1 715 ? -15.951 -9.732 11.424 1.00 96.44 715 VAL A C 1
ATOM 5472 O O . VAL A 1 715 ? -16.010 -10.346 10.363 1.00 96.44 715 VAL A O 1
ATOM 5475 N N . GLU A 1 716 ? -17.000 -9.066 11.915 1.00 94.38 716 GLU A N 1
ATOM 5476 C CA . GLU A 1 716 ? -18.291 -8.953 11.213 1.00 94.38 716 GLU A CA 1
ATOM 5477 C C . GLU A 1 716 ? -18.405 -7.654 10.413 1.00 94.38 716 GLU A C 1
ATOM 5479 O O . GLU A 1 716 ? -18.999 -7.619 9.334 1.00 94.38 716 GLU A O 1
ATOM 5484 N N . GLN A 1 717 ? -17.876 -6.557 10.958 1.00 94.44 717 GLN A N 1
ATOM 5485 C CA . GLN A 1 717 ? -17.922 -5.245 10.319 1.00 94.44 717 GLN A CA 1
ATOM 5486 C C . GLN A 1 717 ? -16.641 -4.471 10.599 1.00 94.44 717 GLN A C 1
ATOM 5488 O O . GLN A 1 717 ? -16.110 -4.508 11.709 1.00 94.44 717 GLN A O 1
ATOM 5493 N N . VAL A 1 718 ? -16.192 -3.723 9.596 1.00 94.38 718 VAL A N 1
ATOM 5494 C CA . VAL A 1 718 ? -15.003 -2.875 9.663 1.00 94.38 718 VAL A CA 1
ATOM 5495 C C . VAL A 1 718 ? -15.420 -1.449 9.362 1.00 94.38 718 VAL A C 1
ATOM 5497 O O . VAL A 1 718 ? -16.155 -1.206 8.405 1.00 94.38 718 VAL A O 1
ATOM 5500 N N . TYR A 1 719 ? -14.955 -0.511 10.175 1.00 93.44 719 TYR A N 1
ATOM 5501 C CA . TYR A 1 719 ? -15.192 0.910 9.992 1.00 93.44 719 TYR A CA 1
ATOM 5502 C C . TYR A 1 719 ? -13.861 1.646 9.925 1.00 93.44 719 TYR A C 1
ATOM 5504 O O . TYR A 1 719 ? -12.988 1.428 10.762 1.00 93.44 719 TYR A O 1
ATOM 5512 N N . VAL A 1 720 ? -13.731 2.536 8.944 1.00 91.19 720 VAL A N 1
ATOM 5513 C CA . VAL A 1 720 ? -12.613 3.476 8.814 1.00 91.19 720 VAL A CA 1
ATOM 5514 C C . VAL A 1 720 ? -13.214 4.870 8.806 1.00 91.19 720 VAL A C 1
ATOM 5516 O O . VAL A 1 720 ? -14.125 5.144 8.027 1.00 91.19 720 VAL A O 1
ATOM 5519 N N . ARG A 1 721 ? -12.763 5.748 9.706 1.00 90.31 721 ARG A N 1
ATOM 5520 C CA . ARG A 1 721 ? -13.296 7.117 9.863 1.00 90.31 721 ARG A CA 1
ATOM 5521 C C . ARG A 1 721 ? -14.817 7.123 10.028 1.00 90.31 721 ARG A C 1
ATOM 5523 O O . ARG A 1 721 ? -15.517 7.968 9.476 1.00 90.31 721 ARG A O 1
ATOM 5530 N N . GLY A 1 722 ? -15.345 6.160 10.780 1.00 88.75 722 GLY A N 1
ATOM 5531 C CA . GLY A 1 722 ? -16.777 6.000 11.028 1.00 88.75 722 GLY A CA 1
ATOM 5532 C C . GLY A 1 722 ? -17.598 5.534 9.825 1.00 88.75 722 GLY A C 1
ATOM 5533 O O . GLY A 1 722 ? -18.815 5.414 9.947 1.00 88.75 722 GLY A O 1
ATOM 5534 N N . GLN A 1 723 ? -16.966 5.249 8.685 1.00 86.94 723 GLN A N 1
ATOM 5535 C CA . GLN A 1 723 ? -17.621 4.730 7.490 1.00 86.94 723 GLN A CA 1
ATOM 5536 C C . GLN A 1 723 ? -17.442 3.216 7.407 1.00 86.94 723 GLN A C 1
ATOM 5538 O O . GLN A 1 723 ? -16.333 2.699 7.556 1.00 86.94 723 GLN A O 1
ATOM 5543 N N . ARG A 1 724 ? -18.539 2.497 7.163 1.00 86.81 724 ARG A N 1
ATOM 5544 C CA . ARG A 1 724 ? -18.514 1.039 7.015 1.00 86.81 724 ARG A CA 1
ATOM 5545 C C . ARG A 1 724 ? -17.763 0.654 5.736 1.00 86.81 724 ARG A C 1
ATOM 5547 O O . ARG A 1 724 ? -18.048 1.187 4.670 1.00 86.81 724 ARG A O 1
ATOM 5554 N N . CYS A 1 725 ? -16.839 -0.293 5.848 1.00 82.44 725 CYS A N 1
ATOM 5555 C CA . CYS A 1 725 ? -16.035 -0.830 4.754 1.00 82.44 725 CYS A CA 1
ATOM 5556 C C . CYS A 1 725 ? -16.467 -2.269 4.415 1.00 82.44 725 CYS A C 1
ATOM 5558 O O . CYS A 1 725 ? -16.771 -3.051 5.315 1.00 82.44 725 CYS A O 1
ATOM 5560 N N . GLY A 1 726 ? -16.452 -2.628 3.124 1.00 62.88 726 GLY A N 1
ATOM 5561 C CA . GLY A 1 726 ? -16.846 -3.954 2.618 1.00 62.88 726 GLY A CA 1
ATOM 5562 C C . GLY A 1 726 ? -18.238 -3.979 1.965 1.00 62.88 726 GLY A C 1
ATOM 5563 O O . GLY A 1 726 ? -18.962 -2.984 2.045 1.00 62.88 726 GLY A O 1
ATOM 5564 N N . PRO A 1 727 ? -18.613 -5.080 1.284 1.00 38.56 727 PRO A N 1
ATOM 5565 C CA . PRO A 1 727 ? -19.918 -5.190 0.637 1.00 38.56 727 PRO A CA 1
ATOM 5566 C C . PRO A 1 727 ? -21.040 -5.030 1.670 1.00 38.56 727 PRO A C 1
ATOM 5568 O O . PRO A 1 727 ? -21.016 -5.649 2.738 1.00 38.56 727 PRO A O 1
ATOM 5571 N N . GLN A 1 728 ? -22.007 -4.163 1.361 1.00 30.69 728 GLN A N 1
ATOM 5572 C CA . GLN A 1 728 ? -23.259 -4.092 2.108 1.00 30.69 728 GLN A CA 1
ATOM 5573 C C . GLN A 1 728 ? -23.991 -5.414 1.862 1.00 30.69 728 GLN A C 1
ATOM 5575 O O . GLN A 1 728 ? -24.330 -5.714 0.721 1.00 30.69 728 GLN A O 1
ATOM 5580 N N . VAL A 1 729 ? -24.123 -6.230 2.910 1.00 26.03 729 VAL A N 1
ATOM 5581 C CA . VAL A 1 729 ? -24.958 -7.441 2.881 1.00 26.03 729 VAL A CA 1
ATOM 5582 C C . VAL A 1 729 ? -26.420 -7.044 2.798 1.00 26.03 729 VAL A C 1
ATOM 5584 O O . VAL A 1 729 ? -26.797 -6.136 3.581 1.00 26.03 729 VAL A O 1
#

pLDDT: mean 90.17, std 13.09, range [26.03, 98.88]

Organism: NCBI:txid2527968

Radius of gyration: 31.41 Å; chains: 1; bounding box: 66×63×100 Å

Secondary structure (DSSP, 8-state):
---------PPP-EEESSHHHHHHHHHTT-GGGEEEE-TT---SGGGTTS-B-EEE-S-TT--HHHHHHHHHHHHTT-S-SEEE-HHHHHHT--SEEEEE-S-TTTS--HHHHHHHHTT-SSPPEEEEE---SHHHHHHHHHHHHHHTT-HHHHHHHHHHHHHHHHHHHHHHTT-SSPPEEEEEEETTTTEE--BTHHHHHHHHT-EESS--BTS--EE--HHHHHHH--SEEEE--TT--HHHHHHHHHHHHTSTTGGGSHHHHTT-EEE--IIIIIS--STTHHHHHHHHHHHH-TTTSPPPTTSPPPEE---SS---PPPSS---EEEEEEEEEE-SS-EEEEEEEEEETTEEEEEESS-PPPTT-EEEE-TTSEEEEPEEEEEE-EETTEEGGG--HHHHHHHHHHHHTTTEEEEEEB--S--HHHHHHHHHHHHHHHHHHT-TTT-SS--B---EEE--S---GGG-TTS-TTT-----HHHHHHHHTTS-EEEEE--TTSTTHHHHHHHHHHTTPEEEE-S----HHHHHHHHHTT--EESSTTTT---HHHHHHHH-SS----HHHHHHH-TT-EEEE--SSSSS-HHHHHHHHHHH-TTTEEE---B-TTTTSPSEEEEESSTTTSEEEEE-SSSEEETTSSSB--B---HHHHHHHHHHHSS--HHHHHHHHTHHHHHHHT-TTTSSS--TTSB--EEEE-TT--EEEEEETTEEES---